Protein AF-A0A3N2NMR3-F1 (afdb_monomer)

pLDDT: mean 91.65, std 16.03, range [31.77, 99.0]

Secondary structure (DSSP, 8-state):
------------------PPTTS-EEETTEEE-TTS-B---EEEEE-GGGSTT-HHHHHHHHHHTT-SEEEEEE--SSSSPPPPHHHHHHHHHHHHHTT-EEEEEE-TTTT---HHHHHHHHHHHHHTHHHHHHTTTTEEEE-STT----SS-HHHHHHHHHHHHHHHHHTT--S-EEEE-TTTTT-THHHHHHHHHHHHT-TT--EEEEEEESTTTTSSHHHHHHHHHHHHTTTS-EEEEEE-SEETTEE--HHHHHHHHHHHT-EEEES-SS---TT-GGG-SBSSSSSSSB-HHHIIIIISTTSHHHH----TTTS-TT-------TT----TTS--EEEETTS-EESS--SSEEEEEEETTEEEEEEE-

Structure (mmCIF, N/CA/C/O backbone):
data_AF-A0A3N2NMR3-F1
#
_entry.id   AF-A0A3N2NMR3-F1
#
loop_
_atom_site.group_PDB
_atom_site.id
_atom_site.type_symbol
_atom_site.label_atom_id
_atom_site.label_alt_id
_atom_site.label_comp_id
_atom_site.label_asym_id
_atom_site.label_entity_id
_atom_site.label_seq_id
_atom_site.pdbx_PDB_ins_code
_atom_site.Cartn_x
_atom_site.Cartn_y
_atom_site.Cartn_z
_atom_site.occupancy
_atom_site.B_iso_or_equiv
_atom_site.auth_seq_id
_atom_site.auth_comp_id
_atom_site.auth_asym_id
_atom_site.auth_atom_id
_atom_site.pdbx_PDB_model_num
ATOM 1 N N . MET A 1 1 ? -38.322 -10.801 59.072 1.00 39.25 1 MET A N 1
ATOM 2 C CA . MET A 1 1 ? -38.584 -10.576 57.633 1.00 39.25 1 MET A CA 1
ATOM 3 C C . MET A 1 1 ? -37.266 -10.215 56.964 1.00 39.25 1 MET A C 1
ATOM 5 O O . MET A 1 1 ? -36.719 -9.167 57.272 1.00 39.25 1 MET A O 1
ATOM 9 N N . LYS A 1 2 ? -36.691 -11.130 56.172 1.00 37.34 2 LYS A N 1
ATOM 10 C CA . LYS A 1 2 ? -35.411 -10.928 55.474 1.00 37.34 2 LYS A CA 1
ATOM 11 C C . LYS A 1 2 ? -35.671 -10.170 54.169 1.00 37.34 2 LYS A C 1
ATOM 13 O O . LYS A 1 2 ? -36.515 -10.598 53.389 1.00 37.34 2 LYS A O 1
ATOM 18 N N . ALA A 1 3 ? -34.970 -9.058 53.967 1.00 40.72 3 ALA A N 1
ATOM 19 C CA . ALA A 1 3 ? -34.994 -8.293 52.727 1.00 40.72 3 ALA A CA 1
ATOM 20 C C . ALA A 1 3 ? -34.312 -9.101 51.611 1.00 40.72 3 ALA A C 1
ATOM 22 O O . ALA A 1 3 ? -33.168 -9.529 51.766 1.00 40.72 3 ALA A O 1
ATOM 23 N N . ILE A 1 4 ? -35.027 -9.336 50.511 1.00 44.56 4 ILE A N 1
ATOM 24 C CA . ILE A 1 4 ? -34.487 -9.956 49.299 1.00 44.56 4 ILE A CA 1
ATOM 25 C C . ILE A 1 4 ? -34.021 -8.819 48.391 1.00 44.56 4 ILE A C 1
ATOM 27 O O . ILE A 1 4 ? -34.831 -8.061 47.864 1.00 44.56 4 ILE A O 1
ATOM 31 N N . LEU A 1 5 ? -32.704 -8.695 48.246 1.00 43.47 5 LEU A N 1
ATOM 32 C CA . LEU A 1 5 ? -32.051 -7.807 47.293 1.00 43.47 5 LEU A CA 1
ATOM 33 C C . LEU A 1 5 ? -32.101 -8.479 45.910 1.00 43.47 5 LEU A C 1
ATOM 35 O O . LEU A 1 5 ? -31.407 -9.467 45.676 1.00 43.47 5 LEU A O 1
ATOM 39 N N . GLN A 1 6 ? -32.951 -7.984 45.010 1.00 43.50 6 GLN A N 1
ATOM 40 C CA . GLN A 1 6 ? -32.967 -8.410 43.609 1.00 43.50 6 GLN A CA 1
ATOM 41 C C . GLN A 1 6 ? -31.810 -7.738 42.864 1.00 43.50 6 GLN A C 1
ATOM 43 O O . GLN A 1 6 ? -31.823 -6.532 42.628 1.00 43.50 6 GLN A O 1
ATOM 48 N N . ILE A 1 7 ? -30.801 -8.529 42.498 1.00 46.25 7 ILE A N 1
ATOM 49 C CA . ILE A 1 7 ? -29.734 -8.117 41.585 1.00 46.25 7 ILE A CA 1
ATOM 50 C C . ILE A 1 7 ? -30.283 -8.221 40.159 1.00 46.25 7 ILE A C 1
ATOM 52 O O . ILE A 1 7 ? -30.533 -9.315 39.656 1.00 46.25 7 ILE A O 1
ATOM 56 N N . LEU A 1 8 ? -30.478 -7.071 39.516 1.00 42.31 8 LEU A N 1
ATOM 57 C CA . LEU A 1 8 ? -30.802 -6.969 38.097 1.00 42.31 8 LEU A CA 1
ATOM 58 C C . LEU A 1 8 ? -29.501 -7.130 37.292 1.00 42.31 8 LEU A C 1
ATOM 60 O O . LEU A 1 8 ? -28.706 -6.198 37.189 1.00 42.31 8 LEU A O 1
ATOM 64 N N . ILE A 1 9 ? -29.257 -8.325 36.752 1.00 45.47 9 ILE A N 1
ATOM 65 C CA . ILE A 1 9 ? -28.152 -8.574 35.817 1.00 45.47 9 ILE A CA 1
ATOM 66 C C . ILE A 1 9 ? -28.572 -8.019 34.450 1.00 45.47 9 ILE A C 1
ATOM 68 O O . ILE A 1 9 ? -29.387 -8.623 33.754 1.00 45.47 9 ILE A O 1
ATOM 72 N N . LEU A 1 10 ? -28.028 -6.861 34.067 1.00 43.56 10 LEU A N 1
ATOM 73 C CA . LEU A 1 10 ? -28.072 -6.385 32.684 1.00 43.56 10 LEU A CA 1
ATOM 74 C C . LEU A 1 10 ? -27.229 -7.331 31.813 1.00 43.56 10 LEU A C 1
ATOM 76 O O . LEU A 1 10 ? -26.003 -7.241 31.785 1.00 43.56 10 LEU A O 1
ATOM 80 N N . LEU A 1 11 ? -27.889 -8.239 31.093 1.00 41.31 11 LEU A N 1
ATOM 81 C CA . LEU A 1 11 ? -27.292 -8.940 29.957 1.00 41.31 11 LEU A CA 1
ATOM 82 C C . LEU A 1 11 ? -27.145 -7.948 28.794 1.00 41.31 11 LEU A C 1
ATOM 84 O O . LEU A 1 11 ? -28.057 -7.770 27.990 1.00 41.31 11 LEU A O 1
ATOM 88 N N . LEU A 1 12 ? -25.990 -7.288 28.712 1.00 41.47 12 LEU A N 1
ATOM 89 C CA . LEU A 1 12 ? -25.520 -6.691 27.462 1.00 41.47 12 LEU A CA 1
ATOM 90 C C . LEU A 1 12 ? -25.251 -7.834 26.471 1.00 41.47 12 LEU A C 1
ATOM 92 O O . LEU A 1 12 ? -24.487 -8.743 26.810 1.00 41.47 12 LEU A O 1
ATOM 96 N N . PRO A 1 13 ? -25.827 -7.828 25.257 1.00 39.94 13 PRO A N 1
ATOM 97 C CA . PRO A 1 13 ? -25.394 -8.758 24.233 1.00 39.94 13 PRO A CA 1
ATOM 98 C C . PRO A 1 13 ? -23.980 -8.340 23.814 1.00 39.94 13 PRO A C 1
ATOM 100 O O . PRO A 1 13 ? -23.801 -7.370 23.079 1.00 39.94 13 PRO A O 1
ATOM 103 N N . LEU A 1 14 ? -22.961 -9.063 24.291 1.00 40.91 14 LEU A N 1
ATOM 104 C CA . LEU A 1 14 ? -21.672 -9.098 23.611 1.00 40.91 14 LEU A CA 1
ATOM 105 C C . LEU A 1 14 ? -21.942 -9.733 22.243 1.00 40.91 14 LEU A C 1
ATOM 107 O O . LEU A 1 14 ? -21.968 -10.955 22.100 1.00 40.91 14 LEU A O 1
ATOM 111 N N . LEU A 1 15 ? -22.178 -8.903 21.229 1.00 41.34 15 LEU A N 1
ATOM 112 C CA . LEU A 1 15 ? -21.944 -9.306 19.852 1.00 41.34 15 LEU A CA 1
ATOM 113 C C . LEU A 1 15 ? -20.433 -9.499 19.732 1.00 41.34 15 LEU A C 1
ATOM 115 O O . LEU A 1 15 ? -19.702 -8.580 19.377 1.00 41.34 15 LEU A O 1
ATOM 119 N N . ALA A 1 16 ? -19.953 -10.687 20.098 1.00 40.34 16 ALA A N 1
ATOM 120 C CA . ALA A 1 16 ? -18.666 -11.150 19.624 1.00 40.34 16 ALA A CA 1
ATOM 121 C C . ALA A 1 16 ? -18.797 -11.213 18.100 1.00 40.34 16 ALA A C 1
ATOM 123 O O . ALA A 1 16 ? -19.454 -12.107 17.562 1.00 40.34 16 ALA A O 1
ATOM 124 N N . SER A 1 17 ? -18.261 -10.211 17.405 1.00 46.19 17 SER A N 1
ATOM 125 C CA . SER A 1 17 ? -18.080 -10.281 15.966 1.00 46.19 17 SER A CA 1
ATOM 126 C C . SER A 1 17 ? -17.191 -11.492 15.712 1.00 46.19 17 SER A C 1
ATOM 128 O O . SER A 1 17 ? -16.017 -11.512 16.073 1.00 46.19 17 SER A O 1
ATOM 130 N N . ALA A 1 18 ? -17.786 -12.557 15.176 1.00 42.28 18 ALA A N 1
ATOM 131 C CA . ALA A 1 18 ? -17.060 -13.752 14.790 1.00 42.28 18 ALA A CA 1
ATOM 132 C C . ALA A 1 18 ? -16.122 -13.370 13.638 1.00 42.28 18 ALA A C 1
ATOM 134 O O . ALA A 1 18 ? -16.511 -13.354 12.470 1.00 42.28 18 ALA A O 1
ATOM 135 N N . GLN A 1 19 ? -14.900 -12.972 13.984 1.00 53.12 19 GLN A N 1
ATOM 136 C CA . GLN A 1 19 ? -13.835 -12.734 13.026 1.00 53.12 19 GLN A CA 1
ATOM 137 C C . GLN A 1 19 ? -13.496 -14.079 12.384 1.00 53.12 19 GLN A C 1
ATOM 139 O O . GLN A 1 19 ? -13.286 -15.072 13.079 1.00 53.12 19 GLN A O 1
ATOM 144 N N . TYR A 1 20 ? -13.543 -14.128 11.055 1.00 56.03 20 TYR A N 1
ATOM 145 C CA . TYR A 1 20 ? -13.500 -15.385 10.317 1.00 56.03 20 TYR A CA 1
ATOM 146 C C . TYR A 1 20 ? -12.116 -16.034 10.449 1.00 56.03 20 TYR A C 1
ATOM 148 O O . TYR A 1 20 ? -11.095 -15.373 10.247 1.00 56.03 20 TYR A O 1
ATOM 156 N N . GLU A 1 21 ? -12.072 -17.323 10.784 1.00 63.34 21 GLU A N 1
ATOM 157 C CA . GLU A 1 21 ? -10.824 -18.086 10.748 1.00 63.34 21 GLU A CA 1
ATOM 158 C C . GLU A 1 21 ? -10.253 -18.063 9.318 1.00 63.34 21 GLU A C 1
ATOM 160 O O . GLU A 1 21 ? -10.987 -18.233 8.343 1.00 63.34 21 GLU A O 1
ATOM 165 N N . GLY A 1 22 ? -8.945 -17.819 9.181 1.00 77.31 22 GLY A N 1
ATOM 166 C CA . GLY A 1 22 ? -8.266 -17.823 7.881 1.00 77.31 22 GLY A CA 1
ATOM 167 C C . GLY A 1 22 ? -8.239 -16.487 7.120 1.00 77.31 22 GLY A C 1
ATOM 168 O O . GLY A 1 22 ? -8.085 -16.496 5.901 1.00 77.31 22 GLY A O 1
ATOM 169 N N . SER A 1 23 ? -8.363 -15.334 7.787 1.00 91.06 23 SER A N 1
ATOM 170 C CA . SER A 1 23 ? -8.115 -14.014 7.177 1.00 91.06 23 SER A CA 1
ATOM 171 C C . SER A 1 23 ? -7.046 -13.214 7.916 1.00 91.06 23 SER A C 1
ATOM 173 O O . SER A 1 23 ? -6.789 -13.451 9.096 1.00 91.06 23 SER A O 1
ATOM 175 N N . PHE A 1 24 ? -6.488 -12.199 7.250 1.00 97.19 24 PHE A N 1
ATOM 176 C CA . PHE A 1 24 ? -5.758 -11.145 7.957 1.00 97.19 24 PHE A CA 1
ATOM 177 C C . PHE A 1 24 ? -6.626 -10.507 9.048 1.00 97.19 24 PHE A C 1
ATOM 179 O O . PHE A 1 24 ? -7.847 -10.365 8.893 1.00 97.19 24 PHE A O 1
ATOM 186 N N . LYS A 1 25 ? -5.985 -10.114 10.150 1.00 96.19 25 LYS A N 1
ATOM 187 C CA . LYS A 1 25 ? -6.641 -9.463 11.287 1.00 96.19 25 LYS A CA 1
ATOM 188 C C . LYS A 1 25 ? -5.746 -8.440 11.961 1.00 96.19 25 LYS A C 1
ATOM 190 O O . LYS A 1 25 ? -4.530 -8.591 12.013 1.00 96.19 25 LYS A O 1
ATOM 195 N N . VAL A 1 26 ? -6.366 -7.430 12.546 1.00 97.75 26 VAL A N 1
ATOM 196 C CA . VAL A 1 26 ? -5.685 -6.431 13.368 1.00 97.75 26 VAL A CA 1
ATOM 197 C C . VAL A 1 26 ? -5.691 -6.859 14.834 1.00 97.75 26 VAL A C 1
ATOM 199 O O . VAL A 1 26 ? -6.683 -7.378 15.338 1.00 97.75 26 VAL A O 1
ATOM 202 N N . SER A 1 27 ? -4.567 -6.653 15.522 1.00 96.44 27 SER A N 1
ATOM 203 C CA . SER A 1 27 ? -4.423 -6.895 16.959 1.00 96.44 27 SER A CA 1
ATOM 204 C C . SER A 1 27 ? -3.534 -5.824 17.589 1.00 96.44 27 SER A C 1
ATOM 206 O O . SER A 1 27 ? -2.303 -5.929 17.569 1.00 96.44 27 SER A O 1
ATOM 208 N N . GLY A 1 28 ? -4.154 -4.801 18.182 1.00 96.69 28 GLY A N 1
ATOM 209 C CA . GLY A 1 28 ? -3.442 -3.596 18.614 1.00 96.69 28 GLY A CA 1
ATOM 210 C C . GLY A 1 28 ? -2.733 -2.957 17.421 1.00 96.69 28 GLY A C 1
ATOM 211 O O . GLY A 1 28 ? -3.296 -2.875 16.337 1.00 96.69 28 GLY A O 1
ATOM 212 N N . THR A 1 29 ? -1.459 -2.609 17.570 1.00 97.75 29 THR A N 1
ATOM 213 C CA . THR A 1 29 ? -0.655 -1.990 16.501 1.00 97.75 29 THR A CA 1
ATOM 214 C C . THR A 1 29 ? -0.109 -2.969 15.455 1.00 97.75 29 THR A C 1
ATOM 216 O O . THR A 1 29 ? 0.749 -2.601 14.655 1.00 97.75 29 THR A O 1
ATOM 219 N N . ARG A 1 30 ? -0.574 -4.224 15.446 1.00 98.25 30 ARG A N 1
ATOM 220 C CA . ARG A 1 30 ? -0.062 -5.286 14.570 1.00 98.25 30 ARG A CA 1
ATOM 221 C C . ARG A 1 30 ? -1.101 -5.743 13.557 1.00 98.25 30 ARG A C 1
ATOM 223 O O . ARG A 1 30 ? -2.273 -5.913 13.893 1.00 98.25 30 ARG A O 1
ATOM 230 N N . LEU A 1 31 ? -0.631 -6.013 12.342 1.00 98.62 31 LEU A N 1
ATOM 231 C CA . LEU A 1 31 ? -1.348 -6.796 11.345 1.00 98.62 31 LEU A CA 1
ATOM 232 C C . LEU A 1 31 ? -0.901 -8.252 11.480 1.00 98.62 31 LEU A C 1
ATOM 234 O O . LEU A 1 31 ? 0.288 -8.549 11.401 1.00 98.62 31 LEU A O 1
ATOM 238 N N . LEU A 1 32 ? -1.846 -9.155 11.696 1.00 98.31 32 LEU A N 1
ATOM 239 C CA . LEU A 1 32 ? -1.602 -10.586 11.763 1.00 98.31 32 LEU A CA 1
ATOM 240 C C . LEU A 1 32 ? -2.097 -11.247 10.479 1.00 98.31 32 LEU A C 1
ATOM 242 O O . LEU A 1 32 ? -3.185 -10.921 10.002 1.00 98.31 32 LEU A O 1
ATOM 246 N N . ASP A 1 33 ? -1.319 -12.181 9.944 1.00 97.81 33 ASP A N 1
ATOM 247 C CA . ASP A 1 33 ? -1.751 -13.020 8.831 1.00 97.81 33 ASP A CA 1
ATOM 248 C C . ASP A 1 33 ? -2.837 -14.027 9.242 1.00 97.81 33 ASP A C 1
ATOM 250 O O . ASP A 1 33 ? -3.240 -14.126 10.406 1.00 97.81 33 ASP A O 1
ATOM 254 N N . ALA A 1 34 ? -3.317 -14.791 8.262 1.00 94.31 34 ALA A N 1
ATOM 255 C CA . ALA A 1 34 ? -4.359 -15.795 8.451 1.00 94.31 34 ALA A CA 1
ATOM 256 C C . ALA A 1 34 ? -3.978 -16.930 9.423 1.00 94.31 34 ALA A C 1
ATOM 258 O O . ALA A 1 34 ? -4.873 -17.568 9.977 1.00 94.31 34 ALA A O 1
ATOM 259 N N . ASN A 1 35 ? -2.684 -17.147 9.685 1.00 94.50 35 ASN A N 1
ATOM 260 C CA . ASN A 1 35 ? -2.198 -18.091 10.696 1.00 94.50 35 ASN A CA 1
ATOM 261 C C . ASN A 1 35 ? -1.992 -17.429 12.072 1.00 94.50 35 ASN A C 1
ATOM 263 O O . ASN A 1 35 ? -1.605 -18.096 13.030 1.00 94.50 35 ASN A O 1
ATOM 267 N N . GLY A 1 36 ? -2.252 -16.124 12.195 1.00 94.38 36 GLY A N 1
ATOM 268 C CA . GLY A 1 36 ? -2.103 -15.356 13.428 1.00 94.38 36 GLY A CA 1
ATOM 269 C C . GLY A 1 36 ? -0.688 -14.838 13.691 1.00 94.38 36 GLY A C 1
ATOM 270 O O . GLY A 1 36 ? -0.443 -14.321 14.782 1.00 94.38 36 GLY A O 1
ATOM 271 N N . ASN A 1 37 ? 0.228 -14.942 12.727 1.00 96.12 37 ASN A N 1
ATOM 272 C CA . ASN A 1 37 ? 1.591 -14.436 12.865 1.00 96.12 37 ASN A CA 1
ATOM 273 C C . ASN A 1 37 ? 1.655 -12.951 12.515 1.00 96.12 37 ASN A C 1
ATOM 275 O O . ASN A 1 37 ? 0.950 -12.493 11.621 1.00 96.12 37 ASN A O 1
ATOM 279 N N . ASN A 1 38 ? 2.521 -12.192 13.195 1.00 96.88 38 ASN A N 1
ATOM 280 C CA . ASN A 1 38 ? 2.743 -10.790 12.844 1.00 96.88 38 ASN A CA 1
ATOM 281 C C . ASN A 1 38 ? 3.286 -10.688 11.415 1.00 96.88 38 ASN A C 1
ATOM 283 O O . ASN A 1 38 ? 4.341 -11.247 11.118 1.00 96.88 38 ASN A O 1
ATOM 287 N N . PHE A 1 39 ? 2.584 -9.957 10.555 1.00 98.69 39 PHE A N 1
ATOM 288 C CA . PHE A 1 39 ? 2.956 -9.759 9.165 1.00 98.69 39 PHE A CA 1
ATOM 289 C C . PHE A 1 39 ? 3.368 -8.310 8.931 1.00 98.69 39 PHE A C 1
ATOM 291 O O . PHE A 1 39 ? 2.557 -7.385 9.006 1.00 98.69 39 PHE A O 1
ATOM 298 N N . VAL A 1 40 ? 4.649 -8.118 8.626 1.00 98.88 40 VAL A N 1
ATOM 299 C CA . VAL A 1 40 ? 5.235 -6.804 8.370 1.00 98.88 40 VAL A CA 1
ATOM 300 C C . VAL A 1 40 ? 5.457 -6.652 6.869 1.00 98.88 40 VAL A C 1
ATOM 302 O O . VAL A 1 40 ? 6.291 -7.343 6.281 1.00 98.88 40 VAL A O 1
ATOM 305 N N . MET A 1 41 ? 4.713 -5.743 6.237 1.00 98.94 41 MET A N 1
ATOM 306 C CA . MET A 1 41 ? 4.819 -5.523 4.792 1.00 98.94 41 MET A CA 1
ATOM 307 C C . MET A 1 41 ? 6.206 -4.995 4.410 1.00 98.94 41 MET A C 1
ATOM 309 O O . MET A 1 41 ? 6.715 -4.041 5.005 1.00 98.94 41 MET A O 1
ATOM 313 N N . ARG A 1 42 ? 6.803 -5.611 3.394 1.00 98.94 42 ARG A N 1
ATOM 314 C CA . ARG A 1 42 ? 8.037 -5.193 2.726 1.00 98.94 42 ARG A CA 1
ATOM 315 C C . ARG A 1 42 ? 7.829 -5.404 1.237 1.00 98.94 42 ARG A C 1
ATOM 317 O O . ARG A 1 42 ? 7.792 -6.538 0.755 1.00 98.94 42 ARG A O 1
ATOM 324 N N . GLY A 1 43 ? 7.606 -4.314 0.516 1.00 98.88 43 GLY A N 1
ATOM 325 C CA . GLY A 1 43 ? 7.111 -4.430 -0.845 1.00 98.88 43 GLY A CA 1
ATOM 326 C C . GLY A 1 43 ? 7.224 -3.174 -1.682 1.00 98.88 43 GLY A C 1
ATOM 327 O O . GLY A 1 43 ? 7.893 -2.209 -1.315 1.00 98.88 43 GLY A O 1
ATOM 328 N N . ALA A 1 44 ? 6.532 -3.207 -2.815 1.00 98.94 44 ALA A N 1
ATOM 329 C CA . ALA A 1 44 ? 6.505 -2.138 -3.802 1.00 98.94 44 ALA A CA 1
ATOM 330 C C . ALA A 1 44 ? 5.072 -1.848 -4.271 1.00 98.94 44 ALA A C 1
ATOM 332 O O . ALA A 1 44 ? 4.148 -2.632 -4.036 1.00 98.94 44 ALA A O 1
ATOM 333 N N . ASN A 1 45 ? 4.908 -0.726 -4.964 1.00 98.94 45 ASN A N 1
ATOM 334 C CA . ASN A 1 45 ? 3.695 -0.350 -5.678 1.00 98.94 45 ASN A CA 1
ATOM 335 C C . ASN A 1 45 ? 3.826 -0.678 -7.175 1.00 98.94 45 ASN A C 1
ATOM 337 O O . ASN A 1 45 ? 4.880 -0.447 -7.771 1.00 98.94 45 ASN A O 1
ATOM 341 N N . TYR A 1 46 ? 2.755 -1.183 -7.788 1.00 98.56 46 TYR A N 1
ATOM 342 C CA . TYR A 1 46 ? 2.659 -1.445 -9.223 1.00 98.56 46 TYR A CA 1
ATOM 343 C C . TYR A 1 46 ? 1.395 -0.821 -9.821 1.00 98.56 46 TYR A C 1
ATOM 345 O O . TYR A 1 46 ? 0.273 -1.288 -9.591 1.00 98.56 46 TYR A O 1
ATOM 353 N N . SER A 1 47 ? 1.611 0.196 -10.657 1.00 96.69 47 SER A N 1
ATOM 354 C CA . SER A 1 47 ? 0.575 1.044 -11.237 1.00 96.69 47 SER A CA 1
ATOM 355 C C . SER A 1 47 ? -0.214 0.389 -12.378 1.00 96.69 47 SER A C 1
ATOM 357 O O . SER A 1 47 ? -0.223 0.856 -13.519 1.00 96.69 47 SER A O 1
ATOM 359 N N . TRP A 1 48 ? -0.883 -0.727 -12.085 1.00 97.94 48 TRP A N 1
ATOM 360 C CA . TRP A 1 48 ? -1.497 -1.593 -13.091 1.00 97.94 48 TRP A CA 1
ATOM 361 C C . TRP A 1 48 ? -2.556 -0.893 -13.952 1.00 97.94 48 TRP A C 1
ATOM 363 O O . TRP A 1 48 ? -2.578 -1.103 -15.165 1.00 97.94 48 TRP A O 1
ATOM 373 N N . CYS A 1 49 ? -3.408 -0.036 -13.380 1.00 95.56 49 CYS A N 1
ATOM 374 C CA . CYS A 1 49 ? -4.534 0.568 -14.106 1.00 95.56 49 CYS A CA 1
ATOM 375 C C . CYS A 1 49 ? -4.145 1.486 -15.280 1.00 95.56 49 CYS A C 1
ATOM 377 O O . CYS A 1 49 ? -4.980 1.708 -16.161 1.00 95.56 49 CYS A O 1
ATOM 379 N N . TRP A 1 50 ? -2.890 1.944 -15.3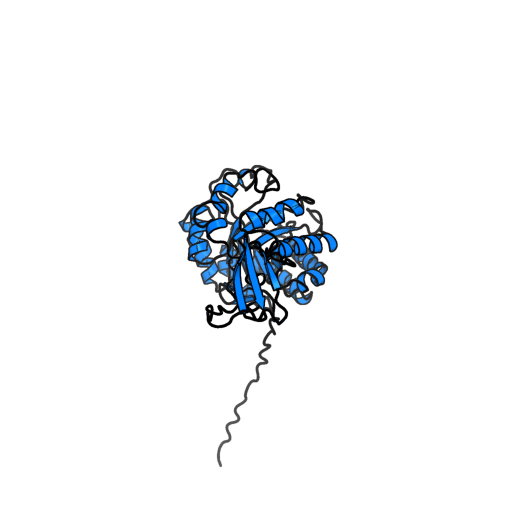52 1.00 92.88 50 TRP A N 1
ATOM 380 C CA . TRP A 1 50 ? -2.322 2.621 -16.527 1.00 92.88 50 TRP A CA 1
ATOM 381 C C . TRP A 1 50 ? -1.100 1.905 -17.134 1.00 92.88 50 TRP A C 1
ATOM 383 O O . TRP A 1 50 ? -0.484 2.420 -18.063 1.00 92.88 50 TRP A O 1
ATOM 393 N N . GLN A 1 51 ? -0.765 0.697 -16.663 1.00 93.69 51 GLN A N 1
ATOM 394 C CA . GLN A 1 51 ? 0.347 -0.137 -17.156 1.00 93.69 51 GLN A CA 1
ATOM 395 C C . GLN A 1 51 ? -0.078 -1.601 -17.366 1.00 93.69 51 GLN A C 1
ATOM 397 O O . GLN A 1 51 ? 0.678 -2.540 -17.089 1.00 93.69 51 GLN A O 1
ATOM 402 N N . LYS A 1 52 ? -1.314 -1.805 -17.838 1.00 93.69 52 LYS A N 1
ATOM 403 C CA . LYS A 1 52 ? -1.899 -3.130 -18.085 1.00 93.69 52 LYS A CA 1
ATOM 404 C C . LYS A 1 52 ? -1.032 -3.966 -19.032 1.00 93.69 52 LYS A C 1
ATOM 406 O O . LYS A 1 52 ? -0.423 -3.449 -19.969 1.00 93.69 52 LYS A O 1
ATOM 411 N N . GLY A 1 53 ? -1.021 -5.280 -18.822 1.00 95.81 53 GLY A N 1
ATOM 412 C CA . GLY A 1 53 ? -0.285 -6.237 -19.651 1.00 95.81 53 GLY A CA 1
ATOM 413 C C . GLY A 1 53 ? 1.172 -6.430 -19.232 1.00 95.81 53 GLY A C 1
ATOM 414 O O . GLY A 1 53 ? 1.907 -7.146 -19.911 1.00 95.81 53 GLY A O 1
ATOM 415 N N . LYS A 1 54 ? 1.603 -5.811 -18.127 1.00 97.94 54 LYS A N 1
ATOM 416 C CA . LYS A 1 54 ? 2.954 -5.953 -17.561 1.00 97.94 54 LYS A CA 1
ATOM 417 C C . LYS A 1 54 ? 2.979 -6.819 -16.303 1.00 97.94 54 LYS A C 1
ATOM 419 O O . LYS A 1 54 ? 4.057 -7.157 -15.821 1.00 97.94 54 LYS A O 1
ATOM 424 N N . GLU A 1 55 ? 1.817 -7.256 -15.815 1.00 97.69 55 GLU A N 1
ATOM 425 C CA . GLU A 1 55 ? 1.682 -8.031 -14.579 1.00 97.69 55 GLU A CA 1
ATOM 426 C C . GLU A 1 55 ? 2.476 -9.348 -14.586 1.00 97.69 55 GLU A C 1
ATOM 428 O O . GLU A 1 55 ? 3.057 -9.716 -13.569 1.00 97.69 55 GLU A O 1
ATOM 433 N N . ASN A 1 56 ? 2.585 -10.014 -15.742 1.00 98.00 56 ASN A N 1
ATOM 434 C CA . ASN A 1 56 ? 3.357 -11.255 -15.890 1.00 98.00 56 ASN A CA 1
ATOM 435 C C . ASN A 1 56 ? 4.879 -11.041 -15.764 1.00 98.00 56 ASN A C 1
ATOM 437 O O . ASN A 1 56 ? 5.618 -12.007 -15.598 1.00 98.00 56 ASN A O 1
ATOM 441 N N . SER A 1 57 ? 5.353 -9.798 -15.869 1.00 98.12 57 SER A N 1
ATOM 442 C CA . SER A 1 57 ? 6.761 -9.437 -15.685 1.00 98.12 57 SER A CA 1
ATOM 443 C C . SER A 1 57 ? 6.992 -8.860 -14.290 1.00 98.12 57 SER A C 1
ATOM 445 O O . SER A 1 57 ? 7.850 -9.354 -13.560 1.00 98.12 57 SER A O 1
ATOM 447 N N . VAL A 1 58 ? 6.174 -7.876 -13.898 1.00 98.69 58 VAL A N 1
ATOM 448 C CA . VAL A 1 58 ? 6.335 -7.128 -12.645 1.00 98.69 58 VAL A CA 1
ATOM 449 C C . VAL A 1 58 ? 6.093 -8.005 -11.419 1.00 98.69 58 VAL A C 1
ATOM 451 O O . VAL A 1 58 ? 6.888 -7.965 -10.486 1.00 98.69 58 VAL A O 1
ATOM 454 N N . ILE A 1 59 ? 5.030 -8.821 -11.403 1.00 98.75 59 ILE A N 1
ATOM 455 C CA . ILE A 1 59 ? 4.660 -9.588 -10.202 1.00 98.75 59 ILE A CA 1
ATOM 456 C C . ILE A 1 59 ? 5.732 -10.644 -9.863 1.00 98.75 59 ILE A C 1
ATOM 458 O O . ILE A 1 59 ? 6.214 -10.646 -8.728 1.00 98.75 59 ILE A O 1
ATOM 462 N N . PRO A 1 60 ? 6.218 -11.472 -10.813 1.00 98.50 60 PRO A N 1
ATOM 463 C CA . PRO A 1 60 ? 7.327 -12.380 -10.522 1.00 98.50 60 PRO A CA 1
ATOM 464 C C . PRO A 1 60 ? 8.643 -11.662 -10.205 1.00 98.50 60 PRO A C 1
ATOM 466 O O . PRO A 1 60 ? 9.430 -12.141 -9.388 1.00 98.50 60 PRO A O 1
ATOM 469 N N . ALA A 1 61 ? 8.906 -10.508 -10.828 1.00 98.56 61 ALA A N 1
ATOM 470 C CA . ALA A 1 61 ? 10.090 -9.709 -10.518 1.00 98.56 61 ALA A CA 1
ATOM 471 C C . ALA A 1 61 ? 10.051 -9.167 -9.082 1.00 98.56 61 ALA A C 1
ATOM 473 O O . ALA A 1 61 ? 11.056 -9.243 -8.377 1.00 98.56 61 ALA A O 1
ATOM 474 N N . ALA A 1 62 ? 8.887 -8.715 -8.607 1.00 98.81 62 ALA A N 1
ATOM 475 C CA . ALA A 1 62 ? 8.700 -8.290 -7.223 1.00 98.81 62 ALA A CA 1
ATOM 476 C C . ALA A 1 62 ? 9.067 -9.405 -6.236 1.00 98.81 62 ALA A C 1
ATOM 478 O O . ALA A 1 62 ? 9.746 -9.155 -5.239 1.00 98.81 62 ALA A O 1
ATOM 479 N N . LYS A 1 63 ? 8.711 -10.657 -6.542 1.00 98.31 63 LYS A N 1
ATOM 480 C CA . LYS A 1 63 ? 9.144 -11.792 -5.727 1.00 98.31 63 LYS A CA 1
ATOM 481 C C . LYS A 1 63 ? 10.658 -12.010 -5.768 1.00 98.31 63 LYS A C 1
ATOM 483 O O . LYS A 1 63 ? 11.266 -12.181 -4.714 1.00 98.31 63 LYS A O 1
ATOM 488 N N . ARG A 1 64 ? 11.293 -11.965 -6.946 1.00 98.31 64 ARG A N 1
ATOM 489 C CA . ARG A 1 64 ? 12.754 -12.159 -7.085 1.00 98.31 64 ARG A CA 1
ATOM 490 C C . ARG A 1 64 ? 13.584 -11.142 -6.305 1.00 98.31 64 ARG A C 1
ATOM 492 O O . ARG A 1 64 ? 14.657 -11.483 -5.812 1.00 98.31 64 ARG A O 1
ATOM 499 N N . ILE A 1 65 ? 13.096 -9.911 -6.164 1.00 97.69 65 ILE A N 1
ATOM 500 C CA . ILE A 1 65 ? 13.775 -8.887 -5.359 1.00 97.69 65 ILE A CA 1
ATOM 501 C C . ILE A 1 65 ? 13.505 -9.015 -3.854 1.00 97.69 65 ILE A C 1
ATOM 503 O O . ILE A 1 65 ? 14.104 -8.280 -3.071 1.00 97.69 65 ILE A O 1
ATOM 507 N N . GLY A 1 66 ? 12.644 -9.952 -3.453 1.00 98.31 66 GLY A N 1
ATOM 508 C CA . GLY A 1 66 ? 12.366 -10.290 -2.064 1.00 98.31 66 GLY A CA 1
ATOM 509 C C . GLY A 1 66 ? 11.077 -9.703 -1.502 1.00 98.31 66 GLY A C 1
ATOM 510 O O . GLY A 1 66 ? 10.846 -9.873 -0.311 1.00 98.31 66 GLY A O 1
ATOM 511 N N . CYS A 1 67 ? 10.220 -9.035 -2.283 1.00 98.88 67 CYS A N 1
ATOM 512 C CA . CYS A 1 67 ? 8.959 -8.511 -1.749 1.00 98.88 67 CYS A CA 1
ATOM 513 C C . CYS A 1 67 ? 8.114 -9.636 -1.126 1.00 98.88 67 CYS A C 1
ATOM 515 O O . CYS A 1 67 ? 8.044 -10.744 -1.662 1.00 98.88 67 CYS A O 1
ATOM 517 N N . ASN A 1 68 ? 7.435 -9.334 -0.018 1.00 98.88 68 ASN A N 1
ATOM 518 C CA . ASN A 1 68 ? 6.366 -10.174 0.535 1.00 98.88 68 ASN A CA 1
ATOM 519 C C . ASN A 1 68 ? 4.967 -9.623 0.217 1.00 98.88 68 ASN A C 1
ATOM 521 O O . ASN A 1 68 ? 3.971 -10.321 0.388 1.00 98.88 68 ASN A O 1
ATOM 525 N N . THR A 1 69 ? 4.895 -8.374 -0.247 1.00 99.00 69 THR A N 1
ATOM 526 C CA . THR A 1 69 ? 3.654 -7.656 -0.542 1.00 99.00 69 THR A CA 1
ATOM 527 C C . THR A 1 69 ? 3.822 -6.857 -1.830 1.00 99.00 69 THR A C 1
ATOM 529 O O . THR A 1 69 ? 4.883 -6.279 -2.073 1.00 99.00 69 THR A O 1
ATOM 532 N N . LEU A 1 70 ? 2.774 -6.789 -2.645 1.00 98.94 70 LEU A N 1
ATOM 533 C CA . LEU A 1 70 ? 2.693 -5.872 -3.778 1.00 98.94 70 LEU A CA 1
ATOM 534 C C . LEU A 1 70 ? 1.388 -5.078 -3.684 1.00 98.94 70 LEU A C 1
ATOM 536 O O . LEU A 1 70 ? 0.309 -5.667 -3.593 1.00 98.94 70 LEU A O 1
ATOM 540 N N . ARG A 1 71 ? 1.484 -3.745 -3.708 1.00 98.94 71 ARG A N 1
ATOM 541 C CA . ARG A 1 71 ? 0.315 -2.861 -3.763 1.00 98.94 71 ARG A CA 1
ATOM 542 C C . ARG A 1 71 ? 0.001 -2.494 -5.205 1.00 98.94 71 ARG A C 1
ATOM 544 O O . ARG A 1 71 ? 0.826 -1.898 -5.884 1.00 98.94 71 ARG A O 1
ATOM 551 N N . ILE A 1 72 ? -1.174 -2.883 -5.681 1.00 98.88 72 ILE A N 1
ATOM 552 C CA . ILE A 1 72 ? -1.558 -2.827 -7.091 1.00 98.88 72 ILE A CA 1
ATOM 553 C C . ILE A 1 72 ? -2.660 -1.779 -7.266 1.00 98.88 72 ILE A C 1
ATOM 555 O O . ILE A 1 72 ? -3.759 -1.932 -6.726 1.00 98.88 72 ILE A O 1
ATOM 559 N N . GLN A 1 73 ? -2.367 -0.717 -8.022 1.00 98.50 73 GLN A N 1
ATOM 560 C CA . GLN A 1 73 ? -3.327 0.353 -8.311 1.00 98.50 73 GLN A CA 1
ATOM 561 C C . GLN A 1 73 ? -4.336 -0.094 -9.382 1.00 98.50 73 GLN A C 1
ATOM 563 O O . GLN A 1 73 ? -3.965 -0.502 -10.486 1.00 98.50 73 GLN A O 1
ATOM 568 N N . LEU A 1 74 ? -5.622 0.023 -9.063 1.00 98.50 74 LEU A N 1
ATOM 569 C CA . LEU A 1 74 ? -6.768 -0.258 -9.926 1.00 98.50 74 LEU A CA 1
ATOM 570 C C . LEU A 1 74 ? -7.517 1.041 -10.262 1.00 98.50 74 LEU A C 1
ATOM 572 O O . LEU A 1 74 ? -7.352 2.061 -9.593 1.00 98.50 74 LEU A O 1
ATOM 576 N N . GLY A 1 75 ? -8.345 0.997 -11.307 1.00 97.75 75 GLY A N 1
ATOM 577 C CA . GLY A 1 75 ? -9.277 2.069 -11.648 1.00 97.75 75 GLY A CA 1
ATOM 578 C C . GLY A 1 75 ? -10.718 1.717 -11.270 1.00 97.75 75 GLY A C 1
ATOM 579 O O . GLY A 1 75 ? -11.116 0.562 -11.420 1.00 97.75 75 GLY A O 1
ATOM 580 N N . THR A 1 76 ? -11.529 2.683 -10.842 1.00 97.88 76 THR A N 1
ATOM 581 C CA . THR A 1 76 ? -12.992 2.518 -10.715 1.00 97.88 76 THR A CA 1
ATOM 582 C C . THR A 1 76 ? -13.685 2.540 -12.079 1.00 97.88 76 THR A C 1
ATOM 584 O O . THR A 1 76 ? -14.767 1.963 -12.230 1.00 97.88 76 THR A O 1
ATOM 587 N N . GLY A 1 77 ? -13.038 3.157 -13.077 1.00 96.25 77 GLY A N 1
ATOM 588 C CA . GLY A 1 77 ? -13.580 3.457 -14.402 1.00 96.25 77 GLY A CA 1
ATOM 589 C C . GLY A 1 77 ? -13.782 4.952 -14.657 1.00 96.25 77 GLY A C 1
ATOM 590 O O . GLY A 1 77 ? -14.081 5.321 -15.790 1.00 96.25 77 GLY A O 1
ATOM 591 N N . ARG A 1 78 ? -13.617 5.808 -13.639 1.00 95.25 78 ARG A N 1
ATOM 592 C CA . ARG A 1 78 ? -13.867 7.253 -13.739 1.00 95.25 78 ARG A CA 1
ATOM 593 C C . ARG A 1 78 ? -12.714 8.017 -14.393 1.00 95.25 78 ARG A C 1
ATOM 595 O O . ARG A 1 78 ? -12.933 8.825 -15.289 1.00 95.25 78 ARG A O 1
ATOM 602 N N . ARG A 1 79 ? -11.487 7.772 -13.939 1.00 94.56 79 ARG A N 1
ATOM 603 C CA . ARG A 1 79 ? -10.227 8.342 -14.447 1.00 94.56 79 ARG A CA 1
ATOM 604 C C . ARG A 1 79 ? -9.339 7.269 -15.061 1.00 94.56 79 ARG A C 1
ATOM 606 O O . ARG A 1 79 ? -8.695 7.524 -16.075 1.00 94.56 79 ARG A O 1
ATOM 613 N N . PHE A 1 80 ? -9.301 6.084 -14.456 1.00 96.38 80 PHE A N 1
ATOM 614 C CA . PHE A 1 80 ? -8.458 4.974 -14.891 1.00 96.38 80 PHE A CA 1
ATOM 615 C C . PHE A 1 80 ? -9.287 3.755 -15.285 1.00 96.38 80 PHE A C 1
ATOM 617 O O . PHE A 1 80 ? -10.426 3.579 -14.856 1.00 96.38 80 PHE A O 1
ATOM 624 N N . SER A 1 81 ? -8.701 2.891 -16.117 1.00 92.19 81 SER A N 1
ATOM 625 C CA . SER A 1 81 ? -9.393 1.704 -16.623 1.00 92.19 81 SER A CA 1
ATOM 626 C C . SER A 1 81 ? -9.833 0.782 -15.488 1.00 92.19 81 SER A C 1
ATOM 628 O O . SER A 1 81 ? -9.011 0.315 -14.696 1.00 92.19 81 SER A O 1
ATOM 630 N N . ARG A 1 82 ? -11.130 0.463 -15.469 1.00 96.06 82 ARG A N 1
ATOM 631 C CA . ARG A 1 82 ? -11.708 -0.507 -14.539 1.00 96.06 82 ARG A CA 1
ATOM 632 C C . ARG A 1 82 ? -11.258 -1.931 -14.893 1.00 96.06 82 ARG A C 1
ATOM 634 O O . ARG A 1 82 ? -11.438 -2.331 -16.047 1.00 96.06 82 ARG A O 1
ATOM 641 N N . PRO A 1 83 ? -10.710 -2.725 -13.953 1.00 97.06 83 PRO A N 1
ATOM 642 C CA . PRO A 1 83 ? -10.464 -4.139 -14.200 1.00 97.06 83 PRO A CA 1
ATOM 643 C C . PRO A 1 83 ? -11.783 -4.902 -14.333 1.00 97.06 83 PRO A C 1
ATOM 645 O O . PRO A 1 83 ? -12.738 -4.687 -13.586 1.00 97.06 83 PRO A O 1
ATOM 648 N N . SER A 1 84 ? -11.814 -5.861 -15.248 1.00 96.19 84 SER A N 1
ATOM 649 C CA . SER A 1 84 ? -12.805 -6.933 -15.226 1.00 96.19 84 SER A CA 1
ATOM 650 C C . SER A 1 84 ? -12.544 -7.898 -14.061 1.00 96.19 84 SER A C 1
ATOM 652 O O . SER A 1 84 ? -11.418 -8.028 -13.577 1.00 96.19 84 SER A O 1
ATOM 654 N N . VAL A 1 85 ? -13.563 -8.671 -13.667 1.00 95.06 85 VAL A N 1
ATOM 655 C CA . VAL A 1 85 ? -13.425 -9.749 -12.664 1.00 95.06 85 VAL A CA 1
ATOM 656 C C . VAL A 1 85 ? -12.332 -10.753 -13.058 1.00 95.06 85 VAL A C 1
ATOM 658 O O . VAL A 1 85 ? -11.585 -11.235 -12.210 1.00 95.06 85 VAL A O 1
ATOM 661 N N . ARG A 1 86 ? -12.192 -11.045 -14.360 1.00 96.56 86 ARG A N 1
ATOM 662 C CA . ARG A 1 86 ? -11.148 -11.941 -14.879 1.00 96.56 86 ARG A CA 1
ATOM 663 C C . ARG A 1 86 ? -9.748 -11.367 -14.668 1.00 96.56 86 ARG A C 1
ATOM 665 O O . ARG A 1 86 ? -8.841 -12.115 -14.317 1.00 96.56 86 ARG A O 1
ATOM 672 N N . GLU A 1 87 ? -9.567 -10.070 -14.894 1.00 97.88 87 GLU A N 1
ATOM 673 C CA . GLU A 1 87 ? -8.280 -9.404 -14.674 1.00 97.88 87 GLU A CA 1
ATOM 674 C C . GLU A 1 87 ? -7.933 -9.352 -13.188 1.00 97.88 87 GLU A C 1
ATOM 676 O O . GLU A 1 87 ? -6.811 -9.696 -12.832 1.00 97.88 87 GLU A O 1
ATOM 681 N N . LEU A 1 88 ? -8.898 -9.036 -12.317 1.00 98.12 88 LEU A N 1
ATOM 682 C CA . LEU A 1 88 ? -8.680 -9.089 -10.870 1.00 98.12 88 LEU A CA 1
ATOM 683 C C . LEU A 1 88 ? -8.285 -10.501 -10.417 1.00 98.12 88 LEU A C 1
ATOM 685 O O . LEU A 1 88 ? -7.298 -10.661 -9.704 1.00 98.12 88 LEU A O 1
ATOM 689 N N . LYS A 1 89 ? -8.991 -11.535 -10.897 1.00 97.81 89 LYS A N 1
ATOM 690 C CA . LYS A 1 89 ? -8.632 -12.933 -10.624 1.00 97.81 89 LYS A CA 1
ATOM 691 C C . LYS A 1 89 ? -7.210 -13.255 -11.084 1.00 97.81 89 LYS A C 1
ATOM 693 O O . LYS A 1 89 ? -6.461 -13.861 -10.330 1.00 97.81 89 LYS A O 1
ATOM 698 N N . LYS A 1 90 ? -6.819 -12.824 -12.289 1.00 98.25 90 LYS A N 1
ATOM 699 C CA . LYS A 1 90 ? -5.456 -13.024 -12.804 1.00 98.25 90 LYS A CA 1
ATOM 700 C C . LYS A 1 90 ? -4.408 -12.382 -11.889 1.00 98.25 90 LYS A C 1
ATOM 702 O O . LYS A 1 90 ? -3.397 -13.015 -11.609 1.00 98.25 90 LYS A O 1
ATOM 707 N N . LEU A 1 91 ? -4.639 -11.150 -11.433 1.00 98.75 91 LEU A N 1
ATOM 708 C CA . LEU A 1 91 ? -3.715 -10.449 -10.536 1.00 98.75 91 LEU A CA 1
ATOM 709 C C . LEU A 1 91 ? -3.560 -11.179 -9.198 1.00 98.75 91 LEU A C 1
ATOM 711 O O . LEU A 1 91 ? -2.434 -11.388 -8.759 1.00 98.75 91 LEU A O 1
ATOM 715 N N . ILE A 1 92 ? -4.673 -11.614 -8.596 1.00 98.69 92 ILE A N 1
ATOM 716 C CA . ILE A 1 92 ? -4.660 -12.406 -7.357 1.00 98.69 92 ILE A CA 1
ATOM 717 C C . ILE A 1 92 ? -3.860 -13.695 -7.562 1.00 98.69 92 ILE A C 1
ATOM 719 O O . ILE A 1 92 ? -2.914 -13.938 -6.822 1.00 98.69 92 ILE A O 1
ATOM 723 N N . THR A 1 93 ? -4.179 -14.472 -8.602 1.00 98.38 93 THR A N 1
ATOM 724 C CA . THR A 1 93 ? -3.486 -15.733 -8.896 1.00 98.38 93 THR A CA 1
ATOM 725 C C . THR A 1 93 ? -1.986 -15.528 -9.098 1.00 98.38 93 THR A C 1
ATOM 727 O O . THR A 1 93 ? -1.199 -16.258 -8.510 1.00 98.38 93 THR A O 1
ATOM 730 N N . LEU A 1 94 ? -1.569 -14.506 -9.853 1.00 98.56 94 LEU A N 1
ATOM 731 C CA . LEU A 1 94 ? -0.145 -14.209 -10.035 1.00 98.56 94 LEU A CA 1
ATOM 732 C C . LEU A 1 94 ? 0.547 -13.858 -8.714 1.00 98.56 94 LEU A C 1
ATOM 734 O O . LEU A 1 94 ? 1.681 -14.279 -8.495 1.00 98.56 94 LEU A O 1
ATOM 738 N N . CYS A 1 95 ? -0.100 -13.086 -7.837 1.00 98.88 95 CYS A N 1
ATOM 739 C CA . CYS A 1 95 ? 0.452 -12.791 -6.517 1.00 98.88 95 CYS A CA 1
ATOM 740 C C . CYS A 1 95 ? 0.580 -14.060 -5.668 1.00 98.88 95 CYS A C 1
ATOM 742 O O . CYS A 1 95 ? 1.642 -14.287 -5.096 1.00 98.88 95 CYS A O 1
ATOM 744 N N . GLU A 1 96 ? -0.447 -14.908 -5.635 1.00 98.25 96 GLU A N 1
ATOM 745 C CA . GLU A 1 96 ? -0.445 -16.160 -4.872 1.00 98.25 96 GLU A CA 1
ATOM 746 C C . GLU A 1 96 ? 0.620 -17.143 -5.369 1.00 98.25 96 GLU A C 1
ATOM 748 O O . GLU A 1 96 ? 1.403 -17.646 -4.568 1.00 98.25 96 GLU A O 1
ATOM 753 N N . GLU A 1 97 ? 0.727 -17.350 -6.684 1.00 97.88 97 GLU A N 1
ATOM 754 C CA . GLU A 1 97 ? 1.760 -18.194 -7.307 1.00 97.88 97 GLU A CA 1
ATOM 755 C C . GLU A 1 97 ? 3.184 -17.693 -7.028 1.00 97.88 97 GLU A C 1
ATOM 757 O O . GLU A 1 97 ? 4.131 -18.476 -7.025 1.00 97.88 97 GLU A O 1
ATOM 762 N N . ASN A 1 98 ? 3.344 -16.392 -6.776 1.00 98.38 98 ASN A N 1
ATOM 763 C CA . ASN A 1 98 ? 4.622 -15.774 -6.430 1.00 98.38 98 ASN A CA 1
ATOM 764 C C . ASN A 1 98 ? 4.765 -15.500 -4.925 1.00 98.38 98 ASN A C 1
ATOM 766 O O . ASN A 1 98 ? 5.701 -14.813 -4.518 1.00 98.38 98 ASN A O 1
ATOM 770 N N . HIS A 1 99 ? 3.875 -16.042 -4.093 1.00 98.12 99 HIS A N 1
ATOM 771 C CA . HIS A 1 99 ? 3.908 -15.919 -2.635 1.00 98.12 99 HIS A CA 1
ATOM 772 C C . HIS A 1 99 ? 3.953 -14.451 -2.162 1.00 98.12 99 HIS A C 1
ATOM 774 O O . HIS A 1 99 ? 4.716 -14.077 -1.263 1.00 98.12 99 HIS A O 1
ATOM 780 N N . LEU A 1 100 ? 3.153 -13.601 -2.807 1.00 98.88 100 LEU A N 1
ATOM 781 C CA . LEU A 1 100 ? 2.978 -12.186 -2.495 1.00 98.88 100 LEU A CA 1
ATOM 782 C C . LEU A 1 100 ? 1.588 -11.957 -1.911 1.00 98.88 100 LEU A C 1
ATOM 784 O O . LEU A 1 100 ? 0.594 -12.484 -2.408 1.00 98.88 100 LEU A O 1
ATOM 788 N N . ILE A 1 101 ? 1.501 -11.127 -0.881 1.00 98.88 101 ILE A N 1
ATOM 789 C CA . ILE A 1 101 ? 0.225 -10.575 -0.430 1.00 98.88 101 ILE A CA 1
ATOM 790 C C . ILE A 1 101 ? -0.159 -9.423 -1.356 1.00 98.88 101 ILE A C 1
ATOM 792 O O . ILE A 1 101 ? 0.650 -8.529 -1.616 1.00 98.88 101 ILE A O 1
ATOM 796 N N . ALA A 1 102 ? -1.385 -9.450 -1.873 1.00 98.88 102 ALA A N 1
ATOM 797 C CA . ALA A 1 102 ? -1.888 -8.428 -2.779 1.00 98.88 102 ALA A CA 1
ATOM 798 C C . ALA A 1 102 ? -2.659 -7.358 -2.000 1.00 98.88 102 ALA A C 1
ATOM 800 O O . ALA A 1 102 ? -3.698 -7.633 -1.397 1.00 98.88 102 ALA A O 1
ATOM 801 N N . VAL A 1 103 ? -2.170 -6.120 -2.037 1.00 98.94 103 VAL A N 1
ATOM 802 C CA . VAL A 1 103 ? -2.909 -4.952 -1.544 1.00 98.94 103 VAL A CA 1
ATOM 803 C C . VAL A 1 103 ? -3.499 -4.234 -2.751 1.00 98.94 103 VAL A C 1
ATOM 805 O O . VAL A 1 103 ? -2.766 -3.622 -3.520 1.00 98.94 103 VAL A O 1
ATOM 808 N N . PHE A 1 104 ? -4.811 -4.281 -2.946 1.00 98.88 104 PHE A N 1
ATOM 809 C CA . PHE A 1 104 ? -5.442 -3.548 -4.047 1.00 98.88 104 PHE A CA 1
ATOM 810 C C . PHE A 1 104 ? -5.922 -2.178 -3.573 1.00 98.88 104 PHE A C 1
ATOM 812 O O . PHE A 1 104 ? -6.487 -2.080 -2.488 1.00 98.88 104 PHE A O 1
ATOM 819 N N . ASN A 1 105 ? -5.732 -1.136 -4.385 1.00 98.69 105 ASN A N 1
ATOM 820 C CA . ASN A 1 105 ? -6.330 0.186 -4.160 1.00 98.69 105 ASN A CA 1
ATOM 821 C C . ASN A 1 105 ? -7.037 0.697 -5.418 1.00 98.69 105 ASN A C 1
ATOM 823 O O . ASN A 1 105 ? -6.638 0.339 -6.522 1.00 98.69 105 ASN A O 1
ATOM 827 N N . THR A 1 106 ? -8.050 1.549 -5.270 1.00 98.62 106 THR A N 1
ATOM 828 C CA . THR A 1 106 ? -8.579 2.348 -6.387 1.00 98.62 106 THR A CA 1
ATOM 829 C C . THR A 1 106 ? -7.890 3.704 -6.417 1.00 98.62 106 THR A C 1
ATOM 831 O O . THR A 1 106 ? -7.817 4.369 -5.383 1.00 98.62 106 THR A O 1
ATOM 834 N N . HIS A 1 107 ? -7.447 4.147 -7.591 1.00 98.38 107 HIS A N 1
ATOM 835 C CA . HIS A 1 107 ? -6.610 5.342 -7.725 1.00 98.38 107 HIS A CA 1
ATOM 836 C C . HIS A 1 107 ? -7.359 6.596 -8.218 1.00 98.38 107 HIS A C 1
ATOM 838 O O . HIS A 1 107 ? -6.797 7.684 -8.306 1.00 98.38 107 HIS A O 1
ATOM 844 N N . ASP A 1 108 ? -8.638 6.483 -8.574 1.00 98.50 108 ASP A N 1
ATOM 845 C CA . ASP A 1 108 ? -9.389 7.580 -9.192 1.00 98.50 108 ASP A CA 1
ATOM 846 C C . ASP A 1 108 ? -9.650 8.728 -8.201 1.00 98.50 108 ASP A C 1
ATOM 848 O O . ASP A 1 108 ? -9.630 9.899 -8.580 1.00 98.50 108 ASP A O 1
ATOM 852 N N . ALA A 1 109 ? -9.851 8.417 -6.920 1.00 98.50 109 ALA A N 1
ATOM 853 C CA . ALA A 1 109 ? -10.162 9.396 -5.877 1.00 98.50 109 ALA A CA 1
ATOM 854 C C . ALA A 1 109 ? -8.946 10.181 -5.342 1.00 98.50 109 ALA A C 1
ATOM 856 O O . ALA A 1 109 ? -9.135 11.067 -4.507 1.00 98.50 109 ALA A O 1
ATOM 857 N N . THR A 1 110 ? -7.734 9.911 -5.847 1.00 98.56 110 THR A N 1
ATOM 858 C CA . THR A 1 110 ? -6.488 10.581 -5.442 1.00 98.56 110 THR A CA 1
ATOM 859 C C . THR A 1 110 ? -6.632 12.101 -5.469 1.00 98.56 110 THR A C 1
ATOM 861 O O . THR A 1 110 ? -6.867 12.684 -6.536 1.00 98.56 110 THR A O 1
ATOM 864 N N . GLY A 1 111 ? -6.490 12.724 -4.293 1.00 98.31 111 GLY A N 1
ATOM 865 C CA . GLY A 1 111 ? -6.533 14.174 -4.092 1.00 98.31 111 GLY A CA 1
ATOM 866 C C . GLY A 1 111 ? -7.931 14.803 -4.061 1.00 98.31 111 GLY A C 1
ATOM 867 O O . GLY A 1 111 ? -8.048 16.005 -3.821 1.00 98.31 111 GLY A O 1
ATOM 868 N N . SER A 1 112 ? -8.995 14.027 -4.282 1.00 98.56 112 SER A N 1
ATOM 869 C CA . SER A 1 112 ? -10.376 14.520 -4.197 1.00 98.56 112 SER A CA 1
ATOM 870 C C . SER A 1 112 ? -10.774 14.818 -2.749 1.00 98.56 112 SER A C 1
ATOM 872 O O . SER A 1 112 ? -10.260 14.191 -1.827 1.00 98.56 112 SER A O 1
ATOM 874 N N . ASN A 1 113 ? -11.705 15.753 -2.542 1.00 98.56 113 ASN A N 1
ATOM 875 C CA . ASN A 1 113 ? -12.359 15.996 -1.246 1.00 98.56 113 ASN A CA 1
ATOM 876 C C . ASN A 1 113 ? -13.842 15.593 -1.257 1.00 98.56 113 ASN A C 1
ATOM 878 O O . ASN A 1 113 ? -14.519 15.699 -0.235 1.00 98.56 113 ASN A O 1
ATOM 882 N N . GLU A 1 114 ? -14.350 15.139 -2.404 1.00 98.44 114 GLU A N 1
ATOM 883 C CA . GLU A 1 114 ? -15.759 14.812 -2.586 1.00 98.44 114 GLU A CA 1
ATOM 884 C C . GLU A 1 114 ? -16.076 13.451 -1.968 1.00 98.44 114 GLU A C 1
ATOM 886 O O . GLU A 1 114 ? -15.386 12.459 -2.221 1.00 98.44 114 GLU A O 1
ATOM 891 N N . TYR A 1 115 ? -17.143 13.382 -1.174 1.00 98.69 115 TYR A N 1
ATOM 892 C CA . TYR A 1 115 ? -17.564 12.132 -0.532 1.00 98.69 115 TYR A CA 1
ATOM 893 C C . TYR A 1 115 ? -18.009 11.106 -1.576 1.00 98.69 115 TYR A C 1
ATOM 895 O O . TYR A 1 115 ? -17.680 9.927 -1.460 1.00 98.69 115 TYR A O 1
ATOM 903 N N . SER A 1 116 ? -18.654 11.564 -2.653 1.00 98.56 116 SER A N 1
ATOM 904 C CA . SER A 1 116 ? -19.093 10.707 -3.757 1.00 98.56 116 SER A CA 1
ATOM 905 C C . SER A 1 116 ? -17.945 9.947 -4.424 1.00 98.56 116 SER A C 1
ATOM 907 O O . SER A 1 116 ? -18.144 8.812 -4.847 1.00 98.56 116 SER A O 1
ATOM 909 N N . ASP A 1 117 ? -16.741 10.525 -4.484 1.00 98.69 117 ASP A N 1
ATOM 910 C CA . ASP A 1 117 ? -15.570 9.862 -5.072 1.00 98.69 117 ASP A CA 1
ATOM 911 C C . ASP A 1 117 ? -15.076 8.696 -4.197 1.00 98.69 117 ASP A C 1
ATOM 913 O O . ASP A 1 117 ? -14.654 7.661 -4.718 1.00 98.69 117 ASP A O 1
ATOM 917 N N . LEU A 1 118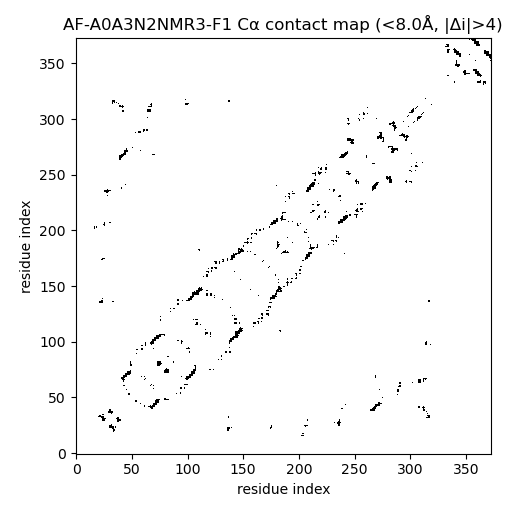 ? -15.150 8.832 -2.869 1.00 98.88 118 LEU A N 1
ATOM 918 C CA . LEU A 1 118 ? -14.825 7.741 -1.947 1.00 98.88 118 LEU A CA 1
ATOM 919 C C . LEU A 1 118 ? -15.932 6.684 -1.909 1.00 98.88 118 LEU A C 1
ATOM 921 O O . LEU A 1 118 ? -15.649 5.488 -1.853 1.00 98.88 118 LEU A O 1
ATOM 925 N N . GLU A 1 119 ? -17.195 7.103 -1.956 1.00 98.81 119 GLU A N 1
ATOM 926 C CA . GLU A 1 119 ? -18.323 6.177 -2.044 1.00 98.81 119 GLU A CA 1
ATOM 927 C C . GLU A 1 119 ? -18.289 5.354 -3.339 1.00 98.81 119 GLU A C 1
ATOM 929 O O . GLU A 1 119 ? -18.605 4.164 -3.314 1.00 98.81 119 GLU A O 1
ATOM 934 N N . GLU A 1 120 ? -17.876 5.949 -4.462 1.00 98.69 120 GLU A N 1
ATOM 935 C CA . GLU A 1 120 ? -17.640 5.235 -5.722 1.00 98.69 120 GLU A CA 1
ATOM 936 C C . GLU A 1 120 ? -16.585 4.136 -5.541 1.00 98.69 120 GLU A C 1
ATOM 938 O O . GLU A 1 120 ? -16.820 2.985 -5.922 1.00 98.69 120 GLU A O 1
ATOM 943 N N . ALA A 1 121 ? -15.454 4.460 -4.908 1.00 98.75 121 ALA A N 1
ATOM 944 C CA . ALA A 1 121 ? -14.417 3.486 -4.580 1.00 98.75 121 ALA A CA 1
ATOM 945 C C . ALA A 1 121 ? -14.950 2.363 -3.671 1.00 98.75 121 ALA A C 1
ATOM 947 O O . ALA A 1 121 ? -14.731 1.182 -3.937 1.00 98.75 121 ALA A O 1
ATOM 948 N N . ALA A 1 122 ? -15.728 2.705 -2.641 1.00 98.88 122 ALA A N 1
ATOM 949 C CA . ALA A 1 122 ? -16.365 1.729 -1.760 1.00 98.88 122 ALA A CA 1
ATOM 950 C C . ALA A 1 122 ? -17.294 0.770 -2.528 1.00 98.88 122 ALA A C 1
ATOM 952 O O . ALA A 1 122 ? -17.221 -0.446 -2.339 1.00 98.88 122 ALA A O 1
ATOM 953 N N . ARG A 1 123 ? -18.131 1.291 -3.435 1.00 98.81 123 ARG A N 1
ATOM 954 C CA . ARG A 1 123 ? -19.036 0.482 -4.271 1.00 98.81 123 ARG A CA 1
ATOM 955 C C . ARG A 1 123 ? -18.278 -0.398 -5.264 1.00 98.81 123 ARG A C 1
ATOM 957 O O . ARG A 1 123 ? -18.659 -1.552 -5.437 1.00 98.81 123 ARG A O 1
ATOM 964 N N . PHE A 1 124 ? -17.172 0.090 -5.836 1.00 98.69 124 PHE A N 1
ATOM 965 C CA . PHE A 1 124 ? -16.283 -0.731 -6.666 1.00 98.69 124 PHE A CA 1
ATOM 966 C C . PHE A 1 124 ? -15.839 -2.001 -5.927 1.00 98.69 124 PHE A C 1
ATOM 968 O O . PHE A 1 124 ? -15.884 -3.090 -6.500 1.00 98.69 124 PHE A O 1
ATOM 975 N N . TRP A 1 125 ? -15.460 -1.896 -4.650 1.00 98.69 125 TRP A N 1
ATOM 976 C CA . TRP A 1 125 ? -15.070 -3.072 -3.869 1.00 98.69 125 TRP A CA 1
ATOM 977 C C . TRP A 1 125 ? -16.235 -4.027 -3.631 1.00 98.69 125 TRP A C 1
ATOM 979 O O . TRP A 1 125 ? -16.049 -5.235 -3.758 1.00 98.69 125 TRP A O 1
ATOM 989 N N . VAL A 1 126 ? -17.435 -3.507 -3.352 1.00 98.69 126 VAL A N 1
ATOM 990 C CA . VAL A 1 126 ? -18.647 -4.329 -3.195 1.00 98.69 126 VAL A CA 1
ATOM 991 C C . VAL A 1 126 ? -18.950 -5.128 -4.466 1.00 98.69 126 VAL A C 1
ATOM 993 O O . VAL A 1 126 ? -19.282 -6.309 -4.368 1.00 98.69 126 VAL A O 1
ATOM 996 N N . ASP A 1 127 ? -18.755 -4.546 -5.651 1.00 98.25 127 ASP A N 1
ATOM 997 C CA . ASP A 1 127 ? -18.916 -5.262 -6.925 1.00 98.25 127 ASP A CA 1
ATOM 998 C C . ASP A 1 127 ? -17.906 -6.412 -7.092 1.00 98.25 127 ASP A C 1
ATOM 1000 O O . ASP A 1 127 ? -18.184 -7.405 -7.762 1.00 98.25 127 ASP A O 1
ATOM 1004 N N . MET A 1 128 ? -16.722 -6.288 -6.485 1.00 97.81 128 MET A N 1
ATOM 1005 C CA . MET A 1 128 ? -15.635 -7.273 -6.554 1.00 97.81 128 MET A CA 1
ATOM 1006 C C . MET A 1 128 ? -15.636 -8.260 -5.375 1.00 97.81 128 MET A C 1
ATOM 1008 O O . MET A 1 128 ? -14.715 -9.075 -5.246 1.00 97.81 128 MET A O 1
ATOM 1012 N N . LYS A 1 129 ? -16.656 -8.209 -4.506 1.00 96.88 129 LYS A N 1
ATOM 1013 C CA . LYS A 1 129 ? -16.639 -8.880 -3.200 1.00 96.88 129 LYS A CA 1
ATOM 1014 C C . LYS A 1 129 ? -16.432 -10.378 -3.258 1.00 96.88 129 LYS A C 1
ATOM 1016 O O . LYS A 1 129 ? -15.713 -10.896 -2.416 1.00 96.88 129 LYS A O 1
ATOM 1021 N N . ASP A 1 130 ? -17.032 -11.071 -4.222 1.00 95.81 130 ASP A N 1
ATOM 1022 C CA . ASP A 1 130 ? -16.991 -12.534 -4.248 1.00 95.81 130 ASP A CA 1
ATOM 1023 C C . ASP A 1 130 ? -15.563 -13.019 -4.506 1.00 95.81 130 ASP A C 1
ATOM 1025 O O . ASP A 1 130 ? -15.098 -13.958 -3.862 1.00 95.81 130 ASP A O 1
ATOM 1029 N N . MET A 1 131 ? -14.826 -12.308 -5.368 1.00 95.38 131 MET A N 1
ATOM 1030 C CA . MET A 1 131 ? -13.404 -12.566 -5.576 1.00 95.38 131 MET A CA 1
ATOM 1031 C C . MET A 1 131 ? -12.588 -12.227 -4.330 1.00 95.38 131 MET A C 1
ATOM 1033 O O . MET A 1 131 ? -11.810 -13.049 -3.868 1.00 95.38 131 MET A O 1
ATOM 1037 N N . LEU A 1 132 ? -12.772 -11.048 -3.740 1.00 96.50 132 LEU A N 1
ATOM 1038 C CA . LEU A 1 132 ? -11.971 -10.627 -2.581 1.00 96.50 132 LEU A CA 1
ATOM 1039 C C . LEU A 1 132 ? -12.211 -11.518 -1.353 1.00 96.50 132 LEU A C 1
ATOM 1041 O O . LEU A 1 132 ? -11.270 -11.905 -0.660 1.00 96.50 132 LEU A O 1
ATOM 1045 N N . ASN A 1 133 ? -13.464 -11.912 -1.128 1.00 95.81 133 ASN A N 1
ATOM 1046 C CA . ASN A 1 133 ? -13.874 -12.770 -0.024 1.00 95.81 133 ASN A CA 1
ATOM 1047 C C . ASN A 1 133 ? -13.421 -14.225 -0.175 1.00 95.81 133 ASN A C 1
ATOM 1049 O O . ASN A 1 133 ? -13.364 -14.922 0.838 1.00 95.81 133 ASN A O 1
ATOM 1053 N N . ALA A 1 134 ? -13.140 -14.689 -1.395 1.00 95.81 134 ALA A N 1
ATOM 1054 C CA . ALA A 1 134 ? -12.556 -16.007 -1.636 1.00 95.81 134 ALA A CA 1
ATOM 1055 C C . ALA A 1 134 ? -11.052 -16.051 -1.304 1.00 95.81 134 ALA A C 1
ATOM 1057 O O . ALA A 1 134 ? -10.504 -17.131 -1.109 1.00 95.81 134 ALA A O 1
ATOM 1058 N N . HIS A 1 135 ? -10.406 -14.885 -1.197 1.00 96.94 135 HIS A N 1
ATOM 1059 C CA . HIS A 1 135 ? -8.959 -14.738 -1.046 1.00 96.94 135 HIS A CA 1
ATOM 1060 C C . HIS A 1 135 ? -8.585 -13.871 0.175 1.00 96.94 135 HIS A C 1
ATOM 1062 O O . HIS A 1 135 ? -7.599 -13.135 0.165 1.00 96.94 135 HIS A O 1
ATOM 1068 N N . THR A 1 136 ? -9.357 -13.927 1.268 1.00 96.25 136 THR A N 1
ATOM 1069 C CA . THR A 1 136 ? -9.138 -13.095 2.478 1.00 96.25 136 THR A CA 1
ATOM 1070 C C . THR A 1 136 ? -7.829 -13.381 3.221 1.00 96.25 136 THR A C 1
ATOM 1072 O O . THR A 1 136 ? -7.416 -12.586 4.066 1.00 96.25 136 THR A O 1
ATOM 1075 N N . ALA A 1 137 ? -7.183 -14.512 2.929 1.00 97.19 137 ALA A N 1
ATOM 1076 C CA . ALA A 1 137 ? -5.879 -14.883 3.474 1.00 97.19 137 ALA A CA 1
ATOM 1077 C C . ALA A 1 137 ? -4.699 -14.249 2.713 1.00 97.19 137 ALA A C 1
ATOM 1079 O O . ALA A 1 137 ? -3.580 -14.245 3.220 1.00 97.19 137 ALA A O 1
ATOM 1080 N N . THR A 1 138 ? -4.939 -13.736 1.503 1.00 98.50 138 THR A N 1
ATOM 1081 C CA . THR A 1 138 ? -3.900 -13.295 0.554 1.00 98.50 138 THR A CA 1
ATOM 1082 C C . THR A 1 138 ? -4.170 -11.907 -0.034 1.00 98.50 138 THR A C 1
ATOM 1084 O O . THR A 1 138 ? -3.292 -11.340 -0.685 1.00 98.50 138 THR A O 1
ATOM 1087 N N . THR A 1 139 ? -5.347 -11.321 0.227 1.00 98.56 139 THR A N 1
ATOM 1088 C CA . THR A 1 139 ? -5.762 -10.015 -0.307 1.00 98.56 139 THR A CA 1
ATOM 1089 C C . THR A 1 139 ? -6.213 -9.035 0.777 1.00 98.56 139 THR A C 1
ATOM 1091 O O . THR A 1 139 ? -6.977 -9.373 1.687 1.00 98.56 139 THR A O 1
ATOM 1094 N N . ILE A 1 140 ? -5.771 -7.784 0.640 1.00 98.94 140 ILE A N 1
ATOM 1095 C CA . ILE A 1 140 ? -6.114 -6.644 1.498 1.00 98.94 140 ILE A CA 1
ATOM 1096 C C . ILE A 1 140 ? -6.651 -5.517 0.609 1.00 98.94 140 ILE A C 1
ATOM 1098 O O . ILE A 1 140 ? -6.163 -5.306 -0.503 1.00 98.94 140 ILE A O 1
ATOM 1102 N N . VAL A 1 141 ? -7.659 -4.791 1.095 1.00 98.88 141 VAL A N 1
ATOM 1103 C CA . VAL A 1 141 ? -8.311 -3.708 0.348 1.00 98.88 141 VAL A CA 1
ATOM 1104 C C . VAL A 1 141 ? -7.898 -2.366 0.928 1.00 98.88 141 VAL A C 1
ATOM 1106 O O . VAL A 1 141 ? -8.251 -2.033 2.050 1.00 98.88 141 VAL A O 1
ATOM 1109 N N . ASN A 1 142 ? -7.186 -1.559 0.159 1.00 98.94 142 ASN A N 1
ATOM 1110 C CA . ASN A 1 142 ? -6.966 -0.155 0.462 1.00 98.94 142 ASN A CA 1
ATOM 1111 C C . ASN A 1 142 ? -8.060 0.665 -0.227 1.00 98.94 142 ASN A C 1
ATOM 1113 O O . ASN A 1 142 ? -8.110 0.718 -1.452 1.00 98.94 142 ASN A O 1
ATOM 1117 N N . ILE A 1 143 ? -8.976 1.239 0.561 1.00 98.88 143 ILE A N 1
ATOM 1118 C CA . ILE A 1 143 ? -10.286 1.698 0.066 1.00 98.88 143 ILE A CA 1
ATOM 1119 C C . ILE A 1 143 ? -10.141 2.652 -1.119 1.00 98.88 143 ILE A C 1
ATOM 1121 O O . ILE A 1 143 ? -10.761 2.428 -2.152 1.00 98.88 143 ILE A O 1
ATOM 1125 N N . ALA A 1 144 ? -9.320 3.685 -0.976 1.00 98.88 144 ALA A N 1
ATOM 1126 C CA . ALA A 1 144 ? -9.018 4.631 -2.032 1.00 98.88 144 ALA A CA 1
ATOM 1127 C C . ALA A 1 144 ? -7.633 5.218 -1.790 1.00 98.88 144 ALA A C 1
ATOM 1129 O O . ALA A 1 144 ? -7.303 5.556 -0.655 1.00 98.88 144 ALA A O 1
ATOM 1130 N N . ASN A 1 145 ? -6.854 5.358 -2.860 1.00 98.88 145 ASN A N 1
ATOM 1131 C CA . ASN A 1 145 ? -5.581 6.051 -2.796 1.00 98.88 145 ASN A CA 1
ATOM 1132 C C . ASN A 1 145 ? -5.814 7.521 -2.444 1.00 98.88 145 ASN A C 1
ATOM 1134 O O . ASN A 1 145 ? -6.526 8.207 -3.178 1.00 98.88 145 ASN A O 1
ATOM 1138 N N . GLU A 1 146 ? -5.193 7.997 -1.365 1.00 98.81 146 GLU A N 1
ATOM 1139 C CA . GLU A 1 146 ? -5.031 9.429 -1.067 1.00 98.81 146 GLU A CA 1
ATOM 1140 C C . GLU A 1 146 ? -6.318 10.271 -1.143 1.00 98.81 146 GLU A C 1
ATOM 1142 O O . GLU A 1 146 ? -6.298 11.451 -1.517 1.00 98.81 146 GLU A O 1
ATOM 1147 N N . TRP A 1 147 ? -7.464 9.672 -0.816 1.00 98.81 147 TRP A N 1
ATOM 1148 C CA . TRP A 1 147 ? -8.705 10.427 -0.745 1.00 98.81 147 TRP A CA 1
ATOM 1149 C C . TRP A 1 147 ? -8.666 11.406 0.439 1.00 98.81 147 TRP A C 1
ATOM 1151 O O . TRP A 1 147 ? -8.105 11.118 1.500 1.00 98.81 147 TRP A O 1
ATOM 1161 N N . PHE A 1 148 ? -9.304 12.558 0.237 1.00 98.62 148 PHE A N 1
ATOM 1162 C CA . PHE A 1 148 ? -9.222 13.775 1.037 1.00 98.62 148 PHE A CA 1
ATOM 1163 C C . PHE A 1 148 ? -7.890 14.515 0.858 1.00 98.62 148 PHE A C 1
ATOM 1165 O O . PHE A 1 148 ? -7.004 14.495 1.713 1.00 98.62 148 PHE A O 1
ATOM 1172 N N . GLY A 1 149 ? -7.746 15.199 -0.280 1.00 97.88 149 GLY A N 1
ATOM 1173 C CA . GLY A 1 149 ? -6.543 15.966 -0.625 1.00 97.88 149 GLY A CA 1
ATOM 1174 C C . GLY A 1 149 ? -6.286 17.194 0.260 1.00 97.88 149 GLY A C 1
ATOM 1175 O O . GLY A 1 149 ? -5.164 17.700 0.296 1.00 97.88 149 GLY A O 1
ATOM 1176 N N . ALA A 1 150 ? -7.294 17.688 0.981 1.00 96.62 150 ALA A N 1
ATOM 1177 C CA . ALA A 1 150 ? -7.143 18.810 1.898 1.00 96.62 150 ALA A CA 1
ATOM 1178 C C . ALA A 1 150 ? -6.442 18.402 3.205 1.00 96.62 150 ALA A C 1
ATOM 1180 O O . ALA A 1 150 ? -6.766 17.395 3.834 1.00 96.62 150 ALA A O 1
ATOM 1181 N N . SER A 1 151 ? -5.523 19.251 3.663 1.00 94.88 151 SER A N 1
ATOM 1182 C CA . SER A 1 151 ? -4.973 19.194 5.022 1.00 94.88 151 SER A CA 1
ATOM 1183 C C . SER A 1 151 ? -5.768 20.110 5.956 1.00 94.88 151 SER A C 1
ATOM 1185 O O . SER A 1 151 ? -6.354 21.097 5.517 1.00 94.88 151 SER A O 1
ATOM 1187 N N . GLY A 1 152 ? -5.765 19.823 7.258 1.00 94.75 152 GLY A N 1
ATOM 1188 C CA . GLY A 1 152 ? -6.385 20.681 8.277 1.00 94.75 152 GLY A CA 1
ATOM 1189 C C . GLY A 1 152 ? -7.850 20.370 8.599 1.00 94.75 152 GLY A C 1
ATOM 1190 O O . GLY A 1 152 ? -8.435 21.061 9.428 1.00 94.75 152 GLY A O 1
ATOM 1191 N N . ASN A 1 153 ? -8.445 19.336 7.995 1.00 97.00 153 ASN A N 1
ATOM 1192 C CA . ASN A 1 153 ? -9.819 18.919 8.287 1.00 97.00 153 ASN A CA 1
ATOM 1193 C C . ASN A 1 153 ? -9.927 17.397 8.486 1.00 97.00 153 ASN A C 1
ATOM 1195 O O . ASN A 1 153 ? -10.425 16.664 7.635 1.00 97.00 153 ASN A O 1
ATOM 1199 N N . SER A 1 154 ? -9.442 16.918 9.634 1.00 98.19 154 SER A N 1
ATOM 1200 C CA . SER A 1 154 ? -9.489 15.496 9.998 1.00 98.19 154 SER A CA 1
ATOM 1201 C C . SER A 1 154 ? -10.915 14.979 10.197 1.00 98.19 154 SER A C 1
ATOM 1203 O O . SER A 1 154 ? -11.180 13.813 9.922 1.00 98.19 154 SER A O 1
ATOM 1205 N N . ALA A 1 155 ? -11.841 15.841 10.634 1.00 98.69 155 ALA A N 1
ATOM 1206 C CA . ALA A 1 155 ? -13.238 15.479 10.857 1.00 98.69 155 ALA A CA 1
ATOM 1207 C C . ALA A 1 155 ? -13.926 15.053 9.552 1.00 98.69 155 ALA A C 1
ATOM 1209 O O . ALA A 1 155 ? -14.506 13.974 9.490 1.00 98.69 155 ALA A O 1
ATOM 1210 N N . ALA A 1 156 ? -13.791 15.847 8.485 1.00 98.69 156 ALA A N 1
ATOM 1211 C CA . ALA A 1 156 ? -14.410 15.514 7.206 1.00 98.69 156 ALA A CA 1
ATOM 1212 C C . ALA A 1 156 ? -13.775 14.282 6.536 1.00 98.69 156 ALA A C 1
ATOM 1214 O O . ALA A 1 156 ? -14.501 13.499 5.922 1.00 98.69 156 ALA A O 1
ATOM 1215 N N . TRP A 1 157 ? -12.460 14.078 6.689 1.00 98.88 157 TRP A N 1
ATOM 1216 C CA . TRP A 1 157 ? -11.788 12.831 6.299 1.00 98.88 157 TRP A CA 1
ATOM 1217 C C . TRP A 1 157 ? -12.378 11.628 7.052 1.00 98.88 157 TRP A C 1
ATOM 1219 O O . TRP A 1 157 ? -12.753 10.627 6.441 1.00 98.88 157 TRP A O 1
ATOM 1229 N N . ALA A 1 158 ? -12.537 11.738 8.373 1.00 98.88 158 ALA A N 1
ATOM 1230 C CA . ALA A 1 158 ? -13.075 10.657 9.190 1.00 98.88 158 ALA A CA 1
ATOM 1231 C C . ALA A 1 158 ? -14.528 10.324 8.823 1.00 98.88 158 ALA A C 1
ATOM 1233 O O . ALA A 1 158 ? -14.878 9.151 8.690 1.00 98.88 158 ALA A O 1
ATOM 1234 N N . ASP A 1 159 ? -15.368 11.339 8.610 1.00 98.88 159 ASP A N 1
ATOM 1235 C CA . ASP A 1 159 ? -16.772 11.153 8.244 1.00 98.88 159 ASP A CA 1
ATOM 1236 C C . ASP A 1 159 ? -16.951 10.468 6.887 1.00 98.88 159 ASP A C 1
ATOM 1238 O O . ASP A 1 159 ? -17.836 9.618 6.751 1.00 98.88 159 ASP A O 1
ATOM 1242 N N . GLY A 1 160 ? -16.101 10.759 5.898 1.00 98.88 160 GLY A N 1
ATOM 1243 C CA . GLY A 1 160 ? -16.131 10.027 4.632 1.00 98.88 160 GLY A CA 1
ATOM 1244 C C . GLY A 1 160 ? -15.726 8.564 4.803 1.00 98.88 160 GLY A C 1
ATOM 1245 O O . GLY A 1 160 ? -16.442 7.672 4.344 1.00 98.88 160 GLY A O 1
ATOM 1246 N N . TYR A 1 161 ? -14.644 8.276 5.534 1.00 98.94 161 TYR A N 1
ATOM 1247 C CA . TYR A 1 161 ? -14.233 6.887 5.757 1.00 98.94 161 TYR A CA 1
ATOM 1248 C C . TYR A 1 161 ? -15.245 6.085 6.577 1.00 98.94 161 TYR A C 1
ATOM 1250 O O . TYR A 1 161 ? -15.484 4.923 6.257 1.00 98.94 161 TYR A O 1
ATOM 1258 N N . LYS A 1 162 ? -15.922 6.692 7.558 1.00 98.94 162 LYS A N 1
ATOM 1259 C CA . LYS A 1 162 ? -17.038 6.052 8.277 1.00 98.94 162 LYS A CA 1
ATOM 1260 C C . LYS A 1 162 ? -18.150 5.609 7.317 1.00 98.94 162 LYS A C 1
ATOM 1262 O O . LYS A 1 162 ? -18.653 4.491 7.431 1.00 98.94 162 LYS A O 1
ATOM 1267 N N . GLN A 1 163 ? -18.505 6.450 6.345 1.00 98.88 163 GLN A N 1
ATOM 1268 C CA . GLN A 1 163 ? -19.506 6.123 5.322 1.00 98.88 163 GLN A CA 1
ATOM 1269 C C . GLN A 1 163 ? -19.010 5.028 4.365 1.00 98.88 163 GLN A C 1
ATOM 1271 O O . GLN A 1 163 ? -19.729 4.063 4.104 1.00 98.88 163 GLN A O 1
ATOM 1276 N N . ALA A 1 164 ? -17.764 5.121 3.899 1.00 98.94 164 ALA A N 1
ATOM 1277 C CA . ALA A 1 164 ? -17.167 4.144 2.992 1.00 98.94 164 ALA A CA 1
ATOM 1278 C C . ALA A 1 164 ? -17.028 2.752 3.626 1.00 98.94 164 ALA A C 1
ATOM 1280 O O . ALA A 1 164 ? -17.400 1.751 3.011 1.00 98.94 164 ALA A O 1
ATOM 1281 N N . ILE A 1 165 ? -16.558 2.681 4.876 1.00 98.94 165 ILE A N 1
ATOM 1282 C CA . ILE A 1 165 ? -16.479 1.436 5.650 1.00 98.94 165 ILE A CA 1
ATOM 1283 C C . ILE A 1 165 ? -17.870 0.822 5.784 1.00 98.94 165 ILE A C 1
ATOM 1285 O O . ILE A 1 165 ? -18.026 -0.374 5.545 1.00 98.94 165 ILE A O 1
ATOM 1289 N N . LYS A 1 166 ? -18.891 1.631 6.097 1.00 98.81 166 LYS A N 1
ATOM 1290 C CA . LYS A 1 166 ? -20.270 1.146 6.182 1.00 98.81 166 LYS A CA 1
ATOM 1291 C C . LYS A 1 166 ? -20.721 0.506 4.866 1.00 98.81 166 LYS A C 1
ATOM 1293 O O . LYS A 1 166 ? -21.201 -0.622 4.890 1.00 98.81 166 LYS A O 1
ATOM 1298 N N . ILE A 1 167 ? -20.517 1.174 3.727 1.00 98.88 167 ILE A N 1
ATOM 1299 C CA . ILE A 1 167 ? -20.855 0.632 2.396 1.00 98.88 167 ILE A CA 1
ATOM 1300 C C . ILE A 1 167 ? -20.146 -0.708 2.153 1.00 98.88 167 ILE A C 1
ATOM 1302 O O . ILE A 1 167 ? -20.777 -1.680 1.741 1.00 98.88 167 ILE A O 1
ATOM 1306 N N . ILE A 1 168 ? -18.843 -0.772 2.434 1.00 98.75 168 ILE A N 1
ATOM 1307 C CA . ILE A 1 168 ? -18.008 -1.962 2.222 1.00 98.75 168 ILE A CA 1
ATOM 1308 C C . ILE A 1 168 ? -18.477 -3.138 3.086 1.00 98.75 168 ILE A C 1
ATOM 1310 O O . ILE A 1 168 ? -18.611 -4.263 2.591 1.00 98.75 168 ILE A O 1
ATOM 1314 N N . ARG A 1 169 ? -18.741 -2.894 4.374 1.00 98.56 169 ARG A N 1
ATOM 1315 C CA . ARG A 1 169 ? -19.134 -3.939 5.327 1.00 98.56 169 ARG A CA 1
ATOM 1316 C C . ARG A 1 169 ? -20.579 -4.388 5.133 1.00 98.56 169 ARG A C 1
ATOM 1318 O O . ARG A 1 169 ? -20.807 -5.594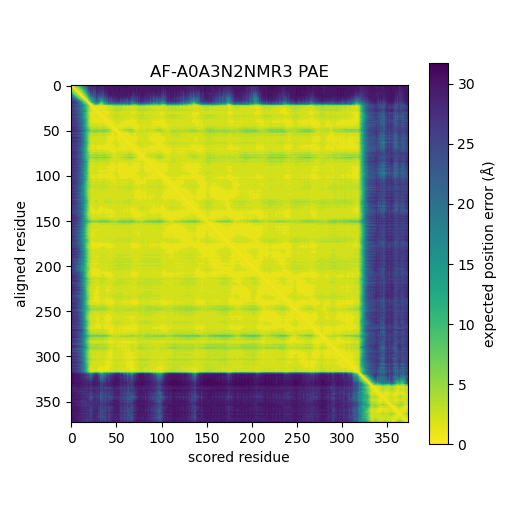 5.108 1.00 98.56 169 ARG A O 1
ATOM 1325 N N . ASP A 1 170 ? -21.517 -3.473 4.880 1.00 98.56 170 ASP A N 1
ATOM 1326 C CA . ASP A 1 170 ? -22.895 -3.815 4.487 1.00 98.56 170 ASP A CA 1
ATOM 1327 C C . ASP A 1 170 ? -22.919 -4.614 3.172 1.00 98.56 170 ASP A C 1
ATOM 1329 O O . ASP A 1 170 ? -23.724 -5.529 2.999 1.00 98.56 170 ASP A O 1
ATOM 1333 N N . GLY A 1 171 ? -22.004 -4.299 2.247 1.00 98.25 171 GLY A N 1
ATOM 1334 C CA . GLY A 1 171 ? -21.813 -5.038 1.000 1.00 98.25 171 GLY A CA 1
ATOM 1335 C C . GLY A 1 171 ? -21.249 -6.451 1.188 1.00 98.25 171 GLY A C 1
ATOM 1336 O O . GLY A 1 171 ? -21.320 -7.264 0.263 1.00 98.25 171 GLY A O 1
ATOM 1337 N N . GLY A 1 172 ? -20.740 -6.769 2.382 1.00 97.69 172 GLY A N 1
ATOM 1338 C CA . GLY A 1 172 ? -20.260 -8.093 2.771 1.00 97.69 172 GLY A CA 1
ATOM 1339 C C . GLY A 1 172 ? -18.762 -8.324 2.569 1.00 97.69 172 GLY A C 1
ATOM 1340 O O . GLY A 1 172 ? -18.336 -9.476 2.588 1.00 97.69 172 GLY A O 1
ATOM 1341 N N . ILE A 1 173 ? -17.951 -7.282 2.360 1.00 97.81 173 ILE A N 1
ATOM 1342 C CA . ILE A 1 173 ? -16.487 -7.419 2.272 1.00 97.81 173 ILE A CA 1
ATOM 1343 C C . ILE A 1 173 ? -15.907 -7.736 3.650 1.00 97.81 173 ILE A C 1
ATOM 1345 O O . ILE A 1 173 ? -16.144 -7.011 4.619 1.00 97.81 173 ILE A O 1
ATOM 1349 N N . ARG A 1 174 ? -15.081 -8.784 3.727 1.00 96.06 174 ARG A N 1
ATOM 1350 C CA . ARG A 1 174 ? -14.484 -9.276 4.983 1.00 96.06 174 ARG A CA 1
ATOM 1351 C C . ARG A 1 174 ? -12.988 -8.995 5.115 1.00 96.06 174 ARG A C 1
ATOM 1353 O O . ARG A 1 174 ? -12.439 -9.142 6.202 1.00 96.06 174 ARG A O 1
ATOM 1360 N N . ASN A 1 175 ? -12.336 -8.585 4.030 1.00 98.06 175 ASN A N 1
ATOM 1361 C CA . ASN A 1 175 ? -10.903 -8.301 3.992 1.00 98.06 175 ASN A CA 1
ATOM 1362 C C . ASN A 1 175 ? -10.506 -7.216 5.007 1.00 98.06 175 ASN A C 1
ATOM 1364 O O . ASN A 1 175 ? -11.311 -6.341 5.350 1.00 98.06 175 ASN A O 1
ATOM 1368 N N . THR A 1 176 ? -9.249 -7.242 5.452 1.00 98.69 176 THR A N 1
ATOM 1369 C CA . THR A 1 176 ? -8.634 -6.096 6.135 1.00 98.69 176 THR A CA 1
ATOM 1370 C C . THR A 1 176 ? -8.707 -4.868 5.233 1.00 98.69 176 THR A C 1
ATOM 1372 O O . THR A 1 176 ? -8.490 -4.975 4.020 1.00 98.69 176 THR A O 1
ATOM 1375 N N . LEU A 1 177 ? -9.019 -3.717 5.828 1.00 98.94 177 LEU A N 1
ATOM 1376 C CA . LEU A 1 177 ? -9.092 -2.440 5.126 1.00 98.94 177 LEU A CA 1
ATOM 1377 C C . LEU A 1 177 ? -7.859 -1.593 5.441 1.00 98.94 177 LEU A C 1
ATOM 1379 O O . LEU A 1 177 ? -7.487 -1.473 6.603 1.00 98.94 177 LEU A O 1
ATOM 1383 N N . ILE A 1 178 ? -7.251 -0.992 4.420 1.00 99.00 178 ILE A N 1
ATOM 1384 C CA . ILE A 1 178 ? -6.241 0.059 4.568 1.00 99.00 178 ILE A CA 1
ATOM 1385 C C . ILE A 1 178 ? -6.872 1.417 4.257 1.00 99.00 178 ILE A C 1
ATOM 1387 O O . ILE A 1 178 ? -7.558 1.575 3.240 1.00 99.00 178 ILE A O 1
ATOM 1391 N N . ILE A 1 179 ? -6.606 2.390 5.124 1.00 98.94 179 ILE A N 1
ATOM 1392 C CA . ILE A 1 179 ? -7.124 3.757 5.056 1.00 98.94 179 ILE A CA 1
ATOM 1393 C C . ILE A 1 179 ? -5.954 4.734 4.984 1.00 98.94 179 ILE A C 1
ATOM 1395 O O . ILE A 1 179 ? -5.180 4.851 5.937 1.00 98.94 179 ILE A O 1
ATOM 1399 N N . ASP A 1 180 ? -5.842 5.446 3.866 1.00 98.94 180 ASP A N 1
ATOM 1400 C CA . ASP A 1 180 ? -4.788 6.435 3.661 1.00 98.94 180 ASP A CA 1
ATOM 1401 C C . ASP A 1 180 ? -5.089 7.708 4.462 1.00 98.94 180 ASP A C 1
ATOM 1403 O O . ASP A 1 180 ? -6.241 8.145 4.580 1.00 98.94 180 ASP A O 1
ATOM 1407 N N . ALA A 1 181 ? -4.040 8.326 5.001 1.00 98.94 181 ALA A N 1
ATOM 1408 C CA . ALA A 1 181 ? -4.128 9.646 5.606 1.00 98.94 181 ALA A CA 1
ATOM 1409 C C . ALA A 1 181 ? -4.654 10.694 4.606 1.00 98.94 181 ALA A C 1
ATOM 1411 O O . ALA A 1 181 ? -4.438 10.608 3.397 1.00 98.94 181 ALA A O 1
ATOM 1412 N N . ALA A 1 182 ? -5.289 11.736 5.136 1.00 98.81 182 ALA A N 1
ATOM 1413 C CA . ALA A 1 182 ? -5.624 12.934 4.372 1.00 98.81 182 ALA A CA 1
ATOM 1414 C C . ALA A 1 182 ? -4.368 13.662 3.848 1.00 98.81 182 ALA A C 1
ATOM 1416 O O . ALA A 1 182 ? -3.225 13.326 4.180 1.00 98.81 182 ALA A O 1
ATOM 1417 N N . GLY A 1 183 ? -4.583 14.720 3.065 1.00 98.62 183 GLY A N 1
ATOM 1418 C CA . GLY A 1 183 ? -3.519 15.573 2.547 1.00 98.62 183 GLY A CA 1
ATOM 1419 C C . GLY A 1 183 ? -2.620 14.826 1.572 1.00 98.62 183 GLY A C 1
ATOM 1420 O O . GLY A 1 183 ? -1.398 14.899 1.701 1.00 98.62 183 GLY A O 1
ATOM 1421 N N . TRP A 1 184 ? -3.224 14.082 0.639 1.00 98.62 184 TRP A N 1
ATOM 1422 C CA . TRP A 1 184 ? -2.507 13.233 -0.319 1.00 98.62 184 TRP A CA 1
ATOM 1423 C C . TRP A 1 184 ? -1.644 12.171 0.382 1.00 98.62 184 TRP A C 1
ATOM 1425 O O . TRP A 1 184 ? -0.478 11.981 0.056 1.00 98.62 184 TRP A O 1
ATOM 1435 N N . GLY A 1 185 ? -2.155 11.581 1.469 1.00 98.75 185 GLY A N 1
ATOM 1436 C CA . GLY A 1 185 ? -1.399 10.647 2.310 1.00 98.75 185 GLY A CA 1
ATOM 1437 C C . GLY A 1 185 ? -0.297 11.289 3.168 1.00 98.75 185 GLY A C 1
ATOM 1438 O O . GLY A 1 185 ? 0.248 10.624 4.053 1.00 98.75 185 GLY A O 1
ATOM 1439 N N . GLN A 1 186 ? 0.025 12.573 2.968 1.00 98.75 186 GLN A N 1
ATOM 1440 C CA . GLN A 1 186 ? 1.136 13.258 3.634 1.00 98.75 186 GLN A CA 1
ATOM 1441 C C . GLN A 1 186 ? 0.730 14.057 4.884 1.00 98.75 186 GLN A C 1
ATOM 1443 O O . GLN A 1 186 ? 1.589 14.677 5.521 1.00 98.75 186 GLN A O 1
ATOM 1448 N N . TRP A 1 187 ? -0.551 14.056 5.274 1.00 98.75 187 TRP A N 1
ATOM 1449 C CA . TRP A 1 187 ? -1.032 14.721 6.491 1.00 98.75 187 TRP A CA 1
ATOM 1450 C C . TRP A 1 187 ? -1.551 13.706 7.532 1.00 98.75 187 TRP A C 1
ATOM 1452 O O . TRP A 1 187 ? -2.759 13.605 7.784 1.00 98.75 187 TRP A O 1
ATOM 1462 N N . PRO A 1 188 ? -0.641 12.960 8.199 1.00 98.62 188 PRO A N 1
ATOM 1463 C CA . PRO A 1 188 ? -0.996 11.888 9.136 1.00 98.62 188 PRO A CA 1
ATOM 1464 C C . PRO A 1 188 ? -1.645 12.378 10.436 1.00 98.62 188 PRO A C 1
ATOM 1466 O O . PRO A 1 188 ? -2.136 11.573 11.219 1.00 98.62 188 PRO A O 1
ATOM 1469 N N . GLN A 1 189 ? -1.721 13.693 10.659 1.00 98.69 189 GLN A N 1
ATOM 1470 C CA . GLN A 1 189 ? -2.496 14.268 11.759 1.00 98.69 189 GLN A CA 1
ATOM 1471 C C . GLN A 1 189 ? -3.978 13.871 11.702 1.00 98.69 189 GLN A C 1
ATOM 1473 O O . GLN A 1 189 ? -4.592 13.691 12.749 1.00 98.69 189 GLN A O 1
ATOM 1478 N N . SER A 1 190 ? -4.517 13.628 10.502 1.00 98.88 190 SER A N 1
ATOM 1479 C CA . SER A 1 190 ? -5.840 13.015 10.327 1.00 98.88 190 SER A CA 1
ATOM 1480 C C . SER A 1 190 ? -5.988 11.684 11.078 1.00 98.88 190 SER A C 1
ATOM 1482 O O . SER A 1 190 ? -6.980 11.484 11.777 1.00 98.88 190 SER A O 1
ATOM 1484 N N . ILE A 1 191 ? -4.966 10.825 11.027 1.00 98.88 191 ILE A N 1
ATOM 1485 C CA . ILE A 1 191 ? -4.915 9.561 11.769 1.00 98.88 191 ILE A CA 1
ATOM 1486 C C . ILE A 1 191 ? -4.795 9.840 13.270 1.00 98.88 191 ILE A C 1
ATOM 1488 O O . ILE A 1 191 ? -5.578 9.304 14.047 1.00 98.88 191 ILE A O 1
ATOM 1492 N N . PHE A 1 192 ? -3.861 10.699 13.691 1.00 98.38 192 PHE A N 1
ATOM 1493 C CA . PHE A 1 192 ? -3.614 10.952 15.122 1.00 98.38 192 PHE A CA 1
ATOM 1494 C C . PHE A 1 192 ? -4.876 11.421 15.851 1.00 98.38 192 PHE A C 1
ATOM 1496 O O . PHE A 1 192 ? -5.116 11.043 16.993 1.00 98.38 192 PHE A O 1
ATOM 1503 N N . GLU A 1 193 ? -5.675 12.249 15.180 1.00 98.69 193 GLU A N 1
ATOM 1504 C CA . GLU A 1 193 ? -6.870 12.858 15.753 1.00 98.69 193 GLU A CA 1
ATOM 1505 C C . GLU A 1 193 ? -8.099 11.949 15.679 1.00 98.69 193 GLU A C 1
ATOM 1507 O O . GLU A 1 193 ? -8.962 12.043 16.549 1.00 98.69 193 GLU A O 1
ATOM 1512 N N . ARG A 1 194 ? -8.214 11.099 14.646 1.00 98.75 194 ARG A N 1
ATOM 1513 C CA . ARG A 1 194 ? -9.486 10.434 14.307 1.00 98.75 194 ARG A CA 1
ATOM 1514 C C . ARG A 1 194 ? -9.400 8.926 14.065 1.00 98.75 194 ARG A C 1
ATOM 1516 O O . ARG A 1 194 ? -10.426 8.323 13.753 1.00 98.75 194 ARG A O 1
ATOM 1523 N N . ALA A 1 195 ? -8.241 8.286 14.248 1.00 98.62 195 ALA A N 1
ATOM 1524 C CA . ALA A 1 195 ? -8.083 6.841 14.038 1.00 98.62 195 ALA A CA 1
ATOM 1525 C C . ALA A 1 195 ? -9.138 6.012 14.787 1.00 98.62 195 ALA A C 1
ATOM 1527 O O . ALA A 1 195 ? -9.770 5.150 14.184 1.00 98.62 195 ALA A O 1
ATOM 1528 N N . SER A 1 196 ? -9.399 6.318 16.063 1.00 98.44 196 SER A N 1
ATOM 1529 C CA . SER A 1 196 ? -10.424 5.612 16.845 1.00 98.44 196 SER A CA 1
ATOM 1530 C C . SER A 1 196 ? -11.833 5.760 16.275 1.00 98.44 196 SER A C 1
ATOM 1532 O O . SER A 1 196 ? -12.589 4.792 16.259 1.00 98.44 196 SER A O 1
ATOM 1534 N N . GLU A 1 197 ? -12.207 6.942 15.786 1.00 98.50 197 GLU A N 1
ATOM 1535 C CA . GLU A 1 197 ? -13.535 7.171 15.201 1.00 98.50 197 GLU A CA 1
ATOM 1536 C C . GLU A 1 197 ? -13.711 6.399 13.893 1.00 98.50 197 GLU A C 1
ATOM 1538 O O . GLU A 1 197 ? -14.764 5.815 13.650 1.00 98.50 197 GLU A O 1
ATOM 1543 N N . VAL A 1 198 ? -12.665 6.358 13.067 1.00 98.81 198 VAL A N 1
ATOM 1544 C CA . VAL A 1 198 ? -12.689 5.634 11.795 1.00 98.81 198 VAL A CA 1
ATOM 1545 C C . VAL A 1 198 ? -12.653 4.122 12.019 1.00 98.81 198 VAL A C 1
ATOM 1547 O O . VAL A 1 198 ? -13.466 3.397 11.453 1.00 98.81 198 VAL A O 1
ATOM 1550 N N . ALA A 1 199 ? -11.755 3.629 12.874 1.00 98.56 199 ALA A N 1
ATOM 1551 C CA . ALA A 1 199 ? -11.617 2.200 13.138 1.00 98.56 199 ALA A CA 1
ATOM 1552 C C . ALA A 1 199 ? -12.835 1.615 13.872 1.00 98.56 199 ALA A C 1
ATOM 1554 O O . ALA A 1 199 ? -13.254 0.500 13.569 1.00 98.56 199 ALA A O 1
ATOM 1555 N N . SER A 1 200 ? -13.458 2.366 14.790 1.00 98.00 200 SER A N 1
ATOM 1556 C CA . SER A 1 200 ? -14.687 1.927 15.475 1.00 98.00 200 SER A CA 1
ATOM 1557 C C . SER A 1 200 ? -15.904 1.824 14.550 1.00 98.00 200 SER A C 1
ATOM 1559 O O . SER A 1 200 ? -16.843 1.097 14.870 1.00 98.00 200 SER A O 1
ATOM 1561 N N . ALA A 1 201 ? -15.883 2.483 13.387 1.00 98.38 201 ALA A N 1
ATOM 1562 C CA . ALA A 1 201 ? -16.922 2.326 12.374 1.00 98.38 201 ALA A CA 1
ATOM 1563 C C . ALA A 1 201 ? -16.837 0.992 11.620 1.00 98.38 201 ALA A C 1
ATOM 1565 O O . ALA A 1 201 ? -17.808 0.602 10.972 1.00 98.38 201 ALA A O 1
ATOM 1566 N N . ASP A 1 202 ? -15.708 0.278 11.709 1.00 98.69 202 ASP A N 1
ATOM 1567 C CA . ASP A 1 202 ? -15.594 -1.080 11.193 1.00 98.69 202 ASP A CA 1
ATOM 1568 C C . ASP A 1 202 ? -16.089 -2.101 12.235 1.00 98.69 202 ASP A C 1
ATOM 1570 O O . ASP A 1 202 ? -15.371 -2.385 13.197 1.00 98.69 202 ASP A O 1
ATOM 1574 N N . PRO A 1 203 ? -17.261 -2.741 12.055 1.00 98.00 203 PRO A N 1
ATOM 1575 C CA . PRO A 1 203 ? -17.731 -3.786 12.968 1.00 98.00 203 PRO A CA 1
ATOM 1576 C C . PRO A 1 203 ? -16.789 -5.000 13.060 1.00 98.00 203 PRO A C 1
ATOM 1578 O O . PRO A 1 203 ? -16.871 -5.759 14.028 1.00 98.00 203 PRO A O 1
ATOM 1581 N N . LEU A 1 204 ? -15.893 -5.200 12.084 1.00 96.94 204 LEU A N 1
ATOM 1582 C CA . LEU A 1 204 ? -14.880 -6.260 12.119 1.00 96.94 204 LEU A CA 1
ATOM 1583 C C . LEU A 1 204 ? -13.594 -5.850 12.847 1.00 96.94 204 LEU A C 1
ATOM 1585 O O . LEU A 1 204 ? -12.727 -6.704 13.032 1.00 96.94 204 LEU A O 1
ATOM 1589 N N . GLN A 1 205 ? -13.456 -4.575 13.236 1.00 97.50 205 GLN A N 1
ATOM 1590 C CA . GLN A 1 205 ? -12.264 -4.024 13.892 1.00 97.50 205 GLN A CA 1
ATOM 1591 C C . GLN A 1 205 ? -10.965 -4.379 13.137 1.00 97.50 205 GLN A C 1
ATOM 1593 O O . GLN A 1 205 ? -9.952 -4.728 13.738 1.00 97.50 205 GLN A O 1
ATOM 1598 N N . ASN A 1 206 ? -11.003 -4.342 11.799 1.00 98.12 206 ASN A N 1
ATOM 1599 C CA . ASN A 1 206 ? -9.952 -4.867 10.926 1.00 98.12 206 ASN A CA 1
ATOM 1600 C C . ASN A 1 206 ? -9.443 -3.785 9.959 1.00 98.12 206 ASN A C 1
ATOM 1602 O O . ASN A 1 206 ? -9.455 -3.959 8.736 1.00 98.12 206 ASN A O 1
ATOM 1606 N N . VAL A 1 207 ? -9.025 -2.657 10.541 1.00 98.69 207 VAL A N 1
ATOM 1607 C CA . VAL A 1 207 ? -8.540 -1.455 9.847 1.00 98.69 207 VAL A CA 1
ATOM 1608 C C . VAL A 1 207 ? -7.060 -1.217 10.141 1.00 98.69 207 VAL A C 1
ATOM 1610 O O . VAL A 1 207 ? -6.634 -1.205 11.294 1.00 98.69 207 VAL A O 1
ATOM 1613 N N . VAL A 1 208 ? -6.294 -0.975 9.082 1.00 98.94 208 VAL A N 1
ATOM 1614 C CA . VAL A 1 208 ? -4.902 -0.519 9.092 1.00 98.94 208 VAL A CA 1
ATOM 1615 C C . VAL A 1 208 ? -4.859 0.889 8.503 1.00 98.94 208 VAL A C 1
ATOM 1617 O O . VAL A 1 208 ? -5.528 1.170 7.513 1.00 98.94 208 VAL A O 1
ATOM 1620 N N . PHE A 1 209 ? -4.067 1.786 9.076 1.00 98.94 209 PHE A N 1
ATOM 1621 C CA . PHE A 1 209 ? -3.860 3.118 8.506 1.00 98.94 209 PHE A CA 1
ATOM 1622 C C . PHE A 1 209 ? -2.601 3.165 7.635 1.00 98.94 209 PHE A C 1
ATOM 1624 O O . PHE A 1 209 ? -1.664 2.393 7.840 1.00 98.94 209 PHE A O 1
ATOM 1631 N N . ALA A 1 210 ? -2.551 4.080 6.672 1.00 98.94 210 ALA A N 1
ATOM 1632 C CA . ALA A 1 210 ? -1.386 4.287 5.820 1.00 98.94 210 ALA A CA 1
ATOM 1633 C C . ALA A 1 210 ? -0.964 5.759 5.771 1.00 98.94 210 ALA A C 1
ATOM 1635 O O . ALA A 1 210 ? -1.791 6.663 5.664 1.00 98.94 210 ALA A O 1
ATOM 1636 N N . ILE A 1 211 ? 0.348 5.987 5.835 1.00 98.94 211 ILE A N 1
ATOM 1637 C CA . ILE A 1 211 ? 0.985 7.289 5.602 1.00 98.94 211 ILE A CA 1
ATOM 1638 C C . ILE A 1 211 ? 1.786 7.190 4.308 1.00 98.94 211 ILE A C 1
ATOM 1640 O O . ILE A 1 211 ? 2.510 6.213 4.110 1.00 98.94 211 ILE A O 1
ATOM 1644 N N . HIS A 1 212 ? 1.693 8.198 3.447 1.00 98.94 212 HIS A N 1
ATOM 1645 C CA . HIS A 1 212 ? 2.546 8.319 2.268 1.00 98.94 212 HIS A CA 1
ATOM 1646 C C . HIS A 1 212 ? 3.670 9.301 2.597 1.00 98.94 212 HIS A C 1
ATOM 1648 O O . HIS A 1 212 ? 3.450 10.494 2.796 1.00 98.94 212 HIS A O 1
ATOM 1654 N N . MET A 1 213 ? 4.887 8.790 2.763 1.00 98.88 213 MET A N 1
ATOM 1655 C CA . MET A 1 213 ? 6.036 9.571 3.212 1.00 98.88 213 MET A CA 1
ATOM 1656 C C . MET A 1 213 ? 6.888 10.023 2.028 1.00 98.88 213 MET A C 1
ATOM 1658 O O . MET A 1 213 ? 7.927 9.437 1.743 1.00 98.88 213 MET A O 1
ATOM 1662 N N . TYR A 1 214 ? 6.469 11.106 1.374 1.00 98.69 214 TYR A N 1
ATOM 1663 C CA . TYR A 1 214 ? 7.299 11.825 0.405 1.00 98.69 214 TYR A CA 1
ATOM 1664 C C . TYR A 1 214 ? 8.007 13.019 1.068 1.00 98.69 214 TYR A C 1
ATOM 1666 O O . TYR A 1 214 ? 8.446 12.951 2.218 1.00 98.69 214 TYR A O 1
ATOM 1674 N N . ASP A 1 215 ? 8.148 14.131 0.351 1.00 97.31 215 ASP A N 1
ATOM 1675 C CA . ASP A 1 215 ? 8.927 15.300 0.756 1.00 97.31 215 ASP A CA 1
ATOM 1676 C C . ASP A 1 215 ? 8.270 16.158 1.855 1.00 97.31 215 ASP A C 1
ATOM 1678 O O . ASP A 1 215 ? 8.877 17.120 2.323 1.00 97.31 215 ASP A O 1
ATOM 1682 N N . VAL A 1 216 ? 7.056 15.810 2.303 1.00 98.25 216 VAL A N 1
ATOM 1683 C CA . VAL A 1 216 ? 6.366 16.482 3.416 1.00 98.25 216 VAL A CA 1
ATOM 1684 C C . VAL A 1 216 ? 6.369 15.599 4.662 1.00 98.25 216 VAL A C 1
ATOM 1686 O O . VAL A 1 216 ? 6.963 15.971 5.680 1.00 98.25 216 VAL A O 1
ATOM 1689 N N . ALA A 1 217 ? 5.750 14.417 4.592 1.00 98.56 217 ALA A N 1
ATOM 1690 C CA . ALA A 1 217 ? 5.645 13.500 5.733 1.00 98.56 217 ALA A CA 1
ATOM 1691 C C . ALA A 1 217 ? 6.941 12.718 6.013 1.00 98.56 217 ALA A C 1
ATOM 1693 O O . ALA A 1 217 ? 7.130 12.232 7.129 1.00 98.56 217 ALA A O 1
ATOM 1694 N N . GLY A 1 218 ? 7.841 12.638 5.030 1.00 98.62 218 GLY A N 1
ATOM 1695 C CA . GLY A 1 218 ? 9.154 12.001 5.117 1.00 98.62 218 GLY A CA 1
ATOM 1696 C C . GLY A 1 218 ? 10.323 12.984 5.020 1.00 98.62 218 GLY A C 1
ATOM 1697 O O . GLY A 1 218 ? 11.425 12.577 4.690 1.00 98.62 218 GLY A O 1
ATOM 1698 N N . LYS A 1 219 ? 10.126 14.282 5.278 1.00 98.44 219 LYS A N 1
ATOM 1699 C CA . LYS A 1 219 ? 11.126 15.325 4.960 1.00 98.44 219 LYS A CA 1
ATOM 1700 C C . LYS A 1 219 ? 12.449 15.280 5.743 1.00 98.44 219 LYS A C 1
ATOM 1702 O O . LYS A 1 219 ? 13.423 15.886 5.314 1.00 98.44 219 LYS A O 1
ATOM 1707 N N . ASN A 1 220 ? 12.469 14.671 6.931 1.00 98.75 220 ASN A N 1
ATOM 1708 C CA . ASN A 1 220 ? 13.661 14.514 7.778 1.00 98.75 220 ASN A CA 1
ATOM 1709 C C . ASN A 1 220 ? 13.425 13.469 8.881 1.00 98.75 220 ASN A C 1
ATOM 1711 O O . ASN A 1 220 ? 12.280 13.107 9.169 1.00 98.75 220 ASN A O 1
ATOM 1715 N N . THR A 1 221 ? 14.497 13.040 9.557 1.00 98.81 221 THR A N 1
ATOM 1716 C CA . THR A 1 221 ? 14.458 11.960 10.560 1.00 98.81 221 THR A CA 1
ATOM 1717 C C . THR A 1 221 ? 13.474 12.234 11.693 1.00 98.81 221 THR A C 1
ATOM 1719 O O . THR A 1 221 ? 12.745 11.338 12.111 1.00 98.81 221 THR A O 1
ATOM 1722 N N . SER A 1 222 ? 13.431 13.473 12.194 1.00 98.81 222 SER A N 1
ATOM 1723 C CA . SER A 1 222 ? 12.525 13.848 13.287 1.00 98.81 222 SER A CA 1
ATOM 1724 C C . SER A 1 222 ? 11.059 13.728 12.867 1.00 98.81 222 SER A C 1
ATOM 1726 O O . SER A 1 222 ? 10.249 13.196 13.624 1.00 98.81 222 SER A O 1
ATOM 1728 N N . THR A 1 223 ? 10.729 14.163 11.648 1.00 98.88 223 THR A N 1
ATOM 1729 C CA . THR A 1 223 ? 9.370 14.080 11.097 1.00 98.88 223 THR A CA 1
ATOM 1730 C C . THR A 1 223 ? 8.955 12.625 10.882 1.00 98.88 223 THR A C 1
ATOM 1732 O O . THR A 1 223 ? 7.871 12.245 11.313 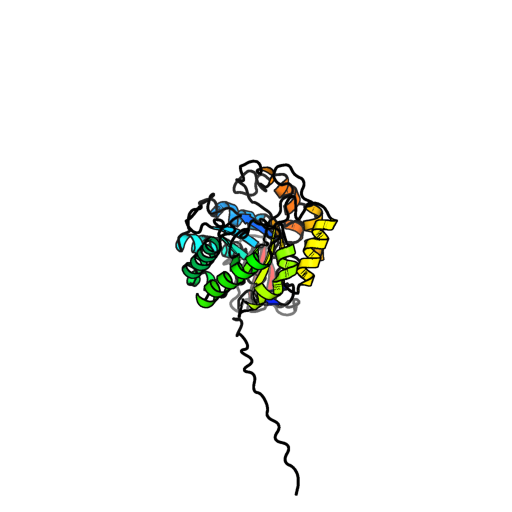1.00 98.88 223 THR A O 1
ATOM 1735 N N . VAL A 1 224 ? 9.835 11.801 10.298 1.00 98.94 224 VAL A N 1
ATOM 1736 C CA . VAL A 1 224 ? 9.591 10.364 10.077 1.00 98.94 224 VAL A CA 1
ATOM 1737 C C . VAL A 1 224 ? 9.259 9.654 11.388 1.00 98.94 224 VAL A C 1
ATOM 1739 O O . VAL A 1 224 ? 8.208 9.024 11.496 1.00 98.94 224 VAL A O 1
ATOM 1742 N N . LYS A 1 225 ? 10.124 9.797 12.402 1.00 98.88 225 LYS A N 1
ATOM 1743 C CA . LYS A 1 225 ? 9.940 9.129 13.698 1.00 98.88 225 LYS A CA 1
ATOM 1744 C C . LYS A 1 225 ? 8.664 9.588 14.390 1.00 98.88 225 LYS A C 1
ATOM 1746 O O . LYS A 1 225 ? 7.830 8.761 14.728 1.00 98.88 225 LYS A O 1
ATOM 1751 N N . LYS A 1 226 ? 8.456 10.907 14.487 1.00 98.88 226 LYS A N 1
ATOM 1752 C CA . LYS A 1 226 ? 7.258 11.481 15.113 1.00 98.88 226 LYS A CA 1
ATOM 1753 C C . LYS A 1 226 ? 5.970 11.012 14.435 1.00 98.88 226 LYS A C 1
ATOM 1755 O O . LYS A 1 226 ? 4.993 10.741 15.123 1.00 98.88 226 LYS A O 1
ATOM 1760 N N . ASN A 1 227 ? 5.955 10.927 13.106 1.00 98.88 227 ASN A N 1
ATOM 1761 C CA . ASN A 1 227 ? 4.772 10.481 12.377 1.00 98.88 227 ASN A CA 1
ATOM 1762 C C . ASN A 1 227 ? 4.449 9.007 12.648 1.00 98.88 227 ASN A C 1
ATOM 1764 O O . ASN A 1 227 ? 3.285 8.683 12.874 1.00 98.88 227 ASN A O 1
ATOM 1768 N N . ILE A 1 228 ? 5.464 8.137 12.666 1.00 98.88 228 ILE A N 1
ATOM 1769 C CA . ILE A 1 228 ? 5.297 6.717 13.008 1.00 98.88 228 ILE A CA 1
ATOM 1770 C C . ILE A 1 228 ? 4.856 6.559 14.469 1.00 98.88 228 ILE A C 1
ATOM 1772 O O . ILE A 1 228 ? 3.864 5.881 14.729 1.00 98.88 228 ILE A O 1
ATOM 1776 N N . ASP A 1 229 ? 5.526 7.234 15.404 1.00 98.81 229 ASP A N 1
ATOM 1777 C CA . ASP A 1 229 ? 5.227 7.147 16.837 1.00 98.81 229 ASP A CA 1
ATOM 1778 C C . ASP A 1 229 ? 3.809 7.609 17.153 1.00 98.81 229 ASP A C 1
ATOM 1780 O O . ASP A 1 229 ? 3.059 6.909 17.830 1.00 98.81 229 ASP A O 1
ATOM 1784 N N . ASN A 1 230 ? 3.410 8.766 16.622 1.00 98.81 230 ASN A N 1
ATOM 1785 C CA . ASN A 1 230 ? 2.077 9.305 16.856 1.00 98.81 230 ASN A CA 1
ATOM 1786 C C . ASN A 1 230 ? 0.984 8.426 16.238 1.00 98.81 230 ASN A C 1
ATOM 1788 O O . ASN A 1 230 ? -0.082 8.289 16.834 1.00 98.81 230 ASN A O 1
ATOM 1792 N N . ALA A 1 231 ? 1.230 7.822 15.071 1.00 98.69 231 ALA A N 1
ATOM 1793 C CA . ALA A 1 231 ? 0.282 6.888 14.471 1.00 98.69 231 ALA A CA 1
ATOM 1794 C C . ALA A 1 231 ? 0.138 5.623 15.325 1.00 98.69 231 ALA A C 1
ATOM 1796 O O . ALA A 1 231 ? -0.981 5.238 15.654 1.00 98.69 231 ALA A O 1
ATOM 1797 N N . LEU A 1 232 ? 1.248 5.014 15.752 1.00 98.50 232 LEU A N 1
ATOM 1798 C CA . LEU A 1 232 ? 1.228 3.830 16.617 1.00 98.50 232 LEU A CA 1
ATOM 1799 C C . LEU A 1 232 ? 0.602 4.118 17.990 1.00 98.50 232 LEU A C 1
ATOM 1801 O O . LEU A 1 232 ? -0.098 3.266 18.536 1.00 98.50 232 LEU A O 1
ATOM 1805 N N . ALA A 1 233 ? 0.796 5.324 18.530 1.00 98.69 233 ALA A N 1
ATOM 1806 C CA . ALA A 1 233 ? 0.215 5.751 19.802 1.00 98.69 233 ALA A CA 1
ATOM 1807 C C . ALA A 1 233 ? -1.324 5.798 19.786 1.00 98.69 233 ALA A C 1
ATOM 1809 O O . ALA A 1 233 ? -1.937 5.782 20.852 1.00 98.69 233 ALA A O 1
ATOM 1810 N N . THR A 1 234 ? -1.960 5.797 18.608 1.00 98.50 234 THR A N 1
ATOM 1811 C CA . THR A 1 234 ? -3.423 5.657 18.498 1.00 98.50 234 THR A CA 1
ATOM 1812 C C . THR A 1 234 ? -3.928 4.261 18.884 1.00 98.50 234 THR A C 1
ATOM 1814 O O . THR A 1 234 ? -5.123 4.089 19.106 1.00 98.50 234 THR A O 1
ATOM 1817 N N . GLY A 1 235 ? -3.037 3.265 18.975 1.00 98.31 235 GLY A N 1
ATOM 1818 C CA . GLY A 1 235 ? -3.374 1.873 19.281 1.00 98.31 235 GLY A CA 1
ATOM 1819 C C . GLY A 1 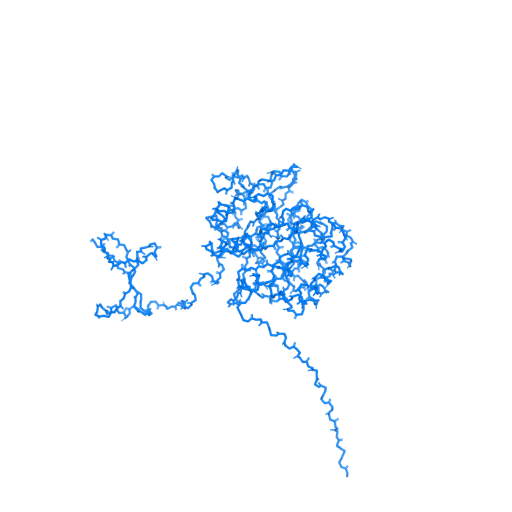235 ? -3.719 1.016 18.059 1.00 98.31 235 GLY A C 1
ATOM 1820 O O . GLY A 1 235 ? -3.969 -0.179 18.223 1.00 98.31 235 GLY A O 1
ATOM 1821 N N . TYR A 1 236 ? -3.687 1.591 16.853 1.00 98.50 236 TYR A N 1
ATOM 1822 C CA . TYR A 1 236 ? -3.989 0.916 15.588 1.00 98.50 236 TYR A CA 1
ATOM 1823 C C . TYR A 1 236 ? -2.724 0.677 14.752 1.00 98.50 236 TYR A C 1
ATOM 1825 O O . TYR A 1 236 ? -1.729 1.391 14.909 1.00 98.50 236 TYR A O 1
ATOM 1833 N N . PRO A 1 237 ? -2.724 -0.330 13.861 1.00 98.44 237 PRO A N 1
ATOM 1834 C CA . PRO A 1 237 ? -1.588 -0.579 12.992 1.00 98.44 237 PRO A CA 1
ATOM 1835 C C . PRO A 1 237 ? -1.489 0.504 11.920 1.00 98.44 237 PRO A C 1
ATOM 1837 O O . PRO A 1 237 ? -2.495 0.972 11.383 1.00 98.44 237 PRO A O 1
ATOM 1840 N N . VAL A 1 238 ? -0.252 0.851 11.576 1.00 98.88 238 VAL A N 1
ATOM 1841 C CA . VAL A 1 238 ? 0.075 1.780 10.495 1.00 98.88 238 VAL A CA 1
ATOM 1842 C C . VAL A 1 238 ? 1.102 1.152 9.558 1.00 98.88 238 VAL A C 1
ATOM 1844 O O . VAL A 1 238 ? 1.949 0.369 9.993 1.00 98.88 238 VAL A O 1
ATOM 1847 N N . ILE A 1 239 ? 1.037 1.506 8.278 1.00 98.94 239 ILE A N 1
ATOM 1848 C CA . ILE A 1 239 ? 2.075 1.233 7.281 1.00 98.94 239 ILE A CA 1
ATOM 1849 C C . ILE A 1 239 ? 2.532 2.528 6.607 1.00 98.94 239 ILE A C 1
ATOM 1851 O O . ILE A 1 239 ? 1.799 3.517 6.549 1.00 98.94 239 ILE A O 1
ATOM 1855 N N . ILE A 1 240 ? 3.733 2.504 6.038 1.00 98.94 240 ILE A N 1
ATOM 1856 C CA . ILE A 1 240 ? 4.166 3.495 5.055 1.00 98.94 240 ILE A CA 1
ATOM 1857 C C . ILE A 1 240 ? 3.723 2.990 3.678 1.00 98.94 240 ILE A C 1
ATOM 1859 O O . ILE A 1 240 ? 4.414 2.188 3.051 1.00 98.94 240 ILE A O 1
ATOM 1863 N N . GLY A 1 241 ? 2.514 3.376 3.261 1.00 98.88 241 GLY A N 1
ATOM 1864 C CA . GLY A 1 241 ? 1.853 2.851 2.056 1.00 98.88 241 GLY A CA 1
ATOM 1865 C C . GLY A 1 241 ? 2.541 3.262 0.753 1.00 98.88 241 GLY A C 1
ATOM 1866 O O . GLY A 1 241 ? 2.489 2.531 -0.239 1.00 98.88 241 GLY A O 1
ATOM 1867 N N . GLU A 1 242 ? 3.234 4.399 0.791 1.00 98.94 242 GLU A N 1
ATOM 1868 C CA . GLU A 1 242 ? 4.072 4.910 -0.285 1.00 98.94 242 GLU A CA 1
ATOM 1869 C C . GLU A 1 242 ? 5.244 5.702 0.297 1.00 98.94 242 GLU A C 1
ATOM 1871 O O . GLU A 1 242 ? 5.098 6.424 1.284 1.00 98.94 242 GLU A O 1
ATOM 1876 N N . PHE A 1 243 ? 6.414 5.566 -0.315 1.00 98.94 243 PHE A N 1
ATOM 1877 C CA . PHE A 1 243 ? 7.557 6.464 -0.160 1.00 98.94 243 PHE A CA 1
ATOM 1878 C C . PHE A 1 243 ? 8.548 6.199 -1.294 1.00 98.94 243 PHE A C 1
ATOM 1880 O O . PHE A 1 243 ? 8.549 5.122 -1.892 1.00 98.94 243 PHE A O 1
ATOM 1887 N N . ALA A 1 244 ? 9.426 7.155 -1.556 1.00 98.62 244 ALA A N 1
ATOM 1888 C CA . ALA A 1 244 ? 10.518 7.027 -2.513 1.00 98.62 244 ALA A CA 1
ATOM 1889 C C . ALA A 1 244 ? 11.775 7.694 -1.946 1.00 98.62 244 ALA A C 1
ATOM 1891 O O . ALA A 1 244 ? 11.720 8.348 -0.907 1.00 98.62 244 ALA A O 1
ATOM 1892 N N . TYR A 1 245 ? 12.916 7.556 -2.619 1.00 97.94 245 TYR A N 1
ATOM 1893 C CA . TYR A 1 245 ? 14.149 8.238 -2.209 1.00 97.94 245 TYR A CA 1
ATOM 1894 C C . TYR A 1 245 ? 14.115 9.757 -2.475 1.00 97.94 245 TYR A C 1
ATOM 1896 O O . TYR A 1 245 ? 14.793 10.533 -1.795 1.00 97.94 245 TYR A O 1
ATOM 1904 N N . ARG A 1 246 ? 13.325 10.176 -3.469 1.00 97.88 246 ARG A N 1
ATOM 1905 C CA . ARG A 1 246 ? 13.022 11.562 -3.841 1.00 97.88 246 ARG A CA 1
ATOM 1906 C C . ARG A 1 246 ? 11.604 11.642 -4.395 1.00 97.88 246 ARG A C 1
ATOM 1908 O O . ARG A 1 246 ? 11.056 10.627 -4.806 1.00 97.88 246 ARG A O 1
ATOM 1915 N N . HIS A 1 247 ? 11.043 12.844 -4.408 1.00 97.62 247 HIS A N 1
ATOM 1916 C CA . HIS A 1 247 ? 9.741 13.123 -4.999 1.00 97.62 247 HIS A CA 1
ATOM 1917 C C . HIS A 1 247 ? 9.770 14.485 -5.692 1.00 97.62 247 HIS A C 1
ATOM 1919 O O . HIS A 1 247 ? 9.889 15.528 -5.040 1.00 97.62 247 HIS A O 1
ATOM 1925 N N . GLY A 1 248 ? 9.728 14.495 -7.025 1.00 96.62 248 GLY A N 1
ATOM 1926 C CA . GLY A 1 248 ? 9.735 15.749 -7.782 1.00 96.62 248 GLY A CA 1
ATOM 1927 C C . GLY A 1 248 ? 11.053 16.511 -7.651 1.00 96.62 248 GLY A C 1
ATOM 1928 O O . GLY A 1 248 ? 11.059 17.738 -7.527 1.00 96.62 248 GLY A O 1
ATOM 1929 N N . GLY A 1 249 ? 12.172 15.790 -7.543 1.00 96.75 249 GLY A N 1
ATOM 1930 C CA . GLY A 1 249 ? 13.492 16.349 -7.272 1.00 96.75 249 GLY A CA 1
ATOM 1931 C C . GLY A 1 249 ? 13.726 16.750 -5.812 1.00 96.75 249 GLY A C 1
ATOM 1932 O O . GLY A 1 249 ? 14.835 17.161 -5.464 1.00 96.75 249 GLY A O 1
ATOM 1933 N N . ARG A 1 250 ? 12.748 16.610 -4.915 1.00 97.94 250 ARG A N 1
ATOM 1934 C CA . ARG A 1 250 ? 12.916 16.926 -3.488 1.00 97.94 250 ARG A CA 1
ATOM 1935 C C . ARG A 1 250 ? 13.349 15.683 -2.720 1.00 97.94 250 ARG A C 1
ATOM 1937 O O . ARG A 1 250 ? 12.932 14.577 -3.040 1.00 97.94 250 ARG A O 1
ATOM 1944 N N . TYR A 1 251 ? 14.248 15.858 -1.756 1.00 97.81 251 TYR A N 1
ATOM 1945 C CA . TYR A 1 251 ? 14.759 14.750 -0.952 1.00 97.81 251 TYR A CA 1
ATOM 1946 C C . TYR A 1 251 ? 13.684 14.216 -0.001 1.00 97.81 251 TYR A C 1
ATOM 1948 O O . TYR A 1 251 ? 12.931 14.990 0.589 1.00 97.81 251 TYR A O 1
ATOM 1956 N N . VAL A 1 252 ? 13.658 12.896 0.157 1.00 98.75 252 VAL A N 1
ATOM 1957 C CA . VAL A 1 252 ? 12.869 12.186 1.163 1.00 98.75 252 VAL A CA 1
ATOM 1958 C C . VAL A 1 252 ? 13.851 11.470 2.078 1.00 98.75 252 VAL A C 1
ATOM 1960 O O . VAL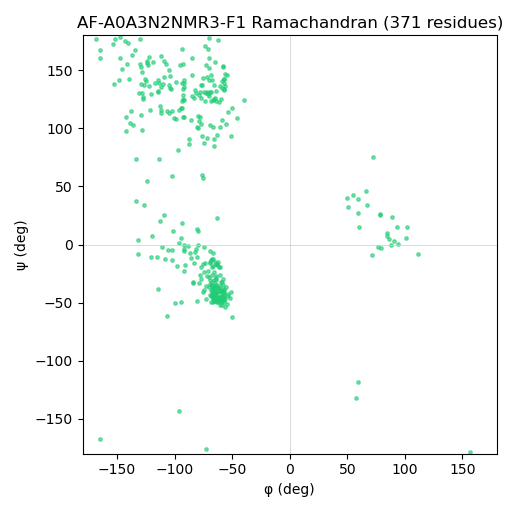 A 1 252 ? 14.822 10.882 1.609 1.00 98.75 252 VAL A O 1
ATOM 1963 N N . GLU A 1 253 ? 13.605 11.477 3.381 1.00 98.56 253 GLU A N 1
ATOM 1964 C CA . GLU A 1 253 ? 14.422 10.803 4.389 1.00 98.56 253 GLU A CA 1
ATOM 1965 C C . GLU A 1 253 ? 14.185 9.277 4.381 1.00 98.56 253 GLU A C 1
ATOM 1967 O O . GLU A 1 253 ? 13.794 8.653 5.370 1.00 98.56 253 GLU A O 1
ATOM 1972 N N . TRP A 1 254 ? 14.410 8.656 3.225 1.00 98.69 254 TRP A N 1
ATOM 1973 C CA . TRP A 1 254 ? 14.118 7.251 2.959 1.00 98.69 254 TRP A CA 1
ATOM 1974 C C . TRP A 1 254 ? 14.912 6.305 3.866 1.00 98.69 254 TRP A C 1
ATOM 1976 O O . TRP A 1 254 ? 14.361 5.312 4.332 1.00 98.69 254 TRP A O 1
ATOM 1986 N N . GLN A 1 255 ? 16.172 6.618 4.191 1.00 98.75 255 GLN A N 1
ATOM 1987 C CA . GLN A 1 255 ? 16.976 5.741 5.048 1.00 98.75 255 GLN A CA 1
ATOM 1988 C C . GLN A 1 255 ? 16.435 5.715 6.481 1.00 98.75 255 GLN A C 1
ATOM 1990 O O . GLN A 1 255 ? 16.371 4.642 7.081 1.00 98.75 255 GLN A O 1
ATOM 1995 N N . SER A 1 256 ? 15.988 6.858 7.023 1.00 98.81 256 SER A N 1
ATOM 1996 C CA . SER A 1 256 ? 15.346 6.865 8.344 1.00 98.81 256 SER A CA 1
ATOM 1997 C C . SER A 1 256 ? 13.993 6.150 8.320 1.00 98.81 256 SER A C 1
ATOM 1999 O O . SER A 1 256 ? 13.634 5.537 9.322 1.00 98.81 256 SER A O 1
ATOM 2001 N N . ILE A 1 257 ? 13.253 6.191 7.201 1.00 98.94 257 ILE A N 1
ATOM 2002 C CA . ILE A 1 257 ? 12.023 5.397 7.029 1.00 98.94 257 ILE A CA 1
ATOM 2003 C C . ILE A 1 257 ? 12.354 3.903 7.135 1.00 98.94 257 ILE A C 1
ATOM 2005 O O . ILE A 1 257 ? 11.761 3.213 7.962 1.00 98.94 257 ILE A O 1
ATOM 2009 N N . LEU A 1 258 ? 13.330 3.402 6.371 1.00 98.88 258 LEU A N 1
ATOM 2010 C CA . LEU A 1 258 ? 13.731 1.987 6.410 1.00 98.88 258 LEU A CA 1
ATOM 2011 C C . LEU A 1 258 ? 14.218 1.559 7.801 1.00 98.88 258 LEU A C 1
ATOM 2013 O O . LEU A 1 258 ? 13.745 0.564 8.349 1.00 98.88 258 LEU A O 1
ATOM 2017 N N . ASP A 1 259 ? 15.117 2.336 8.409 1.00 98.81 259 ASP A N 1
ATOM 2018 C CA . ASP A 1 259 ? 15.666 2.022 9.731 1.00 98.81 259 ASP A CA 1
ATOM 2019 C C . ASP A 1 259 ? 14.573 1.980 10.803 1.00 98.81 259 ASP A C 1
ATOM 2021 O O . ASP A 1 259 ? 14.522 1.065 11.630 1.00 98.81 259 ASP A O 1
ATOM 2025 N N . TYR A 1 260 ? 13.675 2.967 10.796 1.00 98.81 260 TYR A N 1
ATOM 2026 C CA . TYR A 1 260 ? 12.683 3.086 11.854 1.00 98.81 260 TYR A CA 1
ATOM 2027 C C . TYR A 1 260 ? 11.522 2.113 11.684 1.00 98.81 260 TYR A C 1
ATOM 2029 O O . TYR A 1 260 ? 11.014 1.594 12.676 1.00 98.81 260 TYR A O 1
ATOM 2037 N N . THR A 1 261 ? 11.140 1.790 10.449 1.00 98.81 261 THR A N 1
ATOM 2038 C CA . THR A 1 261 ? 10.147 0.740 10.174 1.00 98.81 261 THR A CA 1
ATOM 2039 C C . THR A 1 261 ? 10.678 -0.659 10.496 1.00 98.81 261 THR A C 1
ATOM 2041 O O . THR A 1 261 ? 9.904 -1.517 10.922 1.00 98.81 261 THR A O 1
ATOM 2044 N N . ALA A 1 262 ? 11.988 -0.907 10.375 1.00 98.19 262 ALA A N 1
ATOM 2045 C CA . ALA A 1 262 ? 12.611 -2.129 10.885 1.00 98.19 262 ALA A CA 1
ATOM 2046 C C . ALA A 1 262 ? 12.565 -2.192 12.423 1.00 98.19 262 ALA A C 1
ATOM 2048 O O . ALA A 1 262 ? 12.157 -3.209 12.987 1.00 98.19 262 ALA A O 1
ATOM 2049 N N . GLN A 1 263 ? 12.893 -1.088 13.103 1.00 98.06 263 GLN A N 1
ATOM 2050 C CA . GLN A 1 263 ? 12.860 -1.003 14.568 1.00 98.06 263 GLN A CA 1
ATOM 2051 C C . GLN A 1 263 ? 11.443 -1.154 15.149 1.00 98.06 263 GLN A C 1
ATOM 2053 O O . GLN A 1 263 ? 11.253 -1.839 16.150 1.00 98.06 263 GLN A O 1
ATOM 2058 N N . THR A 1 264 ? 10.453 -0.504 14.538 1.00 98.06 264 THR A N 1
ATOM 2059 C CA . THR A 1 264 ? 9.069 -0.434 15.045 1.00 98.06 264 THR A CA 1
ATOM 2060 C C . THR A 1 264 ? 8.161 -1.535 14.501 1.00 98.06 264 THR A C 1
ATOM 2062 O O . THR A 1 264 ? 7.010 -1.628 14.917 1.00 98.06 264 THR A O 1
ATOM 2065 N N . GLN A 1 265 ? 8.665 -2.377 13.589 1.00 98.00 265 GLN A N 1
ATOM 2066 C CA . GLN A 1 265 ? 7.892 -3.418 12.898 1.00 98.00 265 GLN A CA 1
ATOM 2067 C C . GLN A 1 265 ? 6.696 -2.862 12.098 1.00 98.00 265 GLN A C 1
ATOM 2069 O O . GLN A 1 265 ? 5.715 -3.563 11.855 1.00 98.00 265 GLN A O 1
ATOM 2074 N N . VAL A 1 266 ? 6.792 -1.607 11.651 1.00 98.88 266 VAL A N 1
ATOM 2075 C CA . VAL A 1 266 ? 5.841 -0.975 10.726 1.00 98.88 266 VAL A CA 1
ATOM 2076 C C . VAL A 1 266 ? 6.106 -1.466 9.304 1.00 98.88 266 VAL A C 1
ATOM 2078 O O . VAL A 1 266 ? 7.257 -1.598 8.883 1.00 98.88 266 VAL A O 1
ATOM 2081 N N . GLY A 1 267 ? 5.045 -1.767 8.553 1.00 98.94 267 GLY A N 1
ATOM 2082 C CA . GLY A 1 267 ? 5.143 -2.174 7.149 1.00 98.94 267 GLY A CA 1
ATOM 2083 C C . GLY A 1 267 ? 5.495 -1.007 6.222 1.00 98.94 267 GLY A C 1
ATOM 2084 O O . GLY A 1 267 ? 5.172 0.136 6.533 1.00 98.94 267 GLY A O 1
ATOM 2085 N N . TYR A 1 268 ? 6.112 -1.276 5.070 1.00 98.94 268 TYR A N 1
ATOM 2086 C CA . TYR A 1 268 ? 6.299 -0.277 4.018 1.00 98.94 268 TYR A CA 1
ATOM 2087 C C . TYR A 1 268 ? 6.115 -0.848 2.613 1.00 98.94 268 TYR A C 1
ATOM 2089 O O . TYR A 1 268 ? 6.342 -2.038 2.363 1.00 98.94 268 TYR A O 1
ATOM 2097 N N . LEU A 1 269 ? 5.765 0.039 1.683 1.00 99.00 269 LEU A N 1
ATOM 2098 C CA . LEU A 1 269 ? 5.614 -0.245 0.263 1.00 99.00 269 LEU A CA 1
ATOM 2099 C C . LEU A 1 269 ? 6.236 0.900 -0.549 1.00 99.00 269 LEU A C 1
ATOM 2101 O O . LEU A 1 269 ? 5.779 2.038 -0.499 1.00 99.00 269 LEU A O 1
ATOM 2105 N N . VAL A 1 270 ? 7.305 0.608 -1.285 1.00 98.94 270 VAL A N 1
ATOM 2106 C CA . VAL A 1 270 ? 8.045 1.614 -2.060 1.00 98.94 270 VAL A CA 1
ATOM 2107 C C . VAL A 1 270 ? 7.218 2.048 -3.270 1.00 98.94 270 VAL A C 1
ATOM 2109 O O . VAL A 1 270 ? 6.696 1.210 -4.010 1.00 98.94 270 VAL A O 1
ATOM 2112 N N . TRP A 1 271 ? 7.085 3.351 -3.487 1.00 98.88 271 TRP A N 1
ATOM 2113 C CA . TRP A 1 271 ? 6.540 3.917 -4.715 1.00 98.88 271 TRP A CA 1
ATOM 2114 C C . TRP A 1 271 ? 7.680 4.221 -5.690 1.00 98.88 271 TRP A C 1
ATOM 2116 O O . TRP A 1 271 ? 8.627 4.910 -5.322 1.00 98.88 271 TRP A O 1
ATOM 2126 N N . SER A 1 272 ? 7.661 3.727 -6.923 1.00 98.50 272 SER A N 1
ATOM 2127 C CA . SER A 1 272 ? 6.886 2.585 -7.441 1.00 98.50 272 SER A CA 1
ATOM 2128 C C . SER A 1 272 ? 7.731 1.813 -8.454 1.00 98.50 272 SER A C 1
ATOM 2130 O O . SER A 1 272 ? 8.854 2.218 -8.754 1.00 98.50 272 SER A O 1
ATOM 2132 N N . TRP A 1 273 ? 7.234 0.681 -8.967 1.00 98.75 273 TRP A N 1
ATOM 2133 C CA . TRP A 1 273 ? 8.020 -0.206 -9.830 1.00 98.75 273 TRP A CA 1
ATOM 2134 C C . TRP A 1 273 ? 8.711 0.538 -10.985 1.00 98.75 273 TRP A C 1
ATOM 2136 O O . TRP A 1 273 ? 9.940 0.561 -11.061 1.00 98.75 273 TRP A O 1
ATOM 2146 N N . THR A 1 274 ? 7.937 1.161 -11.876 1.00 98.44 274 THR A N 1
ATOM 2147 C CA . THR A 1 274 ? 8.434 1.994 -12.980 1.00 98.44 274 THR A CA 1
ATOM 2148 C C . THR A 1 274 ? 7.284 2.783 -13.619 1.00 98.44 274 THR A C 1
ATOM 2150 O O . THR A 1 274 ? 6.118 2.559 -13.287 1.00 98.44 274 THR A O 1
ATOM 2153 N N . GLY A 1 275 ? 7.593 3.642 -14.592 1.00 96.81 275 GLY A N 1
ATOM 2154 C CA . GLY A 1 275 ? 6.624 4.305 -15.465 1.00 96.81 275 GLY A CA 1
ATOM 2155 C C . GLY A 1 275 ? 5.907 5.491 -14.823 1.00 96.81 275 GLY A C 1
ATOM 2156 O O . GLY A 1 275 ? 4.783 5.811 -15.220 1.00 96.81 275 GLY A O 1
ATOM 2157 N N . ASN A 1 276 ? 6.548 6.133 -13.845 1.00 97.56 276 ASN A N 1
ATOM 2158 C CA . ASN A 1 276 ? 6.170 7.467 -13.396 1.00 97.56 276 ASN A CA 1
ATOM 2159 C C . ASN A 1 276 ? 6.389 8.498 -14.519 1.00 97.56 276 ASN A C 1
ATOM 2161 O O . ASN A 1 276 ? 7.162 8.288 -15.454 1.00 97.56 276 ASN A O 1
ATOM 2165 N N . SER A 1 277 ? 5.678 9.618 -14.430 1.00 94.12 277 SER A N 1
ATOM 2166 C CA . SER A 1 277 ? 5.788 10.749 -15.356 1.00 94.12 277 SER A CA 1
ATOM 2167 C C . SER A 1 277 ? 5.417 12.047 -14.638 1.00 94.12 277 SER A C 1
ATOM 2169 O O . SER A 1 277 ? 5.017 12.013 -13.476 1.00 94.12 277 SER A O 1
ATOM 2171 N N . GLY A 1 278 ? 5.522 13.194 -15.312 1.00 92.38 278 GLY A N 1
ATOM 2172 C CA . GLY A 1 278 ? 5.074 14.474 -14.753 1.00 92.38 278 GLY A CA 1
ATOM 2173 C C . GLY A 1 278 ? 6.052 15.073 -13.742 1.00 92.38 278 GLY A C 1
ATOM 2174 O O . GLY A 1 278 ? 5.642 15.853 -12.886 1.00 92.38 278 GLY A O 1
ATOM 2175 N N . GLY A 1 279 ? 7.338 14.719 -13.842 1.00 94.44 279 GLY A N 1
ATOM 2176 C CA . GLY A 1 279 ? 8.402 15.261 -12.997 1.00 94.44 279 GLY A CA 1
ATOM 2177 C C . GLY A 1 279 ? 8.720 14.430 -11.754 1.00 94.44 279 GLY A C 1
ATOM 2178 O O . GLY A 1 279 ? 9.596 14.829 -10.991 1.00 94.44 279 GLY A O 1
ATOM 2179 N N . VAL A 1 280 ? 8.036 13.301 -11.538 1.00 96.50 280 VAL A N 1
ATOM 2180 C CA . VAL A 1 280 ? 8.279 12.359 -10.425 1.00 96.50 280 VAL A CA 1
ATOM 2181 C C . VAL A 1 280 ? 8.908 11.040 -10.897 1.00 96.50 280 VAL A C 1
ATOM 2183 O O . VAL A 1 280 ? 8.778 10.000 -10.259 1.00 96.50 280 VAL A O 1
ATOM 2186 N N . GLU A 1 281 ? 9.613 11.054 -12.033 1.00 97.81 281 GLU A N 1
ATOM 2187 C CA . GLU A 1 281 ? 10.321 9.889 -12.591 1.00 97.81 281 GLU A CA 1
ATOM 2188 C C . GLU A 1 281 ? 11.447 9.382 -11.670 1.00 97.81 281 GLU A C 1
ATOM 2190 O O . GLU A 1 281 ? 11.899 8.240 -11.796 1.00 97.81 281 GLU A O 1
ATOM 2195 N N . ASP A 1 282 ? 11.885 10.212 -10.717 1.00 97.38 282 ASP A N 1
ATOM 2196 C CA . ASP A 1 282 ? 12.795 9.834 -9.635 1.00 97.38 282 ASP A CA 1
ATOM 2197 C C . ASP A 1 282 ? 12.178 8.832 -8.642 1.00 97.38 282 ASP A C 1
ATOM 2199 O O . ASP A 1 282 ? 12.905 8.183 -7.892 1.00 97.38 282 ASP A O 1
ATOM 2203 N N . CYS A 1 283 ? 10.865 8.615 -8.693 1.00 98.38 283 CYS A N 1
ATOM 2204 C CA . CYS A 1 283 ? 10.199 7.556 -7.943 1.00 98.38 283 CYS A CA 1
ATOM 2205 C C . CYS A 1 283 ? 10.304 6.167 -8.596 1.00 98.38 283 CYS A C 1
ATOM 2207 O O . CYS A 1 283 ? 9.988 5.169 -7.952 1.00 98.38 283 CYS A O 1
ATOM 2209 N N . ASP A 1 284 ? 10.764 6.039 -9.843 1.00 98.75 284 ASP A N 1
ATOM 2210 C CA . ASP A 1 284 ? 10.900 4.717 -10.462 1.00 98.75 284 ASP A CA 1
ATOM 2211 C C . ASP A 1 284 ? 11.978 3.877 -9.758 1.00 98.75 284 ASP A C 1
ATOM 2213 O O . ASP A 1 284 ? 13.148 4.266 -9.686 1.00 98.75 284 ASP A O 1
ATOM 2217 N N . MET A 1 285 ? 11.608 2.682 -9.294 1.00 98.81 285 MET A N 1
ATOM 2218 C CA . MET A 1 285 ? 12.551 1.702 -8.750 1.00 98.81 285 MET A CA 1
ATOM 2219 C C . MET A 1 285 ? 13.406 1.062 -9.847 1.00 98.81 285 MET A C 1
ATOM 2221 O O . MET A 1 285 ? 14.596 0.814 -9.635 1.00 98.81 285 MET A O 1
ATOM 2225 N N . PHE A 1 286 ? 12.819 0.839 -11.025 1.00 98.75 286 PHE A N 1
ATOM 2226 C CA . PHE A 1 286 ? 13.437 0.129 -12.140 1.00 98.75 286 PHE A CA 1
ATOM 2227 C C . PHE A 1 286 ? 13.325 0.889 -13.464 1.00 98.75 286 PHE A C 1
ATOM 2229 O O . PHE A 1 286 ? 12.432 1.712 -13.677 1.00 98.75 286 PHE A O 1
ATOM 2236 N N . GLY A 1 287 ? 14.249 0.606 -14.383 1.00 98.25 287 GLY A N 1
ATOM 2237 C CA . GLY A 1 287 ? 14.234 1.117 -15.759 1.00 98.25 287 GLY A CA 1
ATOM 2238 C C . GLY A 1 287 ? 13.331 0.345 -16.725 1.00 98.25 287 GLY A C 1
ATOM 2239 O O . GLY A 1 287 ? 13.179 0.771 -17.865 1.00 98.25 287 GLY A O 1
ATOM 2240 N N . SER A 1 288 ? 12.753 -0.775 -16.288 1.00 96.75 288 SER A N 1
ATOM 2241 C CA . SER A 1 288 ? 11.898 -1.663 -17.083 1.00 96.75 288 SER A CA 1
ATOM 2242 C C . SER A 1 288 ? 10.821 -2.304 -16.193 1.00 96.75 288 SER A C 1
ATOM 2244 O O . SER A 1 288 ? 10.780 -2.102 -14.980 1.00 96.75 288 SER A O 1
ATOM 2246 N N . TYR A 1 289 ? 9.951 -3.117 -16.792 1.00 97.44 289 TYR A N 1
ATOM 2247 C CA . TYR A 1 289 ? 8.931 -3.923 -16.107 1.00 97.44 289 TYR A CA 1
ATOM 2248 C C . TYR A 1 289 ? 9.483 -5.235 -15.511 1.00 97.44 289 TYR A C 1
ATOM 2250 O O . TYR A 1 289 ? 8.721 -6.121 -15.129 1.00 97.44 289 TYR A O 1
ATOM 2258 N N . ASP A 1 290 ? 10.807 -5.352 -15.437 1.00 96.31 290 ASP A N 1
ATOM 2259 C CA . ASP A 1 290 ? 11.569 -6.422 -14.799 1.00 96.31 290 ASP A CA 1
ATOM 2260 C C . ASP A 1 290 ? 12.633 -5.818 -13.858 1.00 96.31 290 ASP A C 1
ATOM 2262 O O . ASP A 1 290 ? 12.771 -4.599 -13.752 1.00 96.31 290 ASP A O 1
ATOM 2266 N N . ASP A 1 291 ? 13.366 -6.676 -13.150 1.00 95.56 291 ASP A N 1
ATOM 2267 C CA . ASP A 1 291 ? 14.372 -6.320 -12.145 1.00 95.56 291 ASP A CA 1
ATOM 2268 C C . ASP A 1 291 ? 15.808 -6.224 -12.703 1.00 95.56 291 ASP A C 1
ATOM 2270 O O . ASP A 1 291 ? 16.771 -6.264 -11.937 1.00 95.56 291 ASP A O 1
ATOM 2274 N N . SER A 1 292 ? 15.981 -6.093 -14.026 1.00 95.31 292 SER A N 1
ATOM 2275 C CA . SER A 1 292 ? 17.311 -6.078 -14.661 1.00 95.31 292 SER A CA 1
ATOM 2276 C C . SER A 1 292 ? 18.054 -4.744 -14.538 1.00 95.31 292 SER A C 1
ATOM 2278 O O . SER A 1 292 ? 19.285 -4.723 -14.553 1.00 95.31 292 SER A O 1
ATOM 2280 N N . ILE A 1 293 ? 17.331 -3.627 -14.401 1.00 97.81 293 ILE A N 1
ATOM 2281 C CA . ILE A 1 293 ? 17.907 -2.276 -14.362 1.00 97.81 293 ILE A CA 1
ATOM 2282 C C . ILE A 1 293 ? 17.388 -1.541 -13.129 1.00 97.81 293 ILE A C 1
ATOM 2284 O O . ILE A 1 293 ? 16.296 -0.974 -13.150 1.00 97.81 293 ILE A O 1
ATOM 2288 N N . TYR A 1 294 ? 18.188 -1.517 -12.064 1.00 98.50 294 TYR A N 1
ATOM 2289 C CA . TYR A 1 294 ? 17.898 -0.733 -10.865 1.00 98.50 294 TYR A CA 1
ATOM 2290 C C . TYR A 1 294 ? 18.151 0.758 -11.114 1.00 98.50 294 TYR A C 1
ATOM 2292 O O . TYR A 1 294 ? 19.214 1.156 -11.593 1.00 98.50 294 TYR A O 1
ATOM 2300 N N . LYS A 1 295 ? 17.179 1.590 -10.742 1.00 98.62 295 LYS A N 1
ATOM 2301 C CA . LYS A 1 295 ? 17.330 3.046 -10.622 1.00 98.62 295 LYS A CA 1
ATOM 2302 C C . LYS A 1 295 ? 17.688 3.419 -9.175 1.00 98.62 295 LYS A C 1
ATOM 2304 O O . LYS A 1 295 ? 17.548 2.576 -8.289 1.00 98.62 295 LYS A O 1
ATOM 2309 N N . PRO A 1 296 ? 18.110 4.668 -8.888 1.00 98.69 296 PRO A N 1
ATOM 2310 C CA . PRO A 1 296 ? 18.491 5.075 -7.533 1.00 98.69 296 PRO A CA 1
ATOM 2311 C C . PRO A 1 296 ? 17.455 4.736 -6.454 1.00 98.69 296 PRO A C 1
ATOM 2313 O O . PRO A 1 296 ? 17.837 4.247 -5.393 1.00 98.69 296 PRO A O 1
ATOM 2316 N N . ASN A 1 297 ? 16.156 4.913 -6.732 1.00 98.81 297 ASN A N 1
ATOM 2317 C CA . ASN A 1 297 ? 15.104 4.551 -5.784 1.00 98.81 297 ASN A CA 1
ATOM 2318 C C . ASN A 1 297 ? 15.136 3.054 -5.433 1.00 98.81 297 ASN A C 1
ATOM 2320 O O . ASN A 1 297 ? 15.165 2.691 -4.258 1.00 98.81 297 ASN A O 1
ATOM 2324 N N . GLY A 1 298 ? 15.200 2.182 -6.445 1.00 98.69 298 GLY A N 1
ATOM 2325 C CA . GLY A 1 298 ? 15.270 0.734 -6.259 1.00 98.69 298 GLY A CA 1
ATOM 2326 C C . GLY A 1 298 ? 16.571 0.306 -5.587 1.00 98.69 298 GLY A C 1
ATOM 2327 O O . GLY A 1 298 ? 16.542 -0.488 -4.653 1.00 98.69 298 GLY A O 1
ATOM 2328 N N . THR A 1 299 ? 17.714 0.863 -5.996 1.00 98.69 299 THR A N 1
ATOM 2329 C CA . THR A 1 299 ? 19.013 0.558 -5.373 1.00 98.69 299 THR A CA 1
ATOM 2330 C C . THR A 1 299 ? 18.981 0.846 -3.875 1.00 98.69 299 THR A C 1
ATOM 2332 O O . THR A 1 299 ? 19.355 -0.008 -3.075 1.00 98.69 299 THR A O 1
ATOM 2335 N N . ASN A 1 300 ? 18.463 2.010 -3.487 1.00 98.44 300 ASN A N 1
ATOM 2336 C CA . ASN A 1 300 ? 18.412 2.430 -2.090 1.00 98.44 300 ASN A CA 1
ATOM 2337 C C . ASN A 1 300 ? 17.423 1.602 -1.259 1.00 98.44 300 ASN A C 1
ATOM 2339 O O . ASN A 1 300 ? 17.738 1.198 -0.145 1.00 98.44 300 ASN A O 1
ATOM 2343 N N . THR A 1 301 ? 16.231 1.331 -1.792 1.00 98.75 301 THR A N 1
ATOM 2344 C CA . THR A 1 301 ? 15.130 0.737 -1.012 1.00 98.75 301 THR A CA 1
ATOM 2345 C C . THR A 1 301 ? 15.082 -0.789 -1.052 1.00 98.75 301 THR A C 1
ATOM 2347 O O . THR A 1 301 ? 14.547 -1.417 -0.139 1.00 98.75 301 THR A O 1
ATOM 2350 N N . VAL A 1 302 ? 15.665 -1.413 -2.077 1.00 98.62 302 VAL A N 1
ATOM 2351 C CA . VAL A 1 302 ? 15.726 -2.875 -2.205 1.00 98.62 302 VAL A CA 1
ATOM 2352 C C . VAL A 1 302 ? 17.034 -3.421 -1.643 1.00 98.62 302 VAL A C 1
ATOM 2354 O O . VAL A 1 302 ? 17.005 -4.386 -0.881 1.00 98.62 302 VAL A O 1
ATOM 2357 N N . LEU A 1 303 ? 18.167 -2.830 -2.045 1.00 97.62 303 LEU A N 1
ATOM 2358 C CA . LEU A 1 303 ? 19.513 -3.337 -1.746 1.00 97.62 303 LEU A CA 1
ATOM 2359 C C . LEU A 1 303 ? 20.162 -2.642 -0.543 1.00 97.62 303 LEU A C 1
ATOM 2361 O O . LEU A 1 303 ? 21.139 -3.157 -0.005 1.00 97.62 303 LEU A O 1
ATOM 2365 N N . GLY A 1 304 ? 19.662 -1.465 -0.160 1.00 94.81 304 GLY A N 1
ATOM 2366 C CA . GLY A 1 304 ? 20.178 -0.705 0.971 1.00 94.81 304 GLY A CA 1
ATOM 2367 C C . GLY A 1 304 ? 19.857 -1.345 2.320 1.00 94.81 304 GLY A C 1
ATOM 2368 O O . GLY A 1 304 ? 19.030 -2.253 2.429 1.00 94.81 304 GLY A O 1
ATOM 2369 N N . ARG A 1 305 ? 20.514 -0.832 3.365 1.00 97.81 305 ARG A N 1
ATOM 2370 C CA . ARG A 1 305 ? 20.321 -1.281 4.747 1.00 97.81 305 ARG A CA 1
ATOM 2371 C C . ARG A 1 305 ? 18.858 -1.140 5.160 1.00 97.81 305 ARG A C 1
ATOM 2373 O O . ARG A 1 305 ? 18.266 -0.076 4.969 1.00 97.81 305 ARG A O 1
ATOM 2380 N N . ASN A 1 306 ? 18.321 -2.181 5.788 1.00 98.12 306 ASN A N 1
ATOM 2381 C CA . ASN A 1 306 ? 16.916 -2.326 6.168 1.00 98.12 306 ASN A CA 1
ATOM 2382 C C . ASN A 1 306 ? 15.941 -2.293 4.971 1.00 98.12 306 ASN A C 1
ATOM 2384 O O . ASN A 1 306 ? 14.727 -2.142 5.136 1.00 98.12 306 ASN A O 1
ATOM 2388 N N . GLY A 1 307 ? 16.468 -2.457 3.755 1.00 98.31 307 GLY A N 1
ATOM 2389 C CA . GLY A 1 307 ? 15.701 -2.565 2.525 1.00 98.31 307 GLY A CA 1
ATOM 2390 C C . GLY A 1 307 ? 14.967 -3.900 2.396 1.00 98.31 307 GLY A C 1
ATOM 2391 O O . GLY A 1 307 ? 14.969 -4.743 3.304 1.00 98.31 307 GLY A O 1
ATOM 2392 N N . ILE A 1 308 ? 14.316 -4.088 1.248 1.00 98.75 308 ILE A N 1
ATOM 2393 C CA . ILE A 1 308 ? 13.436 -5.240 1.001 1.00 98.75 308 ILE A CA 1
ATOM 2394 C C . ILE A 1 308 ? 14.210 -6.555 1.130 1.00 98.75 308 ILE A C 1
ATOM 2396 O O . ILE A 1 308 ? 13.745 -7.458 1.822 1.00 98.75 308 ILE A O 1
ATOM 2400 N N . ARG A 1 309 ? 15.408 -6.658 0.536 1.00 97.81 309 ARG A N 1
ATOM 2401 C CA . ARG A 1 309 ? 16.195 -7.904 0.573 1.00 97.81 309 ARG A CA 1
ATOM 2402 C C . ARG A 1 309 ? 16.651 -8.305 1.969 1.00 97.81 309 ARG A C 1
ATOM 2404 O O . ARG A 1 309 ? 16.825 -9.490 2.218 1.00 97.81 309 ARG A O 1
ATOM 2411 N N . GLU A 1 310 ? 16.884 -7.334 2.844 1.00 97.94 310 GLU A N 1
ATOM 2412 C CA . GLU A 1 310 ? 17.403 -7.598 4.186 1.00 97.94 310 GLU A CA 1
ATOM 2413 C C . GLU A 1 310 ? 16.289 -7.960 5.175 1.00 97.94 310 GLU A C 1
ATOM 2415 O O . GLU A 1 310 ? 16.510 -8.758 6.080 1.00 97.94 310 GLU A O 1
ATOM 2420 N N . THR A 1 311 ? 15.092 -7.385 5.014 1.00 98.06 311 THR A N 1
ATOM 2421 C CA . THR A 1 311 ? 14.067 -7.405 6.077 1.00 98.06 311 THR A CA 1
ATOM 2422 C C . THR A 1 311 ? 12.752 -8.075 5.698 1.00 98.06 311 THR A C 1
ATOM 2424 O O . THR A 1 311 ? 11.912 -8.293 6.571 1.00 98.06 311 THR A O 1
ATOM 2427 N N . SER A 1 312 ? 12.532 -8.385 4.420 1.00 98.62 312 SER A N 1
ATOM 2428 C CA . SER A 1 312 ? 11.295 -9.024 3.979 1.00 98.62 312 SER A CA 1
ATOM 2429 C C . SER A 1 312 ? 11.226 -10.484 4.407 1.00 98.62 312 SER A C 1
ATOM 2431 O O . SER A 1 312 ? 12.145 -11.267 4.174 1.00 98.62 312 SER A O 1
ATOM 2433 N N . VAL A 1 313 ? 10.094 -10.853 5.003 1.00 98.12 313 VAL A N 1
ATOM 2434 C CA . VAL A 1 313 ? 9.769 -12.226 5.396 1.00 98.12 313 VAL A CA 1
ATOM 2435 C C . VAL A 1 313 ? 8.490 -12.637 4.680 1.00 98.12 313 VAL A C 1
ATOM 2437 O O . VAL A 1 313 ? 7.500 -11.904 4.701 1.00 98.12 313 VAL A O 1
ATOM 2440 N N . GLU A 1 314 ? 8.515 -13.794 4.021 1.00 97.88 314 GLU A N 1
ATOM 2441 C CA . GLU A 1 314 ? 7.347 -14.352 3.338 1.00 97.88 314 GLU A CA 1
ATOM 2442 C C . GLU A 1 314 ? 6.181 -14.561 4.318 1.00 97.88 314 GLU A C 1
ATOM 2444 O O . GLU A 1 314 ? 6.380 -14.966 5.464 1.00 97.88 314 GLU A O 1
ATOM 2449 N N . CYS A 1 315 ? 4.954 -14.274 3.870 1.00 97.69 315 CYS A N 1
ATOM 2450 C CA . CYS A 1 315 ? 3.762 -14.495 4.686 1.00 97.69 315 CYS A CA 1
ATOM 2451 C C . CYS A 1 315 ? 3.628 -15.980 5.039 1.00 97.69 315 CYS A C 1
ATOM 2453 O O . CYS A 1 315 ? 3.761 -16.843 4.168 1.00 97.69 315 CYS A O 1
ATOM 2455 N N . SER A 1 316 ? 3.298 -16.294 6.294 1.00 95.88 316 SER A N 1
ATOM 2456 C CA . SER A 1 316 ? 3.288 -17.687 6.747 1.00 95.88 316 SER A CA 1
ATOM 2457 C C . SER A 1 316 ? 2.189 -18.533 6.096 1.00 95.88 316 SER A C 1
ATOM 2459 O O . SER A 1 316 ? 2.247 -19.754 6.186 1.00 95.88 316 SER A O 1
ATOM 2461 N N . ILE A 1 317 ? 1.219 -17.912 5.413 1.00 94.44 317 ILE A N 1
ATOM 2462 C CA . ILE A 1 317 ? 0.201 -18.617 4.620 1.00 94.44 317 ILE A CA 1
ATOM 2463 C C . ILE A 1 317 ? 0.800 -19.386 3.433 1.00 94.44 317 ILE A C 1
ATOM 2465 O O . ILE A 1 317 ? 0.238 -20.393 3.011 1.00 94.44 317 ILE A O 1
ATOM 2469 N N . TYR A 1 318 ? 1.944 -18.922 2.918 1.00 92.69 318 TYR A N 1
ATOM 2470 C CA . TYR A 1 318 ? 2.701 -19.590 1.858 1.00 92.69 318 TYR A CA 1
ATOM 2471 C C . TYR A 1 318 ? 3.748 -20.561 2.420 1.00 92.69 318 TYR A C 1
ATOM 2473 O O . TYR A 1 318 ? 4.191 -21.4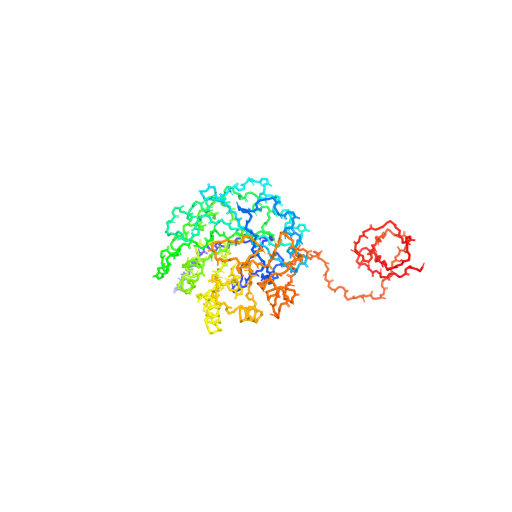79 1.729 1.00 92.69 318 TYR A O 1
ATOM 2481 N N . GLY A 1 319 ? 4.089 -20.413 3.704 1.00 75.06 319 GLY A N 1
ATOM 2482 C CA . GLY A 1 319 ? 4.834 -21.415 4.448 1.00 75.06 319 GLY A CA 1
ATOM 2483 C C . GLY A 1 319 ? 3.995 -22.681 4.612 1.00 75.06 319 GLY A C 1
ATOM 2484 O O . GLY A 1 319 ? 2.802 -22.626 4.898 1.00 75.06 319 GLY A O 1
ATOM 2485 N N . SER A 1 320 ? 4.606 -23.851 4.432 1.00 50.09 320 SER A N 1
ATOM 2486 C CA . SER A 1 320 ? 3.907 -25.131 4.557 1.00 50.09 320 SER A CA 1
ATOM 2487 C C . SER A 1 320 ? 3.189 -25.251 5.904 1.00 50.09 320 SER A C 1
ATOM 2489 O O . SER A 1 320 ? 3.819 -25.360 6.959 1.00 50.09 320 SER A O 1
ATOM 2491 N N . SER A 1 321 ? 1.861 -25.293 5.842 1.00 38.06 321 SER A N 1
ATOM 2492 C CA . SER A 1 321 ? 0.980 -25.743 6.910 1.00 38.06 321 SER A CA 1
ATOM 2493 C C . SER A 1 321 ? 1.524 -27.051 7.504 1.00 38.06 321 SER A C 1
ATOM 2495 O O . SER A 1 321 ? 1.509 -28.104 6.870 1.00 38.06 321 SER A O 1
ATOM 2497 N N . GLY A 1 322 ? 2.052 -26.984 8.731 1.00 35.97 322 GLY A N 1
ATOM 2498 C CA . GLY A 1 322 ? 2.357 -28.172 9.533 1.00 35.97 322 GLY A CA 1
ATOM 2499 C C . GLY A 1 322 ? 3.812 -28.645 9.628 1.00 35.97 322 GLY A C 1
ATOM 2500 O O . GLY A 1 322 ? 4.015 -29.751 10.128 1.00 35.97 322 GLY A O 1
ATOM 2501 N N . ILE A 1 323 ? 4.829 -27.858 9.263 1.00 32.56 323 ILE A N 1
ATOM 2502 C CA . ILE A 1 323 ? 6.190 -28.131 9.767 1.00 32.56 323 ILE A CA 1
ATOM 2503 C C . ILE A 1 323 ? 6.352 -27.400 11.103 1.00 32.56 323 ILE A C 1
ATOM 2505 O O . ILE A 1 323 ? 6.828 -26.272 11.167 1.00 32.56 323 ILE A O 1
ATOM 2509 N N . ARG A 1 324 ? 5.941 -28.053 12.199 1.00 31.77 324 ARG A N 1
ATOM 2510 C CA . ARG A 1 324 ? 6.640 -27.828 13.473 1.00 31.77 324 ARG A CA 1
ATOM 2511 C C . ARG A 1 324 ? 8.100 -28.179 13.211 1.00 31.77 324 ARG A C 1
ATOM 2513 O O . ARG A 1 324 ? 8.332 -29.155 12.499 1.00 31.77 324 ARG A O 1
ATOM 2520 N N . ASP A 1 325 ? 9.044 -27.446 13.791 1.00 32.03 325 ASP A N 1
ATOM 2521 C CA . ASP A 1 325 ? 10.406 -27.944 13.965 1.00 32.03 325 ASP A CA 1
ATOM 2522 C C . ASP A 1 325 ? 10.318 -29.328 14.621 1.00 32.03 325 ASP A C 1
ATOM 2524 O O . ASP A 1 325 ? 10.214 -29.478 15.838 1.00 32.03 325 ASP A O 1
ATOM 2528 N N . ILE A 1 326 ? 10.299 -30.375 13.801 1.00 38.25 326 ILE A N 1
ATOM 2529 C CA . ILE A 1 326 ? 10.720 -31.684 14.236 1.00 38.25 326 ILE A CA 1
ATOM 2530 C C . ILE A 1 326 ? 12.225 -31.503 14.235 1.00 38.25 326 ILE A C 1
ATOM 2532 O O . ILE A 1 326 ? 12.864 -31.631 13.190 1.00 38.25 326 ILE A O 1
ATOM 2536 N N . SER A 1 327 ? 12.788 -31.142 15.394 1.00 36.78 327 SER A N 1
ATOM 2537 C CA . SER A 1 327 ? 14.203 -31.401 15.649 1.00 36.78 327 SER A CA 1
ATOM 2538 C C . SER A 1 327 ? 14.486 -32.780 15.062 1.00 36.78 327 SER A C 1
ATOM 2540 O O . SER A 1 327 ? 13.713 -33.689 15.385 1.00 36.78 327 SER A O 1
ATOM 2542 N N . PRO A 1 328 ? 15.468 -32.950 14.156 1.00 38.06 328 PRO A N 1
ATOM 2543 C CA . PRO A 1 328 ? 15.683 -34.224 13.497 1.00 38.06 328 PRO A CA 1
ATOM 2544 C C . PRO A 1 328 ? 15.866 -35.261 14.590 1.00 38.06 328 PRO A C 1
ATOM 2546 O O . PRO A 1 328 ? 16.894 -35.317 15.265 1.00 38.06 328 PRO A O 1
ATOM 2549 N N . ASN A 1 329 ? 14.825 -36.058 14.813 1.00 40.81 329 ASN A N 1
ATOM 2550 C CA . ASN A 1 329 ? 14.944 -37.228 15.638 1.00 40.81 329 ASN A CA 1
ATOM 2551 C C . ASN A 1 329 ? 15.698 -38.185 14.725 1.00 40.81 329 ASN A C 1
ATOM 2553 O O . ASN A 1 329 ? 15.099 -38.892 13.916 1.00 40.81 329 ASN A O 1
ATOM 2557 N N . ASN A 1 330 ? 17.029 -38.091 14.784 1.00 48.47 330 ASN A N 1
ATOM 2558 C CA . ASN A 1 330 ? 18.028 -38.782 13.962 1.00 48.47 330 ASN A CA 1
ATOM 2559 C C . ASN A 1 330 ? 17.994 -40.317 14.148 1.00 48.47 330 ASN A C 1
ATOM 2561 O O . ASN A 1 330 ? 18.980 -41.007 13.927 1.00 48.47 330 ASN A O 1
ATOM 2565 N N . THR A 1 331 ? 16.861 -40.849 14.601 1.00 52.97 331 THR A N 1
ATOM 2566 C CA . THR A 1 331 ? 16.612 -42.233 14.988 1.00 52.97 331 THR A CA 1
ATOM 2567 C C . THR A 1 331 ? 15.597 -42.927 14.078 1.00 52.97 331 THR A C 1
ATOM 2569 O O . THR A 1 331 ? 15.452 -44.141 14.175 1.00 52.97 331 THR A O 1
ATOM 2572 N N . ARG A 1 332 ? 14.891 -42.206 13.189 1.00 66.19 332 ARG A N 1
ATOM 2573 C CA . ARG A 1 332 ? 13.953 -42.815 12.229 1.00 66.19 332 ARG A CA 1
ATOM 2574 C C . ARG A 1 332 ? 14.568 -42.892 10.836 1.00 66.19 332 ARG A C 1
ATOM 2576 O O . ARG A 1 332 ? 14.827 -41.867 10.211 1.00 66.19 332 ARG A O 1
ATOM 2583 N N . GLU A 1 333 ? 14.778 -44.110 10.350 1.00 80.19 333 GLU A N 1
ATOM 2584 C CA . GLU A 1 333 ? 15.196 -44.369 8.973 1.00 80.19 333 GLU A CA 1
ATOM 2585 C C . GLU A 1 333 ? 13.993 -44.421 8.016 1.00 80.19 333 GLU A C 1
ATOM 2587 O O . GLU A 1 333 ? 12.848 -44.585 8.438 1.00 80.19 333 GLU A O 1
ATOM 2592 N N . ILE A 1 334 ? 14.260 -44.256 6.718 1.00 86.88 334 ILE A N 1
ATOM 2593 C CA . ILE A 1 334 ? 13.287 -44.533 5.655 1.00 86.88 334 ILE A CA 1
ATOM 2594 C C . ILE A 1 334 ? 13.168 -46.052 5.526 1.00 86.88 334 ILE A C 1
ATOM 2596 O O . ILE A 1 334 ? 14.171 -46.721 5.279 1.00 86.88 334 ILE A O 1
ATOM 2600 N N . ASP A 1 335 ? 11.957 -46.588 5.658 1.00 87.88 335 ASP A N 1
ATOM 2601 C CA . ASP A 1 335 ? 11.665 -47.972 5.298 1.00 87.88 335 ASP A CA 1
ATOM 2602 C C . ASP A 1 335 ? 11.464 -48.052 3.782 1.00 87.88 335 ASP A C 1
ATOM 2604 O O . ASP A 1 335 ? 10.409 -47.693 3.254 1.00 87.88 335 ASP A O 1
ATOM 2608 N N . TYR A 1 336 ? 12.490 -48.516 3.070 1.00 86.12 336 TYR A N 1
ATOM 2609 C CA . TYR A 1 336 ? 12.463 -48.650 1.612 1.00 86.12 336 TYR A CA 1
ATOM 2610 C C . TYR A 1 336 ? 11.474 -49.714 1.104 1.00 86.12 336 TYR A C 1
ATOM 2612 O O . TYR A 1 336 ? 11.261 -49.803 -0.103 1.00 86.12 336 TYR A O 1
ATOM 2620 N N . THR A 1 337 ? 10.859 -50.510 1.988 1.00 87.31 337 THR A N 1
ATOM 2621 C CA . THR A 1 337 ? 9.805 -51.472 1.623 1.00 87.31 337 THR A CA 1
ATOM 2622 C C . THR A 1 337 ? 8.407 -50.844 1.579 1.00 87.31 337 THR A C 1
ATOM 2624 O O . THR A 1 337 ? 7.474 -51.449 1.051 1.00 87.31 337 THR A O 1
ATOM 2627 N N . GLN A 1 338 ? 8.258 -49.619 2.090 1.00 88.06 338 GLN A N 1
ATOM 2628 C CA . GLN A 1 338 ? 7.016 -48.845 2.087 1.00 88.06 338 GLN A CA 1
ATOM 2629 C C . GLN A 1 338 ? 7.114 -47.660 1.115 1.00 88.06 338 GLN A C 1
ATOM 2631 O O . GLN A 1 338 ? 8.215 -47.197 0.818 1.00 88.06 338 GLN A O 1
ATOM 2636 N N . PRO A 1 339 ? 5.989 -47.099 0.632 1.00 90.19 339 PRO A N 1
ATOM 2637 C CA . PRO A 1 339 ? 6.028 -45.930 -0.240 1.00 90.19 339 PRO A CA 1
ATOM 2638 C C . PRO A 1 339 ? 6.764 -44.747 0.407 1.00 90.19 339 PRO A C 1
ATOM 2640 O O . PRO A 1 339 ? 6.498 -44.371 1.551 1.00 90.19 339 PRO A O 1
ATOM 2643 N N . TYR A 1 340 ? 7.662 -44.124 -0.350 1.00 92.69 340 TYR A N 1
ATOM 2644 C CA . TYR A 1 340 ? 8.326 -42.870 -0.004 1.00 92.69 340 TYR A CA 1
ATOM 2645 C C . TYR A 1 340 ? 8.371 -41.956 -1.232 1.00 92.69 340 TYR A C 1
ATOM 2647 O O . TYR A 1 340 ? 8.139 -42.373 -2.367 1.00 92.69 340 TYR A O 1
ATOM 2655 N N . GLN A 1 341 ? 8.617 -40.673 -1.002 1.00 95.00 341 GLN A N 1
ATOM 2656 C CA . GLN A 1 341 ? 8.734 -39.662 -2.046 1.00 95.00 341 GLN A CA 1
ATOM 2657 C C . GLN A 1 341 ? 10.186 -39.213 -2.168 1.00 95.00 341 GLN A C 1
ATOM 2659 O O . GLN A 1 341 ? 10.875 -39.104 -1.156 1.00 95.00 341 GLN A O 1
ATOM 2664 N N . ILE A 1 342 ? 10.622 -38.928 -3.395 1.00 93.44 342 ILE A N 1
ATOM 2665 C CA . ILE A 1 342 ? 11.963 -38.432 -3.709 1.00 93.44 342 ILE A CA 1
ATOM 2666 C C . ILE A 1 342 ? 11.823 -37.011 -4.249 1.00 93.44 342 ILE A C 1
ATOM 2668 O O . ILE A 1 342 ? 11.004 -36.754 -5.136 1.00 93.44 342 ILE A O 1
ATOM 2672 N N . PHE A 1 343 ? 12.625 -36.097 -3.723 1.00 90.69 343 PHE A N 1
ATOM 2673 C CA . PHE A 1 343 ? 12.734 -34.729 -4.210 1.00 90.69 343 PHE A CA 1
ATOM 2674 C C . PHE A 1 343 ? 14.192 -34.432 -4.543 1.00 90.69 343 PHE A C 1
ATOM 2676 O O . PHE A 1 343 ? 15.088 -34.861 -3.813 1.00 90.69 343 PHE A O 1
ATOM 2683 N N . ASP A 1 344 ? 14.434 -33.709 -5.633 1.00 90.19 344 ASP A N 1
ATOM 2684 C CA . ASP A 1 344 ? 15.753 -33.135 -5.894 1.00 90.19 344 ASP A CA 1
ATOM 2685 C C . ASP A 1 344 ? 16.021 -31.934 -4.967 1.00 90.19 344 ASP A C 1
ATOM 2687 O O . ASP A 1 344 ? 15.137 -31.463 -4.243 1.00 90.19 344 ASP A O 1
ATOM 2691 N N . ILE A 1 345 ? 17.256 -31.428 -4.967 1.00 85.50 345 ILE A N 1
ATOM 2692 C CA . ILE A 1 345 ? 17.664 -30.315 -4.096 1.00 85.50 345 ILE A CA 1
ATOM 2693 C C . ILE A 1 345 ? 16.908 -29.003 -4.363 1.00 85.50 345 ILE A C 1
ATOM 2695 O O . ILE A 1 345 ? 16.945 -28.100 -3.532 1.00 85.50 345 ILE A O 1
ATOM 2699 N N . THR A 1 346 ? 16.214 -28.892 -5.500 1.00 81.19 346 THR A N 1
ATOM 2700 C CA . THR A 1 346 ? 15.376 -27.729 -5.830 1.00 81.19 346 THR A CA 1
ATOM 2701 C C . THR A 1 346 ? 13.947 -27.870 -5.302 1.00 81.19 346 THR A C 1
ATOM 2703 O O . THR A 1 346 ? 13.135 -26.966 -5.467 1.00 81.19 346 THR A O 1
ATOM 2706 N N . GLY A 1 347 ? 13.630 -28.994 -4.647 1.00 80.62 347 GLY A N 1
ATOM 2707 C CA . GLY A 1 347 ? 12.308 -29.287 -4.098 1.00 80.62 347 GLY A CA 1
ATOM 2708 C C . GLY A 1 347 ? 11.338 -29.889 -5.114 1.00 80.62 347 GLY A C 1
ATOM 2709 O O . GLY A 1 347 ? 10.164 -30.087 -4.799 1.00 80.62 347 GLY A O 1
ATOM 2710 N N . ARG A 1 348 ? 11.799 -30.223 -6.325 1.00 85.50 348 ARG A N 1
ATOM 2711 C CA . ARG A 1 348 ? 10.964 -30.854 -7.347 1.00 85.50 348 ARG A CA 1
ATOM 2712 C C . ARG A 1 348 ? 10.882 -32.356 -7.094 1.00 85.50 348 ARG A C 1
ATOM 2714 O O . ARG A 1 348 ? 11.892 -33.024 -6.879 1.00 85.50 348 ARG A O 1
ATOM 2721 N N . ARG A 1 349 ? 9.665 -32.904 -7.145 1.00 90.25 349 ARG A N 1
ATOM 2722 C CA . ARG A 1 349 ? 9.431 -34.346 -7.003 1.00 90.25 349 ARG A CA 1
ATOM 2723 C C . ARG A 1 349 ? 9.975 -35.093 -8.221 1.00 90.25 349 ARG A C 1
ATOM 2725 O O . ARG A 1 349 ? 9.655 -34.741 -9.355 1.00 90.25 349 ARG A O 1
ATOM 2732 N N . VAL A 1 350 ? 10.743 -36.146 -7.972 1.00 91.38 350 VAL A N 1
ATOM 2733 C CA . VAL A 1 350 ? 11.332 -37.021 -8.994 1.00 91.38 350 VAL A CA 1
ATOM 2734 C C . VAL A 1 350 ? 10.916 -38.474 -8.758 1.00 91.38 350 VAL A C 1
ATOM 2736 O O . VAL A 1 350 ? 10.524 -38.847 -7.650 1.00 91.38 350 VAL A O 1
ATOM 2739 N N . SER A 1 351 ? 10.935 -39.286 -9.814 1.00 92.06 351 SER A N 1
ATOM 2740 C CA . SER A 1 351 ? 10.619 -40.721 -9.751 1.00 92.06 351 SER A CA 1
ATOM 2741 C C . SER A 1 351 ? 11.765 -41.554 -9.183 1.00 92.06 351 SER A C 1
ATOM 2743 O O . SER A 1 351 ? 11.519 -42.591 -8.574 1.00 92.06 351 SER A O 1
ATOM 2745 N N . ASP A 1 352 ? 13.001 -41.099 -9.378 1.00 90.88 352 ASP A N 1
ATOM 2746 C CA . ASP A 1 352 ? 14.230 -41.799 -9.025 1.00 90.88 352 ASP A CA 1
ATOM 2747 C C . ASP A 1 352 ? 15.381 -40.806 -8.775 1.00 90.88 352 ASP A C 1
ATOM 2749 O O . ASP A 1 352 ? 15.250 -39.595 -8.966 1.00 90.88 352 ASP A O 1
ATOM 2753 N N . MET A 1 353 ? 16.512 -41.333 -8.304 1.00 90.44 353 MET A N 1
ATOM 2754 C CA . MET A 1 353 ? 17.763 -40.595 -8.104 1.00 90.44 353 MET A CA 1
ATOM 2755 C C . MET A 1 353 ? 18.729 -40.918 -9.249 1.00 90.44 353 MET A C 1
ATOM 2757 O O . MET A 1 353 ? 19.789 -41.493 -9.040 1.00 90.44 353 MET A O 1
ATOM 2761 N N . THR A 1 354 ? 18.326 -40.637 -10.486 1.00 86.81 354 THR A N 1
ATOM 2762 C CA . THR A 1 354 ? 19.065 -41.054 -11.693 1.00 86.81 354 THR A CA 1
ATOM 2763 C C . THR A 1 354 ? 20.383 -40.312 -11.906 1.00 86.81 354 THR A C 1
ATOM 2765 O O . THR A 1 354 ? 21.308 -40.878 -12.481 1.00 86.81 354 THR A O 1
ATOM 2768 N N . ASN A 1 355 ? 20.497 -39.074 -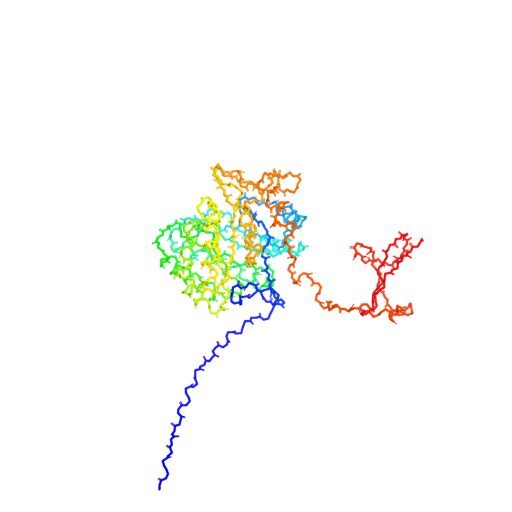11.420 1.00 85.06 355 ASN A N 1
ATOM 2769 C CA . ASN A 1 355 ? 21.721 -38.276 -11.528 1.00 85.06 355 ASN A CA 1
ATOM 2770 C C . ASN A 1 355 ? 22.473 -38.205 -10.188 1.00 85.06 355 ASN A C 1
ATOM 2772 O O . ASN A 1 355 ? 21.824 -38.195 -9.133 1.00 85.06 355 ASN A O 1
ATOM 2776 N N . PRO A 1 356 ? 23.813 -38.081 -10.194 1.00 88.62 356 PRO A N 1
ATOM 2777 C CA . PRO A 1 356 ? 24.569 -37.731 -8.998 1.00 88.62 356 PRO A CA 1
ATOM 2778 C C . PRO A 1 356 ? 24.068 -36.414 -8.405 1.00 88.62 356 PRO A C 1
ATOM 2780 O O . PRO A 1 356 ? 23.808 -35.449 -9.130 1.00 88.62 356 PRO A O 1
ATOM 2783 N N . GLY A 1 357 ? 23.907 -36.361 -7.087 1.00 83.50 357 GLY A N 1
ATOM 2784 C CA . GLY A 1 357 ? 23.376 -35.173 -6.431 1.00 83.50 357 GLY A CA 1
ATOM 2785 C C . GLY A 1 357 ? 22.743 -35.430 -5.074 1.00 83.50 357 GLY A C 1
ATOM 2786 O O . GLY A 1 357 ? 22.721 -36.544 -4.554 1.00 83.50 357 GLY A O 1
A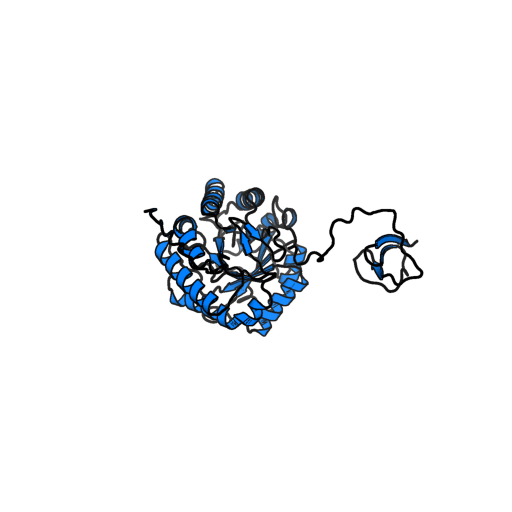TOM 2787 N N . ILE A 1 358 ? 22.235 -34.351 -4.485 1.00 84.50 358 ILE A N 1
ATOM 2788 C CA . ILE A 1 358 ? 21.544 -34.391 -3.201 1.00 84.50 358 ILE A CA 1
ATOM 2789 C C . ILE A 1 358 ? 20.047 -34.560 -3.446 1.00 84.50 358 ILE A C 1
ATOM 2791 O O . ILE A 1 358 ? 19.437 -33.762 -4.158 1.00 84.50 358 ILE A O 1
ATOM 2795 N N . TYR A 1 359 ? 19.462 -35.542 -2.770 1.00 89.19 359 TYR A N 1
ATOM 2796 C CA . TYR A 1 359 ? 18.033 -35.812 -2.773 1.00 89.19 359 TYR A CA 1
ATOM 2797 C C . TYR A 1 359 ? 17.472 -35.783 -1.357 1.00 89.19 359 TYR A C 1
ATOM 2799 O O . TYR A 1 359 ? 18.176 -36.032 -0.374 1.00 89.19 359 TYR A O 1
ATOM 2807 N N . ILE A 1 360 ? 16.181 -35.493 -1.263 1.00 91.38 360 ILE A N 1
ATOM 2808 C CA . ILE A 1 360 ? 15.411 -35.557 -0.028 1.00 91.38 360 ILE A CA 1
ATOM 2809 C C . ILE A 1 360 ? 14.392 -36.683 -0.163 1.00 91.38 360 ILE A C 1
ATOM 2811 O O . ILE A 1 360 ? 13.523 -36.643 -1.034 1.00 91.38 360 ILE A O 1
ATOM 2815 N N . LEU A 1 361 ? 14.489 -37.683 0.711 1.00 91.88 361 LEU A N 1
ATOM 2816 C CA . LEU A 1 361 ? 13.471 -38.713 0.863 1.00 91.88 361 LEU A CA 1
ATOM 2817 C C . LEU A 1 361 ? 12.474 -38.305 1.936 1.00 91.88 361 LEU A C 1
ATOM 2819 O O . LEU A 1 361 ? 12.873 -37.866 3.016 1.00 91.88 361 LEU A O 1
ATOM 2823 N N . ARG A 1 362 ? 11.185 -38.497 1.660 1.00 89.44 362 ARG A N 1
ATOM 2824 C CA . ARG A 1 362 ? 10.100 -38.242 2.610 1.00 89.44 362 ARG A CA 1
ATOM 2825 C C . ARG A 1 362 ? 9.193 -39.461 2.740 1.00 89.44 362 ARG A C 1
ATOM 2827 O O . ARG A 1 362 ? 8.658 -39.941 1.744 1.00 89.44 362 ARG A O 1
ATOM 2834 N N . GLN A 1 363 ? 8.975 -39.914 3.971 1.00 89.19 363 GLN A N 1
ATOM 2835 C CA . GLN A 1 363 ? 8.042 -40.989 4.312 1.00 89.19 363 GLN A CA 1
ATOM 2836 C C . GLN A 1 363 ? 7.247 -40.590 5.560 1.00 89.19 363 GLN A C 1
ATOM 2838 O O . GLN A 1 363 ? 7.764 -40.593 6.676 1.00 89.19 363 GLN A O 1
ATOM 2843 N N . GLY A 1 364 ? 5.991 -40.174 5.369 1.00 84.31 364 GLY A N 1
ATOM 2844 C CA . GLY A 1 364 ? 5.192 -39.569 6.438 1.00 84.31 364 GLY A CA 1
ATOM 2845 C C . GLY A 1 364 ? 5.854 -38.298 6.990 1.00 84.31 364 GLY A C 1
ATOM 2846 O O . GLY A 1 364 ? 6.051 -37.326 6.255 1.00 84.31 364 GLY A O 1
ATOM 2847 N N . SER A 1 365 ? 6.198 -38.316 8.282 1.00 77.25 365 SER A N 1
ATOM 2848 C CA . SER A 1 365 ? 6.956 -37.253 8.962 1.00 77.25 365 SER A CA 1
ATOM 2849 C C . SER A 1 365 ? 8.476 -37.463 8.959 1.00 77.25 365 SER A C 1
ATOM 2851 O O . SER A 1 365 ? 9.205 -36.580 9.405 1.00 77.25 365 SER A O 1
ATOM 2853 N N . THR A 1 366 ? 8.969 -38.599 8.458 1.00 79.50 366 THR A N 1
ATOM 2854 C CA . THR A 1 366 ? 10.405 -38.885 8.345 1.00 79.50 366 THR A CA 1
ATOM 2855 C C . THR A 1 366 ? 10.971 -38.218 7.095 1.00 79.50 366 THR A C 1
ATOM 2857 O O . THR A 1 366 ? 10.427 -38.384 6.000 1.00 79.50 366 THR A O 1
ATOM 2860 N N . VAL A 1 367 ? 12.079 -37.489 7.250 1.00 81.75 367 VAL A N 1
ATOM 2861 C CA . VAL A 1 367 ? 12.807 -36.843 6.150 1.00 81.75 367 VAL A CA 1
ATOM 2862 C C . VAL A 1 367 ? 14.282 -37.221 6.229 1.00 81.75 367 VAL A C 1
ATOM 2864 O O . VAL A 1 367 ? 14.892 -37.095 7.289 1.00 81.75 367 VAL A O 1
ATOM 2867 N N . ARG A 1 368 ? 14.870 -37.662 5.111 1.00 84.06 368 ARG A N 1
ATOM 2868 C CA . ARG A 1 368 ? 16.296 -38.008 5.027 1.00 84.06 368 ARG A CA 1
ATOM 2869 C C . ARG A 1 368 ? 16.948 -37.348 3.821 1.00 84.06 368 ARG A C 1
ATOM 2871 O O . ARG A 1 368 ? 16.458 -37.467 2.704 1.00 84.06 368 ARG A O 1
ATOM 2878 N N . LYS A 1 369 ? 18.086 -36.695 4.046 1.00 86.50 369 LYS A N 1
ATOM 2879 C CA . LYS A 1 369 ? 18.963 -36.200 2.982 1.00 86.50 369 LYS A CA 1
ATOM 2880 C C . LYS A 1 369 ? 19.889 -37.327 2.533 1.00 86.50 369 LYS A C 1
ATOM 2882 O O . LYS A 1 369 ? 20.556 -37.931 3.371 1.00 86.50 369 LYS A O 1
ATOM 2887 N N . ILE A 1 370 ? 19.933 -37.599 1.235 1.00 82.69 370 ILE A N 1
ATOM 2888 C CA . ILE A 1 370 ? 20.796 -38.618 0.630 1.00 82.69 370 ILE A CA 1
ATOM 2889 C C . ILE A 1 370 ? 21.690 -37.952 -0.405 1.00 82.69 370 ILE A C 1
ATOM 2891 O O . ILE A 1 370 ? 21.236 -37.116 -1.183 1.00 82.69 370 ILE A O 1
ATOM 2895 N N . LEU A 1 371 ? 22.967 -38.322 -0.395 1.00 84.12 371 LEU A N 1
ATOM 2896 C CA . LEU A 1 371 ? 23.890 -38.036 -1.481 1.00 84.12 371 LEU A CA 1
ATOM 2897 C C . LEU A 1 371 ? 23.944 -39.278 -2.373 1.00 84.12 371 LEU A C 1
ATOM 2899 O O . LEU A 1 371 ? 24.345 -40.343 -1.911 1.00 84.12 371 LEU A O 1
ATOM 2903 N N . ASN A 1 372 ? 23.492 -39.141 -3.614 1.00 82.62 372 ASN A N 1
ATOM 2904 C CA . ASN A 1 372 ? 23.645 -40.161 -4.641 1.00 82.62 372 ASN A CA 1
ATOM 2905 C C . ASN A 1 372 ? 24.940 -39.876 -5.407 1.00 82.62 372 ASN A C 1
ATOM 2907 O O . ASN A 1 372 ? 25.125 -38.747 -5.876 1.00 82.62 372 ASN A O 1
ATOM 2911 N N . HIS A 1 373 ? 25.833 -40.862 -5.457 1.00 80.44 373 HIS A N 1
ATOM 2912 C CA . HIS A 1 373 ? 27.161 -40.744 -6.061 1.00 80.44 373 HIS A CA 1
ATOM 2913 C C . HIS A 1 373 ? 27.158 -41.064 -7.550 1.00 80.44 373 HIS A C 1
ATOM 2915 O O . HIS A 1 373 ? 26.398 -41.972 -7.952 1.00 80.44 373 HIS A O 1
#

Foldseek 3Di:
DDDDDDDDDPPDPPPPVPQDQQFWFWDFQFIAFSVRHGAFFAAAEDACQVVPPLLVAQLLQRLVLQGQEYEYEAALVPPTDHDDLVRVLVNQVSCVVSLHQYEYAYEPQQLPLDLVSLLSLLVSCLVNQVVQVVPRRRYAYASHQQHALDADCLPSLLVSLLVSLCSNVVSPHSHQYEYADHNRLQRLVSLLVCVCSNLVSNPSSRYEYEHAFACRCQVDLVSLLVSCVSNSVVRYHYAHAEYWCHALNHGGNVVSNLVVCLVVSHHYYYQHCADDDDSGRNSHQAPDSHDPGGDPRVCCQSVNDSHSVVRRDRRCVSPDDDPDPPVQPVPDDDPPVDDKWKAFPVRHTDPDPPDFHWIWIGDPPHIDIDGDD

Mean predicted aligned error: 10.08 Å

Radius of gyration: 23.6 Å; Cα contacts (8 Å, |Δi|>4): 821; chains: 1; bounding box: 66×72×77 Å

Nearest PDB structures (foldseek):
  2whj-assembly1_A  TM=9.839E-01  e=4.848E-38  Salipaludibacillus agaradhaerens
  1wky-assembly1_A  TM=8.653E-01  e=2.812E-40  Bacillus sp. JAMB-602
  1bqc-assembly1_A  TM=9.351E-01  e=6.841E-30  Thermobifida fusca
  2man-assembly1_A  TM=9.394E-01  e=3.808E-29  Thermobifida fusca
  3wsu-assembly2_B  TM=9.336E-01  e=8.721E-29  Streptomyces thermolilacinus

Sequence (373 aa):
MKAILQILILLLPLLASAQYEGSFKVSGTRLLDANGNNFVMRGANYSWCWQKGKENSVIPAAKRIGCNTLRIQLGTGRRFSRPSVRELKKLITLCEENHLIAVFNTHDATGSNEYSDLEEAARFWVDMKDMLNAHTATTIVNIANEWFGASGNSAAWADGYKQAIKIIRDGGIRNTLIIDAAGWGQWPQSIFERASEVASADPLQNVVFAIHMYDVAGKNTSTVKKNIDNALATGYPVIIGEFAYRHGGRYVEWQSILDYTAQTQVGYLVWSWTGNSGGVEDCDMFGSYDDSIYKPNGTNTVLGRNGIRETSVECSIYGSSGIRDISPNNTREIDYTQPYQIFDITGRRVSDMTNPGIYILRQGSTVRKILNH

Solvent-accessible surface area (backbone atoms only — not comparable to full-atom values): 19356 Å² total; per-residue (Å²): 137,84,85,81,81,80,80,82,79,81,80,72,82,79,77,73,66,80,73,66,88,53,28,42,40,48,58,57,58,36,42,21,37,37,84,66,46,83,53,51,44,18,29,35,27,40,64,37,38,85,46,72,92,39,59,86,40,38,48,54,31,44,34,76,56,34,28,19,26,41,36,36,35,35,17,75,54,86,78,31,54,47,72,51,73,67,52,51,50,50,54,51,50,50,26,54,80,44,47,24,35,37,33,39,26,27,48,55,29,50,49,37,74,57,58,67,48,49,43,49,32,22,50,50,50,38,76,43,26,72,65,50,56,76,33,24,55,44,36,34,40,28,51,38,36,19,38,25,30,58,67,95,52,39,65,63,48,32,56,43,49,32,52,26,43,41,52,24,46,76,54,63,49,72,43,31,34,36,45,44,13,23,25,53,10,37,31,49,63,29,41,54,77,30,43,65,66,35,39,67,46,35,82,77,53,30,52,32,38,26,32,26,30,34,54,72,36,13,49,35,60,70,48,35,50,51,53,53,51,46,41,43,71,63,47,37,20,51,29,34,62,28,31,28,48,26,46,61,87,33,63,19,35,38,66,50,48,28,48,47,29,62,75,70,59,36,21,37,19,37,35,29,44,46,87,53,63,95,64,31,49,56,18,19,20,22,77,46,62,43,78,87,39,72,28,73,26,26,45,51,48,33,73,29,80,56,10,23,58,74,62,37,55,69,53,68,81,72,44,73,89,81,73,68,88,68,69,80,66,90,80,66,78,84,61,86,91,48,88,66,46,43,21,41,80,87,68,50,78,43,97,68,82,88,60,69,44,54,32,40,38,38,44,92,91,44,73,46,83,43,79,43,121